Protein AF-A0AAV5DFS7-F1 (afdb_monomer_lite)

Secondary structure (DSSP, 8-state):
----------THHHHHHHHHHHHHHHHHHHHHHHHHHHHHTTS-S---------------------S--TT-SSSHHHH-TTTSSS-SS----------SGGGHHHHHHHHHHHHHHTTPPP-PPP-PPP-HHHHHHHHHHHHHHHHHHHHHHHHHHHHHHHHHHHHHHHHHHHHHHHHHHHHHHHHHHHHHHHHHHHHHHHHHHHHHHHHHHHHHHHHHHHHHHHHHHHHHHHHHHHHHHHHHHHHHHHHHHHTSS-SS-----------------HHHHHHHHHHTTHHHHHHHHGGG--HHHHHHHHHHHHHHHHHHHHHHHTTS--SS-HHHHTTHHHHHHHHTTTS-HHHHHHHHHHHHHHTT-GGGHHHHHHTTHHHHHHHHHHH-S-HHHHHHHHHHHHH-HHHHHHH-

Organism: NCBI:txid191504

Sequence (416 aa):
MGRRWHGAARSGGKQRRRGEARYGDGQICGCGGRISAAGGQSRKRGGDGRAHARGGRGGSGGEGSSRADLWQGYGSTRVVPVVAGPGTARTSLIVTIGPSSRHYSETSSTIMFGQRAMKVVNTIKLKEEVDFEILYKKMEREVDHLTSEMERQQKLRQSEKILWDKKLEESEMSFHDLKKTSNMQIENLEKEKCQLEFAVKKLVHDLEEEKDQKTLLSQQITYLEKLLNEKKQQQHLEKLSKTEILADTAKQHEKEMGELLRKLEEESLKHPENSDDEEKLHMMLKQDGGIKALLGMFRTGHSDVIAQIARGIANFAKCESRLISQGHRKGKSLLIEDGVLAWMVANSNRFTASTRRHIELAFCHLAQNEDNTCDIIASGGIKELLRISRESPRDDTRNLAKKALDSNPAFLREIQ

Foldseek 3Di:
DDDDDDDDDDPVVVVVVVVVVVLVVQVVVLLLVLLLVQLVPPDDDDDDDDDDDDDDDDDDDDDDDPDDVSQPPHDVSVVPVPESAQEQDDYDDDQDADPDPVCVVVRVVSVVSVVSNVSHHHHHDDDDDDPVVVVVVVVVVVVVVVVVVVVVVVVVVVVVVVVVVVVVVVVVVVVVVVVVVVVVVVVVVVVVVVVVVVVVVVVVVVVVVVVVVVVVVVVVVVVVVVVVVVVVVVVVVVVVVVVVVVVVVVVVVCVVVPPDDDDDDDDDDDDDDDDDDPVVVVVVCVVVCVLLVLVVVVVVVDQVSLLVSLQVLLVQLVVQLVCVVVVVDDAARVCVVSPVLLVLVVCLPPHDLNSNVSSLSSLLSNLQHQRCLVSCVVSVVLVVLVCQLPPNPDPVSNVSSVCSCVVHVSSVVVVD

InterPro domains:
  IPR001752 Kinesin motor domain [PS50067] (87-120)
  IPR011989 Armadillo-like helical [G3DSA:1.25.10.10] (199-407)
  IPR016024 Armadillo-type fold [SSF48371] (280-401)
  IPR027417 P-loop containing nucleoside triphosphate hydrolase [SSF52540] (87-157)
  IPR036961 Kinesin motor domain superfamily [G3DSA:3.40.850.10] (83-165)
  IPR045156 Vacuolar protein 8 [PTHR47249] (277-407)

Radius of gyration: 55.6 Å; chains: 1; bounding box: 147×71×154 Å

pLDDT: mean 74.51, std 22.65, range [24.06, 98.0]

Structure (mmCIF, N/CA/C/O backbone):
data_AF-A0AAV5DFS7-F1
#
_entry.id   AF-A0AAV5DFS7-F1
#
loop_
_atom_site.group_PDB
_atom_site.id
_atom_site.type_symbol
_atom_site.label_atom_id
_atom_site.label_alt_id
_atom_site.label_comp_id
_atom_site.label_asym_id
_atom_site.label_entity_id
_atom_site.label_seq_id
_atom_site.pdbx_PDB_ins_code
_atom_site.Cartn_x
_atom_site.Cartn_y
_atom_site.Cartn_z
_atom_site.occupancy
_atom_site.B_iso_or_equiv
_atom_site.auth_seq_id
_atom_site.auth_comp_id
_atom_site.auth_asym_id
_atom_site.auth_atom_id
_atom_site.pdbx_PDB_model_num
ATOM 1 N N . MET A 1 1 ? 85.075 -27.704 -18.651 1.00 37.84 1 MET A N 1
ATOM 2 C CA . MET A 1 1 ? 83.914 -26.928 -18.167 1.00 37.84 1 MET A CA 1
ATOM 3 C C . MET A 1 1 ? 82.669 -27.449 -18.855 1.00 37.84 1 MET A C 1
ATOM 5 O O . MET A 1 1 ? 82.468 -27.199 -20.034 1.00 37.84 1 MET A O 1
ATOM 9 N N . GLY A 1 2 ? 81.897 -28.266 -18.143 1.00 35.31 2 GLY A N 1
ATOM 10 C CA . GLY A 1 2 ? 80.621 -28.761 -18.638 1.00 35.31 2 GLY A CA 1
ATOM 11 C C . GLY A 1 2 ? 79.546 -27.682 -18.582 1.00 35.31 2 GLY A C 1
ATOM 12 O O . GLY A 1 2 ? 79.579 -26.817 -17.712 1.00 35.31 2 GLY A O 1
ATOM 13 N N . ARG A 1 3 ? 78.558 -27.784 -19.470 1.00 30.39 3 ARG A N 1
ATOM 14 C CA . ARG A 1 3 ? 77.187 -27.365 -19.175 1.00 30.39 3 ARG A CA 1
ATOM 15 C C . ARG A 1 3 ? 76.215 -28.197 -20.009 1.00 30.39 3 ARG A C 1
ATOM 17 O O . ARG A 1 3 ? 76.051 -28.024 -21.211 1.00 30.39 3 ARG A O 1
ATOM 24 N N . ARG A 1 4 ? 75.633 -29.159 -19.299 1.00 27.73 4 ARG A N 1
ATOM 25 C CA . ARG A 1 4 ? 74.526 -30.032 -19.670 1.00 27.73 4 ARG A CA 1
ATOM 26 C C . ARG A 1 4 ? 73.271 -29.151 -19.764 1.00 27.73 4 ARG A C 1
ATOM 28 O O . ARG A 1 4 ? 72.897 -28.543 -18.766 1.00 27.73 4 ARG A O 1
ATOM 35 N N . TRP A 1 5 ? 72.637 -29.061 -20.931 1.00 28.31 5 TRP A N 1
ATOM 36 C CA . TRP A 1 5 ? 71.315 -28.443 -21.063 1.00 28.31 5 TRP A CA 1
ATOM 37 C C . TRP A 1 5 ? 70.245 -29.515 -20.832 1.00 28.31 5 TRP A C 1
ATOM 39 O O . TRP A 1 5 ? 69.888 -30.260 -21.739 1.00 28.31 5 TRP A O 1
ATOM 49 N N . HIS A 1 6 ? 69.741 -29.602 -19.600 1.00 34.06 6 HIS A N 1
ATOM 50 C CA . HIS A 1 6 ? 68.402 -30.129 -19.342 1.00 34.06 6 HIS A CA 1
ATOM 51 C C . HIS A 1 6 ? 67.434 -28.943 -19.391 1.00 34.06 6 HIS A C 1
ATOM 53 O O . HIS A 1 6 ? 67.485 -28.067 -18.535 1.00 34.06 6 HIS A O 1
ATOM 59 N N . GLY A 1 7 ? 66.578 -28.905 -20.412 1.00 31.34 7 GLY A N 1
ATOM 60 C CA . GLY A 1 7 ? 65.535 -27.896 -20.573 1.00 31.34 7 GLY A CA 1
ATOM 61 C C . GLY A 1 7 ? 64.241 -28.555 -21.032 1.00 31.34 7 GLY A C 1
ATOM 62 O O . GLY A 1 7 ? 64.148 -29.046 -22.153 1.00 31.34 7 GLY A O 1
ATOM 63 N N . ALA A 1 8 ? 63.259 -28.592 -20.136 1.00 39.31 8 ALA A N 1
ATOM 64 C CA . ALA A 1 8 ? 61.911 -29.087 -20.367 1.00 39.31 8 ALA A CA 1
ATOM 65 C C . ALA A 1 8 ? 61.147 -28.230 -21.399 1.00 39.31 8 ALA A C 1
ATOM 67 O O . ALA A 1 8 ? 61.076 -27.012 -21.265 1.00 39.31 8 ALA A O 1
ATOM 68 N N . ALA A 1 9 ? 60.561 -28.873 -22.416 1.00 33.47 9 ALA A N 1
ATOM 69 C CA . ALA A 1 9 ? 59.611 -28.323 -23.401 1.00 33.47 9 ALA A CA 1
ATOM 70 C C . ALA A 1 9 ? 59.273 -29.462 -24.396 1.00 33.47 9 ALA A C 1
ATOM 72 O O . ALA A 1 9 ? 60.186 -30.085 -24.908 1.00 33.47 9 ALA A O 1
ATOM 73 N N . ARG A 1 10 ? 58.053 -29.852 -24.786 1.00 38.91 10 ARG A N 1
ATOM 74 C CA . ARG A 1 10 ? 56.714 -29.254 -24.761 1.00 38.91 10 ARG A CA 1
ATOM 75 C C . ARG A 1 10 ? 55.674 -30.382 -24.909 1.00 38.91 10 ARG A C 1
ATOM 77 O O . ARG A 1 10 ? 55.569 -30.993 -25.970 1.00 38.91 10 ARG A O 1
ATOM 84 N N . SER A 1 11 ? 54.806 -30.564 -23.918 1.00 41.31 11 SER A N 1
ATOM 85 C CA . SER A 1 11 ? 53.502 -31.236 -24.077 1.00 41.31 11 SER A CA 1
ATOM 86 C C . SER A 1 11 ? 52.523 -30.427 -24.957 1.00 41.31 11 SER A C 1
ATOM 88 O O . SER A 1 11 ? 51.546 -30.974 -25.465 1.00 41.31 11 SER A O 1
ATOM 90 N N . GLY A 1 12 ? 52.828 -29.154 -25.251 1.00 37.69 12 GLY A N 1
ATOM 91 C CA . GLY A 1 12 ? 52.037 -28.278 -26.129 1.00 37.69 12 GLY A CA 1
ATOM 92 C C . GLY A 1 12 ? 52.092 -28.598 -27.634 1.00 37.69 12 GLY A C 1
ATOM 93 O O . GLY A 1 12 ? 51.249 -28.115 -28.388 1.00 37.69 12 GLY A O 1
ATOM 94 N N . GLY A 1 13 ? 53.030 -29.437 -28.095 1.00 36.28 13 GLY A N 1
ATOM 95 C CA . GLY A 1 13 ? 53.116 -29.834 -29.511 1.00 36.28 13 GLY A CA 1
ATOM 96 C C . GLY A 1 13 ? 51.986 -30.775 -29.954 1.00 36.28 13 GLY A C 1
ATOM 97 O O . GLY A 1 13 ? 51.492 -30.666 -31.074 1.00 36.28 13 GLY A O 1
ATOM 98 N N . LYS A 1 14 ? 51.517 -31.662 -29.063 1.00 38.78 14 LYS A N 1
ATOM 99 C CA . LYS A 1 14 ? 50.404 -32.588 -29.352 1.00 38.78 14 LYS A CA 1
ATOM 100 C C . LYS A 1 14 ? 49.042 -31.886 -29.355 1.00 38.78 14 LYS A C 1
ATOM 102 O O . LYS A 1 14 ? 48.183 -32.255 -30.150 1.00 38.78 14 LYS A O 1
ATOM 107 N N . GLN A 1 15 ? 48.839 -30.875 -28.506 1.00 39.38 15 GLN A N 1
ATOM 108 C CA . GLN A 1 15 ? 47.587 -30.106 -28.444 1.00 39.38 15 GLN A CA 1
ATOM 109 C C . GLN A 1 15 ? 47.441 -29.122 -29.611 1.00 39.38 15 GLN A C 1
ATOM 111 O O . GLN A 1 15 ? 46.366 -29.079 -30.205 1.00 39.38 15 GLN A O 1
ATOM 116 N N . ARG A 1 16 ? 48.515 -28.420 -30.012 1.00 38.59 16 ARG A N 1
ATOM 117 C CA . ARG A 1 16 ? 48.507 -27.573 -31.222 1.00 38.59 16 ARG A CA 1
ATOM 118 C C . ARG A 1 16 ? 48.229 -28.380 -32.490 1.00 38.59 16 ARG A C 1
ATOM 120 O O . ARG A 1 16 ? 47.291 -28.050 -33.202 1.00 38.59 16 ARG A O 1
ATOM 127 N N . ARG A 1 17 ? 48.926 -29.507 -32.691 1.00 43.50 17 ARG A N 1
ATOM 128 C CA . ARG A 1 17 ? 48.686 -30.396 -33.844 1.00 43.50 17 ARG A CA 1
ATOM 129 C C . ARG A 1 17 ? 47.265 -30.969 -33.873 1.00 43.50 17 ARG A C 1
ATOM 131 O O . ARG A 1 17 ? 46.687 -31.105 -34.941 1.00 43.50 17 ARG A O 1
ATOM 138 N N . ARG A 1 18 ? 46.669 -31.274 -32.710 1.00 45.94 18 ARG A N 1
ATOM 139 C CA . ARG A 1 18 ? 45.262 -31.721 -32.614 1.00 45.94 18 ARG A CA 1
ATOM 140 C C . ARG A 1 18 ? 44.250 -30.602 -32.879 1.00 45.94 18 ARG A C 1
ATOM 142 O O . ARG A 1 18 ? 43.152 -30.904 -33.336 1.00 45.94 18 ARG A O 1
ATOM 149 N N . GLY A 1 19 ? 44.577 -29.352 -32.552 1.00 46.50 19 GLY A N 1
ATOM 150 C CA . GLY A 1 19 ? 43.754 -28.180 -32.863 1.00 46.50 19 GLY A CA 1
ATOM 151 C C . GLY A 1 19 ? 43.811 -27.814 -34.347 1.00 46.50 19 GLY A C 1
ATOM 152 O O . GLY A 1 19 ? 42.770 -27.598 -34.956 1.00 46.50 19 GLY A O 1
ATOM 153 N N . GLU A 1 20 ? 45.007 -27.840 -34.939 1.00 49.31 20 GLU A N 1
ATOM 154 C CA . GLU A 1 20 ? 45.236 -27.625 -36.375 1.00 49.31 20 GLU A CA 1
ATOM 155 C C . GLU A 1 20 ? 44.594 -28.725 -37.225 1.00 49.31 20 GLU A C 1
ATOM 157 O O . GLU A 1 20 ? 43.906 -28.408 -38.189 1.00 49.31 20 GLU A O 1
ATOM 162 N N . ALA A 1 21 ? 44.723 -29.998 -36.829 1.00 52.41 21 ALA A N 1
ATOM 163 C CA . ALA A 1 21 ? 44.054 -31.108 -37.510 1.00 52.41 21 ALA A CA 1
ATOM 164 C C . ALA A 1 21 ? 42.524 -30.968 -37.463 1.00 52.41 21 ALA A C 1
ATOM 166 O O . ALA A 1 21 ? 41.873 -31.048 -38.496 1.00 52.41 21 ALA A O 1
ATOM 167 N N . ARG A 1 22 ? 41.939 -30.642 -36.298 1.00 52.62 22 ARG A N 1
ATOM 168 C CA . ARG A 1 22 ? 40.487 -30.400 -36.192 1.00 52.62 22 ARG A CA 1
ATOM 169 C C . ARG A 1 22 ? 40.014 -29.205 -37.017 1.00 52.62 22 ARG A C 1
ATOM 171 O O . ARG A 1 22 ? 38.900 -29.230 -37.532 1.00 52.62 22 ARG A O 1
ATOM 178 N N . TYR A 1 23 ? 40.829 -28.156 -37.119 1.00 55.91 23 TYR A N 1
ATOM 179 C CA . TYR A 1 23 ? 40.506 -26.993 -37.940 1.00 55.91 23 TYR A CA 1
ATOM 180 C C . TYR A 1 23 ? 40.601 -27.322 -39.437 1.00 55.91 23 TYR A C 1
ATOM 182 O O . TYR A 1 23 ? 39.710 -26.944 -40.193 1.00 55.91 23 TYR A O 1
ATOM 190 N N . GLY A 1 24 ? 41.620 -28.085 -39.846 1.00 57.81 24 GLY A N 1
ATOM 191 C CA . GLY A 1 24 ? 41.788 -28.579 -41.215 1.00 57.81 24 GLY A CA 1
ATOM 192 C C . GLY A 1 24 ? 40.666 -29.526 -41.644 1.00 57.81 24 GLY A C 1
ATOM 193 O O . GLY A 1 24 ? 40.031 -29.299 -42.673 1.00 57.81 24 GLY A O 1
ATOM 194 N N . ASP A 1 25 ? 40.333 -30.514 -40.815 1.00 59.91 25 ASP A N 1
ATOM 195 C CA . ASP A 1 25 ? 39.241 -31.459 -41.081 1.00 59.91 25 ASP A CA 1
ATOM 196 C C . ASP A 1 25 ? 37.881 -30.743 -41.141 1.00 59.91 25 ASP A C 1
ATOM 198 O O . ASP A 1 25 ? 37.044 -31.042 -41.996 1.00 59.91 25 ASP A O 1
ATOM 202 N N . GLY A 1 26 ? 37.672 -29.738 -40.281 1.00 58.94 26 GLY A N 1
ATOM 203 C CA . GLY A 1 26 ? 36.480 -28.887 -40.297 1.00 58.94 26 GLY A CA 1
ATOM 204 C C . GLY A 1 26 ? 36.344 -28.061 -41.581 1.00 58.94 26 GLY A C 1
ATOM 205 O O . GLY A 1 26 ? 35.243 -27.942 -42.122 1.00 58.94 26 GLY A O 1
ATOM 206 N N . GLN A 1 27 ? 37.452 -27.540 -42.115 1.00 63.44 27 GLN A N 1
ATOM 207 C CA . GLN A 1 27 ? 37.468 -26.824 -43.394 1.00 63.44 27 GLN A CA 1
ATOM 208 C C . GLN A 1 27 ? 37.164 -27.754 -44.576 1.00 63.44 27 GLN A C 1
ATOM 210 O O . GLN A 1 27 ? 36.336 -27.415 -45.421 1.00 63.44 27 GLN A O 1
ATOM 215 N N . ILE A 1 28 ? 37.777 -28.941 -44.615 1.00 65.00 28 ILE A N 1
ATOM 216 C CA . ILE A 1 28 ? 37.577 -29.927 -45.689 1.00 65.00 28 ILE A CA 1
ATOM 217 C C . ILE A 1 28 ? 36.128 -30.437 -45.691 1.00 65.00 28 ILE A C 1
ATOM 219 O O . ILE A 1 28 ? 35.470 -30.453 -46.735 1.00 65.00 28 ILE A O 1
ATOM 223 N N . CYS A 1 29 ? 35.595 -30.774 -44.514 1.00 64.19 29 CYS A N 1
ATOM 224 C CA . CYS A 1 29 ? 34.204 -31.192 -44.351 1.00 64.19 29 CYS A CA 1
ATOM 225 C C . CYS A 1 29 ? 33.222 -30.073 -44.749 1.00 64.19 29 CYS A C 1
ATOM 227 O O . CYS A 1 29 ? 32.258 -30.315 -45.481 1.00 64.19 29 CYS A O 1
ATOM 229 N N . GLY A 1 30 ? 33.509 -28.825 -44.355 1.00 66.00 30 GLY A N 1
ATOM 230 C CA . GLY A 1 30 ? 32.726 -27.650 -44.741 1.00 66.00 30 GLY A CA 1
ATOM 231 C C . GLY A 1 30 ? 32.667 -27.432 -46.258 1.00 66.00 30 GLY A C 1
ATOM 232 O O . GLY A 1 30 ? 31.587 -27.195 -46.803 1.00 66.00 30 GLY A O 1
ATOM 233 N N . CYS A 1 31 ? 33.795 -27.575 -46.960 1.00 66.75 31 CYS A N 1
ATOM 234 C CA . CYS A 1 31 ? 33.849 -27.513 -48.425 1.00 66.75 31 CYS A CA 1
ATOM 235 C C . CYS A 1 31 ? 33.034 -28.644 -49.080 1.00 66.75 31 CYS A C 1
ATOM 237 O O . CYS A 1 31 ? 32.259 -28.392 -50.007 1.00 66.75 31 CYS A O 1
ATOM 239 N N . GLY A 1 32 ? 33.146 -29.870 -48.555 1.00 65.88 32 GLY A N 1
ATOM 240 C CA . GLY A 1 32 ? 32.335 -31.029 -48.949 1.00 65.88 32 GLY A CA 1
ATOM 241 C C . GLY A 1 32 ? 30.830 -30.779 -48.861 1.00 65.88 32 GLY A C 1
ATOM 242 O O . GLY A 1 32 ? 30.090 -31.085 -49.803 1.00 65.88 32 GLY A O 1
ATOM 243 N N . GLY A 1 33 ? 30.382 -30.179 -47.755 1.00 69.00 33 GLY A N 1
ATOM 244 C CA . GLY A 1 33 ? 28.982 -29.825 -47.526 1.00 69.00 33 GLY A CA 1
ATOM 245 C C . GLY A 1 33 ? 28.452 -28.787 -48.517 1.00 69.00 33 GLY A C 1
ATOM 246 O O . GLY A 1 33 ? 27.392 -28.993 -49.110 1.00 69.00 33 GLY A O 1
ATOM 247 N N . ARG A 1 34 ? 29.201 -27.703 -48.766 1.00 69.94 34 ARG A N 1
ATOM 248 C CA . ARG A 1 34 ? 28.758 -26.612 -49.658 1.00 69.94 34 ARG A CA 1
ATOM 249 C C . ARG A 1 34 ? 28.674 -27.029 -51.125 1.00 69.94 34 ARG A C 1
ATOM 251 O O . ARG A 1 34 ? 27.678 -26.731 -51.776 1.00 69.94 34 ARG A O 1
ATOM 258 N N . ILE A 1 35 ? 29.652 -27.789 -51.624 1.00 72.25 35 ILE A N 1
ATOM 259 C CA . ILE A 1 35 ? 29.623 -28.329 -52.995 1.00 72.25 35 ILE A CA 1
ATOM 260 C C . ILE A 1 35 ? 28.459 -29.305 -53.180 1.00 72.25 35 ILE A C 1
ATOM 262 O O . ILE A 1 35 ? 27.802 -29.309 -54.220 1.00 72.25 35 ILE A O 1
ATOM 266 N N . SER A 1 36 ? 28.157 -30.102 -52.156 1.00 70.75 36 SER A N 1
ATOM 267 C CA . SER A 1 36 ? 27.013 -31.015 -52.197 1.00 70.75 36 SER A CA 1
ATOM 268 C C . SER A 1 36 ? 25.679 -30.258 -52.187 1.00 70.75 36 SER A C 1
ATOM 270 O O . SER A 1 36 ? 24.775 -30.621 -52.937 1.00 70.75 36 SER A O 1
ATOM 272 N N . ALA A 1 37 ? 25.569 -29.173 -51.411 1.00 68.75 37 ALA A N 1
ATOM 273 C CA . ALA A 1 37 ? 24.393 -28.303 -51.397 1.00 68.75 37 ALA A CA 1
ATOM 274 C C . ALA A 1 37 ? 24.207 -27.542 -52.724 1.00 68.75 37 ALA A C 1
ATOM 276 O O . ALA A 1 37 ? 23.097 -27.485 -53.249 1.00 68.75 37 ALA A O 1
ATOM 277 N N . ALA A 1 38 ? 25.288 -27.007 -53.297 1.00 66.44 38 ALA A N 1
ATOM 278 C CA . ALA A 1 38 ? 25.257 -26.287 -54.567 1.00 66.44 38 ALA A CA 1
ATOM 279 C C . ALA A 1 38 ? 24.979 -27.223 -55.762 1.00 66.44 38 ALA A C 1
ATOM 281 O O . ALA A 1 38 ? 24.172 -26.892 -56.624 1.00 66.44 38 ALA A O 1
ATOM 282 N N . GLY A 1 39 ? 25.565 -28.426 -55.786 1.00 60.16 39 GLY A N 1
ATOM 283 C CA . GLY A 1 39 ? 25.321 -29.425 -56.835 1.00 60.16 39 GLY A CA 1
ATOM 284 C C . GLY A 1 39 ? 23.991 -30.188 -56.711 1.00 60.16 39 GLY A C 1
ATOM 285 O O . GLY A 1 39 ? 23.555 -30.828 -57.671 1.00 60.16 39 GLY A O 1
ATOM 286 N N . GLY A 1 40 ? 23.341 -30.142 -55.542 1.00 57.91 40 GLY A N 1
ATOM 287 C CA . GLY A 1 40 ? 22.047 -30.776 -55.257 1.00 57.91 40 GLY A CA 1
ATOM 288 C C . GLY A 1 40 ? 20.822 -29.980 -55.721 1.00 57.91 40 GLY A C 1
ATOM 289 O O . GLY A 1 40 ? 19.738 -30.548 -55.832 1.00 57.91 40 GLY A O 1
ATOM 290 N N . GLN A 1 41 ? 20.976 -28.701 -56.075 1.00 51.59 41 GLN A N 1
ATOM 291 C CA . GLN A 1 41 ? 19.866 -27.833 -56.502 1.00 51.59 41 GLN A CA 1
ATOM 292 C C . GLN A 1 41 ? 19.261 -28.188 -57.880 1.00 51.59 41 GLN A C 1
ATOM 294 O O . GLN A 1 41 ? 18.326 -27.529 -58.321 1.00 51.59 41 GLN A O 1
ATOM 299 N N . SER A 1 42 ? 19.728 -29.254 -58.545 1.00 43.00 42 SER A N 1
ATOM 300 C CA . SER A 1 42 ? 19.264 -29.664 -59.883 1.00 43.00 42 SER A CA 1
ATOM 301 C C . SER A 1 42 ? 18.347 -30.906 -59.931 1.00 43.00 42 SER A C 1
ATOM 303 O O . SER A 1 42 ? 18.059 -31.409 -61.016 1.00 43.00 42 SER A O 1
ATOM 305 N N . ARG A 1 43 ? 17.833 -31.429 -58.803 1.00 33.56 43 ARG A N 1
ATOM 306 C CA . ARG A 1 43 ? 16.824 -32.518 -58.821 1.00 33.56 43 ARG A CA 1
ATOM 307 C C . ARG A 1 43 ? 15.592 -32.223 -57.949 1.00 33.56 43 ARG A C 1
ATOM 309 O O . ARG A 1 43 ? 15.623 -32.393 -56.743 1.00 33.56 43 ARG A O 1
ATOM 316 N N . LYS A 1 44 ? 14.532 -31.804 -58.655 1.00 31.34 44 LYS A N 1
ATOM 317 C CA . LYS A 1 44 ? 13.074 -31.952 -58.448 1.00 31.34 44 LYS A CA 1
ATOM 318 C C . LYS A 1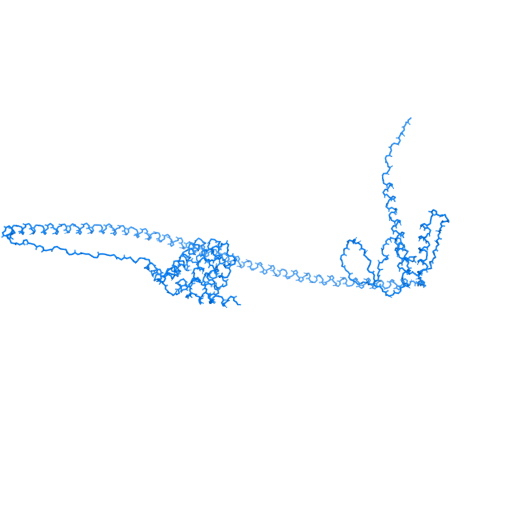 44 ? 12.480 -31.903 -57.026 1.00 31.34 44 LYS A C 1
ATOM 320 O O . LYS A 1 44 ? 12.707 -32.766 -56.190 1.00 31.34 44 LYS A O 1
ATOM 325 N N . ARG A 1 45 ? 11.531 -30.961 -56.887 1.00 37.88 45 ARG A N 1
ATOM 326 C CA . ARG A 1 45 ? 10.296 -31.0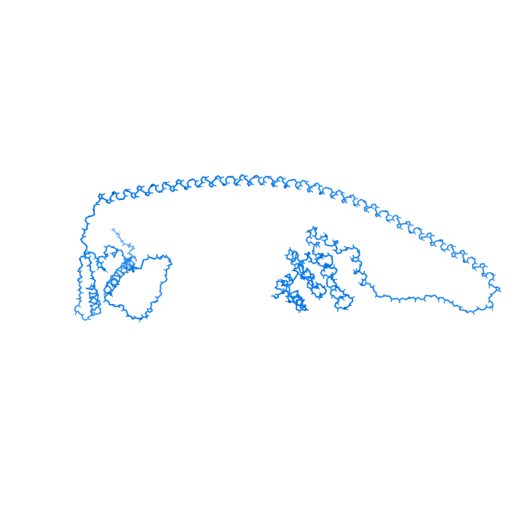79 -56.092 1.00 37.88 45 ARG A CA 1
ATOM 327 C C . ARG A 1 45 ? 9.706 -32.494 -56.208 1.00 37.88 45 ARG A C 1
ATOM 329 O O . ARG A 1 45 ? 9.508 -32.966 -57.326 1.00 37.88 45 ARG A O 1
ATOM 336 N N . GLY A 1 46 ? 9.350 -33.090 -55.073 1.00 26.98 46 GLY A N 1
ATOM 337 C CA . GLY A 1 46 ? 8.485 -34.269 -54.990 1.00 26.98 46 GLY A CA 1
ATOM 338 C C . GLY A 1 46 ? 9.112 -35.432 -54.226 1.00 26.98 46 GLY A C 1
ATOM 339 O O . GLY A 1 46 ? 10.061 -36.039 -54.710 1.00 26.98 46 GLY A O 1
ATOM 340 N N . GLY A 1 47 ? 8.533 -35.762 -53.070 1.00 28.39 47 GLY A N 1
ATOM 341 C CA . GLY A 1 47 ? 8.752 -37.039 -52.389 1.00 28.39 47 GLY A CA 1
ATOM 342 C C . GLY A 1 47 ? 9.117 -36.899 -50.917 1.00 28.39 47 GLY A C 1
ATOM 343 O O . GLY A 1 47 ? 10.265 -36.625 -50.584 1.00 28.39 47 GLY A O 1
ATOM 344 N N . ASP A 1 48 ? 8.118 -37.112 -50.065 1.00 31.22 48 ASP A N 1
ATOM 345 C CA . ASP A 1 48 ? 8.218 -37.284 -48.618 1.00 31.22 48 ASP A CA 1
ATOM 346 C C . ASP A 1 48 ? 9.228 -38.377 -48.232 1.00 31.22 48 ASP A C 1
ATOM 348 O O . ASP A 1 48 ? 9.252 -39.460 -48.817 1.00 31.22 48 ASP A O 1
ATOM 352 N N . GLY A 1 49 ? 10.034 -38.109 -47.206 1.00 27.69 49 GLY A N 1
ATOM 353 C CA . GLY A 1 49 ? 11.011 -39.062 -46.687 1.00 27.69 49 GLY A CA 1
ATOM 354 C C . GLY A 1 49 ? 11.718 -38.530 -45.447 1.00 27.69 49 GLY A C 1
ATOM 355 O O . GLY A 1 49 ? 12.791 -37.938 -45.536 1.00 27.69 49 GLY A O 1
ATOM 356 N N . ARG A 1 50 ? 11.102 -38.733 -44.276 1.00 27.75 50 ARG A N 1
ATOM 357 C CA . ARG A 1 50 ? 11.694 -38.447 -42.959 1.00 27.75 50 ARG A CA 1
ATOM 358 C C . ARG A 1 50 ? 13.006 -39.215 -42.784 1.00 27.75 50 ARG A C 1
ATOM 360 O O . ARG A 1 50 ? 12.994 -40.438 -42.694 1.00 27.75 50 ARG A O 1
ATOM 367 N N . ALA A 1 51 ? 14.110 -38.493 -42.612 1.00 30.53 51 ALA A N 1
ATOM 368 C CA . ALA A 1 51 ? 15.338 -39.026 -42.034 1.00 30.53 51 ALA A CA 1
ATOM 369 C C . ALA A 1 51 ? 15.630 -38.299 -40.713 1.00 30.53 51 ALA A C 1
ATOM 371 O O . ALA A 1 51 ? 15.805 -37.082 -40.670 1.00 30.53 51 ALA A O 1
ATOM 372 N N . HIS A 1 52 ? 15.638 -39.067 -39.625 1.00 25.53 52 HIS A N 1
ATOM 373 C CA . HIS A 1 52 ? 15.962 -38.625 -38.274 1.00 25.53 52 HIS A CA 1
ATOM 374 C C . HIS A 1 52 ? 17.417 -38.136 -38.177 1.00 25.53 52 HIS A C 1
ATOM 376 O O . HIS A 1 52 ? 18.345 -38.920 -38.360 1.00 25.53 52 HIS A O 1
ATOM 382 N N . ALA A 1 53 ? 17.616 -36.876 -37.785 1.00 30.30 53 ALA A N 1
ATOM 383 C CA . ALA A 1 53 ? 18.893 -36.370 -37.286 1.00 30.30 53 ALA A CA 1
ATOM 384 C C . ALA A 1 53 ? 18.776 -36.103 -35.777 1.00 30.30 53 ALA A C 1
ATOM 386 O O . ALA A 1 53 ? 17.936 -35.326 -35.322 1.00 30.30 53 ALA A O 1
ATOM 387 N N . ARG A 1 54 ? 19.600 -36.797 -34.985 1.00 27.44 54 ARG A N 1
ATOM 388 C CA . ARG A 1 54 ? 19.696 -36.633 -33.530 1.00 27.44 54 ARG A CA 1
ATOM 389 C C . ARG A 1 54 ? 20.438 -35.337 -33.175 1.00 27.44 54 ARG A C 1
ATOM 391 O O . ARG A 1 54 ? 21.609 -35.199 -33.492 1.00 27.44 54 ARG A O 1
ATOM 398 N N . GLY A 1 55 ? 19.733 -34.457 -32.463 1.00 24.06 55 GLY A N 1
ATOM 399 C CA . GLY A 1 55 ? 20.155 -33.716 -31.264 1.00 24.06 55 GLY A CA 1
ATOM 400 C C . GLY A 1 55 ? 21.497 -32.970 -31.228 1.00 24.06 55 GLY A C 1
ATOM 401 O O . GLY A 1 55 ? 22.544 -33.572 -31.021 1.00 24.06 55 GLY A O 1
ATOM 402 N N . GLY A 1 56 ? 21.411 -31.637 -31.186 1.00 25.81 56 GLY A N 1
ATOM 403 C CA . GLY A 1 56 ? 22.410 -30.738 -30.600 1.00 25.81 56 GLY A CA 1
ATOM 404 C C . GLY A 1 56 ? 21.770 -29.382 -30.283 1.00 25.81 56 GLY A C 1
ATOM 405 O O . GLY A 1 56 ? 21.350 -28.680 -31.193 1.00 25.81 56 GLY A O 1
ATOM 406 N N . ARG A 1 57 ? 21.616 -29.063 -28.992 1.00 28.00 57 ARG A N 1
ATOM 407 C CA . ARG A 1 57 ? 20.919 -27.882 -28.443 1.00 28.00 57 ARG A CA 1
ATOM 408 C C . ARG A 1 57 ? 21.602 -26.554 -28.803 1.00 28.00 57 ARG A C 1
ATOM 410 O O . ARG A 1 57 ? 22.824 -26.477 -28.737 1.00 28.00 57 ARG A O 1
ATOM 417 N N . GLY A 1 58 ? 20.803 -25.495 -28.969 1.00 27.50 58 GLY A N 1
ATOM 418 C CA . GLY A 1 58 ? 21.242 -24.118 -28.717 1.00 27.50 58 GLY A CA 1
ATOM 419 C C . GLY A 1 58 ? 20.394 -23.026 -29.377 1.00 27.50 58 GLY A C 1
ATOM 420 O O . GLY A 1 58 ? 20.474 -22.857 -30.583 1.00 27.50 58 GLY A O 1
ATOM 421 N N . GLY A 1 59 ? 19.680 -22.246 -28.556 1.00 28.20 59 GLY A N 1
ATOM 422 C CA . GLY A 1 59 ? 19.527 -20.794 -28.747 1.00 28.20 59 GLY A CA 1
ATOM 423 C C . GLY A 1 59 ? 18.404 -20.292 -29.658 1.00 28.20 59 GLY A C 1
ATOM 424 O O . GLY A 1 59 ? 18.461 -20.404 -30.872 1.00 28.20 59 GLY A O 1
ATOM 425 N N . SER A 1 60 ? 17.416 -19.671 -29.027 1.00 28.70 60 SER A N 1
ATOM 426 C CA . SER A 1 60 ? 16.225 -19.001 -29.548 1.00 28.70 60 SER A CA 1
ATOM 427 C C . SER A 1 60 ? 16.467 -17.659 -30.260 1.00 28.70 60 SER A C 1
ATOM 429 O O . SER A 1 60 ? 17.248 -16.851 -29.768 1.00 28.70 60 SER A O 1
ATOM 431 N N . GLY A 1 61 ? 15.631 -17.373 -31.269 1.00 25.52 61 GLY A N 1
ATOM 432 C CA . GLY A 1 61 ? 15.000 -16.057 -31.467 1.00 25.52 61 GLY A CA 1
ATOM 433 C C . GLY A 1 61 ? 15.633 -15.115 -32.497 1.00 25.52 61 GLY A C 1
ATOM 434 O O . GLY A 1 61 ? 16.664 -14.512 -32.230 1.00 25.52 61 GLY A O 1
ATOM 435 N N . GLY A 1 62 ? 14.955 -14.928 -33.635 1.00 26.14 62 GLY A N 1
ATOM 436 C CA . GLY A 1 62 ? 15.257 -13.889 -34.626 1.00 26.14 62 GLY A CA 1
ATOM 437 C C . GLY A 1 62 ? 14.767 -14.270 -36.021 1.00 26.14 62 GLY A C 1
ATOM 438 O O . GLY A 1 62 ? 15.492 -14.895 -36.787 1.00 26.14 62 GLY A O 1
ATOM 439 N N . GLU A 1 63 ? 13.509 -13.953 -36.318 1.00 27.98 63 GLU A N 1
ATOM 440 C CA . GLU A 1 63 ? 12.821 -14.243 -37.578 1.00 27.98 63 GLU A CA 1
ATOM 441 C C . GLU A 1 63 ? 13.409 -13.469 -38.771 1.00 27.98 63 GLU A C 1
ATOM 443 O O . GLU A 1 63 ? 13.793 -12.309 -38.648 1.00 27.98 63 GLU A O 1
ATOM 448 N N . GLY A 1 64 ? 13.383 -14.096 -39.955 1.00 27.41 64 GLY A N 1
ATOM 449 C CA . GLY A 1 64 ? 13.286 -13.361 -41.220 1.00 27.41 64 GLY A CA 1
ATOM 450 C C . GLY A 1 64 ? 14.520 -13.304 -42.125 1.00 27.41 64 GLY A C 1
ATOM 451 O O . GLY A 1 64 ? 14.924 -12.219 -42.518 1.00 27.41 64 GLY A O 1
ATOM 452 N N . SER A 1 65 ? 15.066 -14.443 -42.566 1.00 27.81 65 SER A N 1
ATOM 453 C CA . SER A 1 65 ? 15.628 -14.537 -43.929 1.00 27.81 65 SER A CA 1
ATOM 454 C C . SER A 1 65 ? 15.740 -15.995 -44.376 1.00 27.81 65 SER A C 1
ATOM 456 O O . SER A 1 65 ? 16.674 -16.726 -44.048 1.00 27.81 65 SER A O 1
ATOM 458 N N . SER A 1 66 ? 14.736 -16.457 -45.117 1.00 31.86 66 SER A N 1
ATOM 459 C CA . SER A 1 66 ? 14.680 -17.800 -45.694 1.00 31.86 66 SER A CA 1
ATOM 460 C C . SER A 1 66 ? 15.667 -17.939 -46.859 1.00 31.86 66 SER A C 1
ATOM 462 O O . SER A 1 66 ? 15.274 -17.922 -48.024 1.00 31.86 66 SER A O 1
ATOM 464 N N . ARG A 1 67 ? 16.965 -18.082 -46.566 1.00 33.25 67 ARG A N 1
ATOM 465 C CA . ARG A 1 67 ? 17.971 -18.492 -47.561 1.00 33.25 67 ARG A CA 1
ATOM 466 C C . ARG A 1 67 ? 19.214 -19.104 -46.907 1.00 33.25 67 ARG A C 1
ATOM 468 O O . ARG A 1 67 ? 20.288 -18.537 -46.970 1.00 33.25 67 ARG A O 1
ATOM 475 N N . ALA A 1 68 ? 19.049 -20.283 -46.302 1.00 36.00 68 ALA A N 1
ATOM 476 C CA . ALA A 1 68 ? 20.113 -21.253 -46.001 1.00 36.00 68 ALA A CA 1
ATOM 477 C C . ALA A 1 68 ? 21.529 -20.656 -45.801 1.00 36.00 68 ALA A C 1
ATOM 479 O O . ALA A 1 68 ? 22.396 -20.781 -46.671 1.00 36.00 68 ALA A O 1
ATOM 480 N N . ASP A 1 69 ? 21.776 -20.053 -44.636 1.00 38.97 69 ASP A N 1
ATOM 481 C CA . ASP A 1 69 ? 23.090 -19.555 -44.208 1.00 38.97 69 ASP A CA 1
ATOM 482 C C . ASP A 1 69 ? 24.061 -20.703 -43.844 1.00 38.97 69 ASP A C 1
ATOM 484 O O . ASP A 1 69 ? 24.649 -20.764 -42.769 1.00 38.97 69 ASP A O 1
ATOM 488 N N . LEU A 1 70 ? 24.297 -21.621 -44.786 1.00 46.38 70 LEU A N 1
ATOM 489 C CA . LEU A 1 70 ? 25.397 -22.601 -44.749 1.00 46.38 70 LEU A CA 1
ATOM 490 C C . LEU A 1 70 ? 26.773 -21.956 -45.041 1.00 46.38 70 LEU A C 1
ATOM 492 O O . LEU A 1 70 ? 27.800 -22.637 -45.076 1.00 46.38 70 LEU A O 1
ATOM 496 N N . TRP A 1 71 ? 26.811 -20.636 -45.248 1.00 48.66 71 TRP A N 1
ATOM 497 C CA . TRP A 1 71 ? 27.972 -19.898 -45.754 1.00 48.66 71 TRP A CA 1
ATOM 498 C C . TRP A 1 71 ? 28.875 -19.298 -44.665 1.00 48.66 71 TRP A C 1
ATOM 500 O O . TRP A 1 71 ? 30.016 -18.941 -44.960 1.00 48.66 71 TRP A O 1
ATOM 510 N N . GLN A 1 72 ? 28.432 -19.236 -43.402 1.00 50.31 72 GLN A N 1
ATOM 511 C CA . GLN A 1 72 ? 29.137 -18.489 -42.346 1.00 50.31 72 GLN A CA 1
ATOM 512 C C . GLN A 1 72 ? 30.136 -19.295 -41.489 1.00 50.31 72 GLN A C 1
ATOM 514 O O . GLN A 1 72 ? 30.803 -18.711 -40.635 1.00 50.31 72 GLN A O 1
ATOM 519 N N . GLY A 1 73 ? 30.301 -20.604 -41.717 1.00 46.28 73 GLY A N 1
ATOM 520 C CA . GLY A 1 73 ? 31.244 -21.440 -40.958 1.00 46.28 73 GLY A CA 1
ATOM 521 C C . GLY A 1 73 ? 32.663 -21.468 -41.549 1.00 46.28 73 GLY A C 1
ATOM 522 O O . GLY A 1 73 ? 32.840 -21.905 -42.687 1.00 46.28 73 GLY A O 1
ATOM 523 N N . TYR A 1 74 ? 33.659 -21.085 -40.742 1.00 52.47 74 TYR A N 1
ATOM 524 C CA . TYR A 1 74 ? 35.122 -21.147 -40.959 1.00 52.47 74 TYR A CA 1
ATOM 525 C C . TYR A 1 74 ? 35.761 -19.981 -41.752 1.00 52.47 74 TYR A C 1
ATOM 527 O O . TYR A 1 74 ? 35.256 -19.523 -42.773 1.00 52.47 74 TYR A O 1
ATOM 535 N N . GLY A 1 75 ? 36.892 -19.466 -41.241 1.00 45.66 75 GLY A N 1
ATOM 536 C CA . GLY A 1 75 ? 37.487 -18.184 -41.656 1.00 45.66 75 GLY A CA 1
ATOM 537 C C . GLY A 1 75 ? 38.036 -18.142 -43.087 1.00 45.66 75 GLY A C 1
ATOM 538 O O . GLY A 1 75 ? 37.922 -17.115 -43.748 1.00 45.66 75 GLY A O 1
ATOM 539 N N . SER A 1 76 ? 38.552 -19.257 -43.615 1.00 47.75 76 SER A N 1
ATOM 540 C CA . SER A 1 76 ? 39.019 -19.321 -45.012 1.00 47.75 76 SER A CA 1
ATOM 541 C C . SER A 1 76 ? 37.846 -19.300 -46.009 1.00 47.75 76 SER A C 1
ATOM 543 O O . SER A 1 76 ? 37.915 -18.687 -47.072 1.00 47.75 76 SER A O 1
ATOM 545 N N . THR A 1 77 ? 36.697 -19.846 -45.613 1.00 48.66 77 THR A N 1
ATOM 546 C CA . THR A 1 77 ? 35.469 -19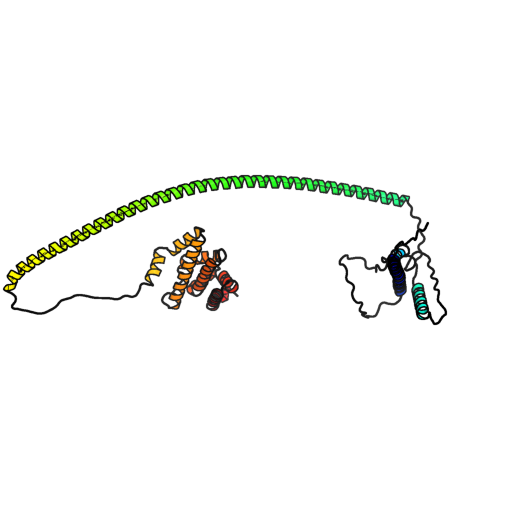.892 -46.412 1.00 48.66 77 THR A CA 1
ATOM 547 C C . THR A 1 77 ? 34.683 -18.574 -46.453 1.00 48.66 77 THR A C 1
ATOM 549 O O . THR A 1 77 ? 33.735 -18.474 -47.232 1.00 48.66 77 THR A O 1
ATOM 552 N N . ARG A 1 78 ? 35.059 -17.565 -45.647 1.00 48.84 78 ARG A N 1
ATOM 553 C CA . ARG A 1 78 ? 34.561 -16.175 -45.757 1.00 48.84 78 ARG A CA 1
ATOM 554 C C . ARG A 1 78 ? 35.349 -15.340 -46.769 1.00 48.84 78 ARG A C 1
ATOM 556 O O . ARG A 1 78 ? 34.773 -14.444 -47.370 1.00 48.84 78 ARG A O 1
ATOM 563 N N . VAL A 1 79 ? 36.637 -15.640 -46.961 1.00 44.59 79 VAL A N 1
ATOM 564 C CA . VAL A 1 79 ? 37.508 -14.963 -47.944 1.00 44.59 79 VAL A CA 1
ATOM 565 C C . VAL A 1 79 ? 37.393 -15.619 -49.322 1.00 44.59 79 VAL A C 1
ATOM 567 O O . VAL A 1 79 ? 37.519 -14.953 -50.344 1.00 44.59 79 VAL A O 1
ATOM 570 N N . VAL A 1 80 ? 37.061 -16.913 -49.356 1.00 47.06 80 VAL A N 1
ATOM 571 C CA . VAL A 1 80 ? 36.827 -17.682 -50.584 1.00 47.06 80 VAL A CA 1
ATOM 572 C C . VAL A 1 80 ? 35.364 -18.164 -50.672 1.00 47.06 80 VAL A C 1
ATOM 574 O O . VAL A 1 80 ? 35.113 -19.361 -50.819 1.00 47.06 80 VAL A O 1
ATOM 577 N N . PRO A 1 81 ? 34.348 -17.276 -50.622 1.00 48.09 81 PRO A N 1
ATOM 578 C CA . PRO A 1 81 ? 32.970 -17.671 -50.940 1.00 48.09 81 PRO A CA 1
ATOM 579 C C . PRO A 1 81 ? 32.838 -18.104 -52.416 1.00 48.09 81 PRO A C 1
ATOM 581 O O . PRO A 1 81 ? 31.857 -18.720 -52.811 1.00 48.09 81 PRO A O 1
ATOM 584 N N . VAL A 1 82 ? 33.869 -17.814 -53.212 1.00 47.84 82 VAL A N 1
ATOM 585 C CA . VAL A 1 82 ? 33.971 -17.977 -54.660 1.00 47.84 82 VAL A CA 1
ATOM 586 C C . VAL A 1 82 ? 34.157 -19.427 -55.128 1.00 47.84 82 VAL A C 1
ATOM 588 O O . VAL A 1 82 ? 33.773 -19.746 -56.247 1.00 47.84 82 VAL A O 1
ATOM 591 N N . VAL A 1 83 ? 34.768 -20.304 -54.323 1.00 51.06 83 VAL A N 1
ATOM 592 C CA . VAL A 1 83 ? 35.231 -21.619 -54.826 1.00 51.06 83 VAL A CA 1
ATOM 593 C C . VAL A 1 83 ? 34.288 -22.766 -54.465 1.00 51.06 83 VAL A C 1
ATOM 595 O O . VAL A 1 83 ? 34.262 -23.778 -55.156 1.00 51.06 83 VAL A O 1
ATOM 598 N N . ALA A 1 84 ? 33.473 -22.614 -53.421 1.00 52.59 84 ALA A N 1
ATOM 599 C CA . ALA A 1 84 ? 32.593 -23.680 -52.943 1.00 52.59 84 ALA A CA 1
ATOM 600 C C . ALA A 1 84 ? 31.097 -23.333 -53.059 1.00 52.59 84 ALA A C 1
ATOM 602 O O . ALA A 1 84 ? 30.291 -23.930 -52.351 1.00 52.59 84 ALA A O 1
ATOM 603 N N . GLY A 1 85 ? 30.727 -22.373 -53.918 1.00 58.31 85 GLY A N 1
ATOM 604 C CA . GLY A 1 85 ? 29.357 -21.901 -54.140 1.00 58.31 85 GLY A CA 1
ATOM 605 C C . GLY A 1 85 ? 29.167 -21.110 -55.423 1.00 58.31 85 GLY A C 1
ATOM 606 O O . GLY A 1 85 ? 30.174 -20.800 -56.050 1.00 58.31 85 GLY A O 1
ATOM 607 N N . PRO A 1 86 ? 27.916 -20.750 -55.788 1.00 58.59 86 PRO A N 1
ATOM 608 C CA . PRO A 1 86 ? 27.639 -19.849 -56.904 1.00 58.59 86 PRO A CA 1
ATOM 609 C C . PRO A 1 86 ? 28.349 -18.511 -56.669 1.00 58.59 86 PRO A C 1
ATOM 611 O O . PRO A 1 86 ? 27.883 -17.656 -55.917 1.00 58.59 86 PRO A O 1
ATOM 614 N N . GLY A 1 87 ? 29.528 -18.372 -57.264 1.00 66.56 87 GLY A N 1
ATOM 615 C CA . GLY A 1 87 ? 30.411 -17.224 -57.109 1.00 66.56 87 GLY A CA 1
ATOM 616 C C . GLY A 1 87 ? 30.496 -16.394 -58.383 1.00 66.56 87 GLY A C 1
ATOM 617 O O . GLY A 1 87 ? 30.009 -16.791 -59.443 1.00 66.56 87 GLY A O 1
ATOM 618 N N . THR A 1 88 ? 31.151 -15.237 -58.279 1.00 67.12 88 THR A N 1
ATOM 619 C CA . THR A 1 88 ? 31.373 -14.323 -59.409 1.00 67.12 88 THR A CA 1
ATOM 620 C C . THR A 1 88 ? 32.694 -14.537 -60.145 1.00 67.12 88 THR A C 1
ATOM 622 O O . THR A 1 88 ? 32.924 -13.881 -61.158 1.00 67.12 88 THR A O 1
ATOM 625 N N . ALA A 1 89 ? 33.557 -15.455 -59.689 1.00 69.00 89 ALA A N 1
ATOM 626 C CA . ALA A 1 89 ? 34.841 -15.725 -60.339 1.00 69.00 89 ALA A CA 1
ATOM 627 C C . ALA A 1 89 ? 34.840 -17.016 -61.165 1.00 69.00 89 ALA A C 1
ATOM 629 O O . ALA A 1 89 ? 34.023 -17.920 -60.970 1.00 69.00 89 ALA A O 1
ATOM 630 N N . ARG A 1 90 ? 35.808 -17.111 -62.079 1.00 75.69 90 ARG A N 1
ATOM 631 C CA . ARG A 1 90 ? 36.083 -18.330 -62.847 1.00 75.69 90 ARG A CA 1
ATOM 632 C C . ARG A 1 90 ? 36.781 -19.336 -61.932 1.00 75.69 90 ARG A C 1
ATOM 634 O O . ARG A 1 90 ? 37.827 -19.023 -61.368 1.00 75.69 90 ARG A O 1
ATOM 641 N N . THR A 1 91 ? 36.214 -20.531 -61.796 1.00 78.88 91 THR A N 1
ATOM 642 C CA . THR A 1 91 ? 36.719 -21.572 -60.888 1.00 78.88 91 THR A CA 1
ATOM 643 C C . THR A 1 91 ? 37.057 -22.833 -61.676 1.00 78.88 91 THR A C 1
ATOM 645 O O . THR A 1 91 ? 36.274 -23.264 -62.518 1.00 78.88 91 THR A O 1
ATOM 648 N N . SER A 1 92 ? 38.221 -23.420 -61.395 1.00 80.31 92 SER A N 1
ATOM 649 C CA . SER A 1 92 ? 38.656 -24.722 -61.911 1.00 80.31 92 SER A CA 1
ATOM 650 C C . SER A 1 92 ? 39.012 -25.627 -60.734 1.00 80.31 92 SER A C 1
ATOM 652 O O . SER A 1 92 ? 39.574 -25.153 -59.745 1.00 80.31 92 SER A O 1
ATOM 654 N N . LEU A 1 93 ? 38.670 -26.913 -60.826 1.00 83.69 93 LEU A N 1
ATOM 655 C CA . LEU A 1 93 ? 38.975 -27.922 -59.813 1.00 83.69 93 LEU A CA 1
ATOM 656 C C . LEU A 1 93 ? 39.856 -29.009 -60.430 1.00 83.69 93 LEU A C 1
ATOM 658 O O . LEU A 1 93 ? 39.461 -29.643 -61.406 1.00 83.69 93 LEU A O 1
ATOM 662 N N . ILE A 1 94 ? 41.018 -29.257 -59.825 1.00 87.12 94 ILE A N 1
ATOM 663 C CA . ILE A 1 94 ? 41.898 -30.371 -60.189 1.00 87.12 94 ILE A CA 1
ATOM 664 C C . ILE A 1 94 ? 41.710 -31.479 -59.156 1.00 87.12 94 ILE A C 1
ATOM 666 O O . ILE A 1 94 ? 41.906 -31.260 -57.962 1.00 87.12 94 ILE A O 1
ATOM 670 N N . VAL A 1 95 ? 41.327 -32.666 -59.625 1.00 85.00 95 VAL A N 1
ATOM 671 C CA . VAL A 1 95 ? 41.131 -33.857 -58.792 1.00 85.00 95 VAL A CA 1
ATOM 672 C C . VAL A 1 95 ? 42.268 -34.838 -59.050 1.00 85.00 95 VAL A C 1
ATOM 674 O O . VAL A 1 95 ? 42.390 -35.368 -60.152 1.00 85.00 95 VAL A O 1
ATOM 677 N N . THR A 1 96 ? 43.098 -35.084 -58.038 1.00 88.81 96 THR A N 1
ATOM 678 C CA . THR A 1 96 ? 44.194 -36.058 -58.093 1.00 88.81 96 THR A CA 1
ATOM 679 C C . THR A 1 96 ? 43.791 -37.347 -57.377 1.00 88.81 96 THR A C 1
ATOM 681 O O . THR A 1 96 ? 43.185 -37.311 -56.308 1.00 88.81 96 THR A O 1
ATOM 684 N N . ILE A 1 97 ? 44.102 -38.500 -57.975 1.00 90.62 97 ILE A N 1
ATOM 685 C CA . ILE A 1 97 ? 43.755 -39.825 -57.440 1.00 90.62 97 ILE A CA 1
ATOM 686 C C . ILE A 1 97 ? 44.955 -40.771 -57.496 1.00 90.62 97 ILE A C 1
ATOM 688 O O . ILE A 1 97 ? 45.818 -40.639 -58.363 1.00 90.62 97 ILE A O 1
ATOM 692 N N . GLY A 1 98 ? 45.009 -41.732 -56.571 1.00 89.31 98 GLY A N 1
ATOM 693 C CA . GLY A 1 98 ? 46.046 -42.764 -56.547 1.00 89.31 98 GLY A CA 1
ATOM 694 C C . GLY A 1 98 ? 45.581 -44.035 -57.272 1.00 89.31 98 GLY A C 1
ATOM 695 O O . GLY A 1 98 ? 44.506 -44.532 -56.947 1.00 89.31 98 GLY A O 1
ATOM 696 N N . PRO A 1 99 ? 46.368 -44.624 -58.192 1.00 87.06 99 PRO A N 1
ATOM 697 C CA . PRO A 1 99 ? 45.931 -45.778 -58.990 1.00 87.06 99 PRO A CA 1
ATOM 698 C C . PRO A 1 99 ? 45.943 -47.119 -58.228 1.00 87.06 99 PRO A C 1
ATOM 700 O O . PRO A 1 99 ? 45.529 -48.142 -58.765 1.00 87.06 99 PRO A O 1
ATOM 703 N N . SER A 1 100 ? 46.441 -47.148 -56.987 1.00 91.00 100 SER A N 1
ATOM 704 C CA . SER A 1 100 ? 46.553 -48.370 -56.182 1.00 91.00 100 SER A CA 1
ATOM 705 C C . SER A 1 100 ? 45.211 -48.793 -55.585 1.00 91.00 100 SER A C 1
ATOM 707 O O . SER A 1 100 ? 44.477 -47.968 -55.037 1.00 91.00 100 SER A O 1
ATOM 709 N N . SER A 1 101 ? 44.948 -50.103 -55.560 1.00 83.69 101 SER A N 1
ATOM 710 C CA . SER A 1 101 ? 43.772 -50.688 -54.897 1.00 83.69 101 SER A CA 1
ATOM 711 C C . SER A 1 101 ? 43.696 -50.352 -53.403 1.00 83.69 101 SER A C 1
ATOM 713 O O . SER A 1 101 ? 42.607 -50.282 -52.837 1.00 83.69 101 SER A O 1
ATOM 715 N N . ARG A 1 102 ? 44.836 -50.049 -52.766 1.00 88.12 102 ARG A N 1
ATOM 716 C CA . ARG A 1 102 ? 44.901 -49.601 -51.364 1.00 88.12 102 ARG A CA 1
ATOM 717 C C . ARG A 1 102 ? 44.221 -48.250 -51.127 1.00 88.12 102 ARG A C 1
ATOM 719 O O . ARG A 1 102 ? 43.878 -47.945 -49.992 1.00 88.12 102 ARG A O 1
ATOM 726 N N . HIS A 1 103 ? 44.035 -47.441 -52.170 1.00 86.25 103 HIS A N 1
ATOM 727 C CA . HIS A 1 103 ? 43.427 -46.110 -52.090 1.00 86.25 103 HIS A CA 1
ATOM 728 C C . HIS A 1 103 ? 42.002 -46.082 -52.641 1.00 86.25 103 HIS A C 1
ATOM 730 O O . HIS A 1 103 ? 41.485 -45.004 -52.927 1.00 86.25 103 HIS A O 1
ATOM 736 N N . TYR A 1 104 ? 41.364 -47.244 -52.801 1.00 88.88 104 TYR A N 1
ATOM 737 C CA . TYR A 1 104 ? 40.045 -47.352 -53.420 1.00 88.88 104 TYR A CA 1
ATOM 738 C C . TYR A 1 104 ? 38.987 -46.462 -52.741 1.00 88.88 104 TYR A C 1
ATOM 740 O O . TYR A 1 104 ? 38.285 -45.719 -53.425 1.00 88.88 104 TYR A O 1
ATOM 748 N N . SER A 1 105 ? 38.909 -46.470 -51.404 1.00 87.81 105 SER A N 1
ATOM 749 C CA . SER A 1 105 ? 37.929 -45.674 -50.643 1.00 87.81 105 SER A CA 1
ATOM 750 C C . SER A 1 105 ? 38.115 -44.163 -50.822 1.00 87.81 105 SER A C 1
ATOM 752 O O . SER A 1 105 ? 37.142 -43.442 -51.056 1.00 87.81 105 SER A O 1
ATOM 754 N N . GLU A 1 106 ? 39.359 -43.688 -50.758 1.00 87.50 106 GLU A N 1
ATOM 755 C CA . GLU A 1 106 ? 39.707 -42.271 -50.927 1.00 87.50 106 GLU A CA 1
ATOM 756 C C . GLU A 1 106 ? 39.519 -41.820 -52.376 1.00 87.50 106 GLU A C 1
ATOM 758 O O . GLU A 1 106 ? 38.913 -40.785 -52.647 1.00 87.50 106 GLU A O 1
ATOM 763 N N . THR A 1 107 ? 39.965 -42.640 -53.327 1.00 88.88 107 THR A N 1
ATOM 764 C CA . THR A 1 107 ? 39.822 -42.387 -54.766 1.00 88.88 107 THR A CA 1
ATOM 765 C C . THR A 1 107 ? 38.353 -42.279 -55.160 1.00 88.88 107 THR A C 1
ATOM 767 O O . THR A 1 107 ? 37.954 -41.298 -55.787 1.00 88.88 107 THR A O 1
ATOM 770 N N . SER A 1 108 ? 37.523 -43.226 -54.715 1.00 88.50 108 SER A N 1
ATOM 771 C CA . SER A 1 108 ? 36.074 -43.183 -54.925 1.00 88.50 108 SER A CA 1
ATOM 772 C C . SER A 1 108 ? 35.456 -41.920 -54.315 1.00 88.50 108 SER A C 1
ATOM 774 O O . SER A 1 108 ? 34.701 -41.213 -54.981 1.00 88.50 108 SER A O 1
ATOM 776 N N . SER A 1 109 ? 35.803 -41.580 -53.070 1.00 86.12 109 SER A N 1
ATOM 777 C CA . SER A 1 109 ? 35.261 -40.396 -52.384 1.00 86.12 109 SER A CA 1
ATOM 778 C C . SER A 1 109 ? 35.652 -39.082 -53.076 1.00 86.12 109 SER A C 1
ATOM 780 O O . SER A 1 109 ? 34.821 -38.177 -53.201 1.00 86.12 109 SER A O 1
ATOM 782 N N . THR A 1 110 ? 36.881 -39.000 -53.592 1.00 85.94 110 THR A N 1
ATOM 783 C CA . THR A 1 110 ? 37.431 -37.813 -54.263 1.00 85.94 110 THR A CA 1
ATOM 784 C C . THR A 1 110 ? 36.808 -37.612 -55.649 1.00 85.94 110 THR A C 1
ATOM 786 O O . THR A 1 110 ? 36.424 -36.496 -56.002 1.00 85.94 110 THR A O 1
ATOM 789 N N . ILE A 1 111 ? 36.597 -38.692 -56.411 1.00 86.75 111 ILE A N 1
ATOM 790 C CA . ILE A 1 111 ? 35.876 -38.646 -57.695 1.00 86.75 111 ILE A CA 1
ATOM 791 C C . ILE A 1 111 ? 34.427 -38.202 -57.478 1.00 86.75 111 ILE A C 1
ATOM 793 O O . ILE A 1 111 ? 33.940 -37.306 -58.168 1.00 86.75 111 ILE A O 1
ATOM 797 N N . MET A 1 112 ? 33.745 -38.774 -56.481 1.00 85.00 112 MET A N 1
ATOM 798 C CA . MET A 1 112 ? 32.364 -38.407 -56.155 1.00 85.00 112 MET A CA 1
ATOM 799 C C . MET A 1 112 ? 32.248 -36.939 -55.729 1.00 85.00 112 MET A C 1
ATOM 801 O O . MET A 1 112 ? 31.248 -36.284 -56.027 1.00 85.00 112 MET A O 1
ATOM 805 N N . PHE A 1 113 ? 33.261 -36.399 -55.048 1.00 83.75 113 PHE A N 1
ATOM 806 C CA . PHE A 1 113 ? 33.347 -34.972 -54.747 1.00 83.75 113 PHE A CA 1
ATOM 807 C C . PHE A 1 113 ? 33.521 -34.128 -56.020 1.00 83.75 113 PHE A C 1
ATOM 809 O O . PHE A 1 113 ? 32.751 -33.188 -56.226 1.00 83.75 113 PHE A O 1
ATOM 816 N N . GLY A 1 114 ? 34.447 -34.503 -56.910 1.00 85.00 114 GLY A N 1
ATOM 817 C CA . GLY A 1 114 ? 34.652 -33.833 -58.199 1.00 85.00 114 GLY A CA 1
ATOM 818 C C . GLY A 1 114 ? 33.383 -33.784 -59.056 1.00 85.00 114 GLY A C 1
ATOM 819 O O . GLY A 1 114 ? 33.002 -32.725 -59.548 1.00 85.00 114 GLY A O 1
ATOM 820 N N . GLN A 1 115 ? 32.650 -34.897 -59.141 1.00 84.50 115 GLN A N 1
ATOM 821 C CA . GLN A 1 115 ? 31.376 -34.971 -59.865 1.00 84.50 115 GLN A CA 1
ATOM 822 C C . GLN A 1 115 ? 30.296 -34.039 -59.297 1.00 84.50 115 GLN A C 1
ATOM 824 O O . GLN A 1 115 ? 29.465 -33.524 -60.047 1.00 84.50 115 GLN A O 1
ATOM 829 N N . ARG A 1 116 ? 30.270 -33.819 -57.974 1.00 82.81 116 ARG A N 1
ATOM 830 C CA . ARG A 1 116 ? 29.354 -32.845 -57.357 1.00 82.81 116 ARG A CA 1
ATOM 831 C C . ARG A 1 116 ? 29.794 -31.411 -57.643 1.00 82.81 116 ARG A C 1
ATOM 833 O O . ARG A 1 116 ? 28.938 -30.576 -57.918 1.00 82.81 116 ARG A O 1
ATOM 840 N N . ALA A 1 117 ? 31.099 -31.146 -57.645 1.00 82.12 117 ALA A N 1
ATOM 841 C CA . ALA A 1 117 ? 31.656 -29.828 -57.946 1.00 82.12 117 ALA A CA 1
ATOM 842 C C . ALA A 1 117 ? 31.369 -29.374 -59.385 1.00 82.12 117 ALA A C 1
ATOM 844 O O . ALA A 1 117 ? 31.060 -28.207 -59.597 1.00 82.12 117 ALA A O 1
ATOM 845 N N . MET A 1 118 ? 31.357 -30.294 -60.356 1.00 81.19 118 MET A N 1
ATOM 846 C CA . MET A 1 118 ? 31.001 -29.989 -61.753 1.00 81.19 118 MET A CA 1
ATOM 847 C C . MET A 1 118 ? 29.578 -29.436 -61.934 1.00 81.19 118 MET A C 1
ATOM 849 O O . MET A 1 118 ? 29.281 -28.840 -62.964 1.00 81.19 118 MET A O 1
ATOM 853 N N . LYS A 1 119 ? 28.684 -29.643 -60.960 1.00 82.44 119 LYS A N 1
ATOM 854 C CA . LYS A 1 119 ? 27.298 -29.151 -61.011 1.00 82.44 119 LYS A CA 1
ATOM 855 C C . LYS A 1 119 ? 27.149 -27.719 -60.501 1.00 82.44 119 LYS A C 1
ATOM 857 O O . LYS A 1 119 ? 26.060 -27.159 -60.589 1.00 82.44 119 LYS A O 1
ATOM 862 N N . VAL A 1 120 ? 28.204 -27.145 -59.928 1.00 80.00 120 VAL A N 1
ATOM 863 C CA . VAL A 1 120 ? 28.185 -25.773 -59.423 1.00 80.00 120 VAL A CA 1
ATOM 864 C C . VAL A 1 120 ? 28.331 -24.815 -60.602 1.00 80.00 120 VAL A C 1
ATOM 866 O O . VAL A 1 120 ? 29.307 -24.876 -61.343 1.00 80.00 120 VAL A O 1
ATOM 869 N N . VAL A 1 121 ? 27.353 -23.925 -60.771 1.00 78.56 121 VAL A N 1
ATOM 870 C CA . VAL A 1 121 ? 27.351 -22.906 -61.827 1.00 78.56 121 VAL A CA 1
ATOM 871 C C . VAL A 1 121 ? 27.723 -21.556 -61.221 1.00 78.56 121 VAL A C 1
ATOM 873 O O . VAL A 1 121 ? 27.022 -21.054 -60.341 1.00 78.56 121 VAL A O 1
ATOM 876 N N . ASN A 1 122 ? 28.807 -20.954 -61.714 1.00 76.56 122 ASN A N 1
ATOM 877 C CA . ASN A 1 122 ? 29.220 -19.605 -61.328 1.00 76.56 122 ASN A CA 1
ATOM 878 C C . ASN A 1 122 ? 28.646 -18.565 -62.292 1.00 76.56 122 ASN A C 1
ATOM 880 O O . ASN A 1 122 ? 28.658 -18.750 -63.507 1.00 76.56 122 ASN A O 1
ATOM 884 N N . THR A 1 123 ? 28.166 -17.451 -61.740 1.00 74.94 123 THR A N 1
ATOM 885 C CA . THR A 1 123 ? 27.663 -16.316 -62.522 1.00 74.94 123 THR A CA 1
ATOM 886 C C . THR A 1 123 ? 28.731 -15.241 -62.541 1.00 74.94 123 THR A C 1
ATOM 888 O O . THR A 1 123 ? 28.866 -14.484 -61.582 1.00 74.94 123 THR A O 1
ATOM 891 N N . ILE A 1 124 ? 29.506 -15.178 -63.621 1.00 71.25 124 ILE A N 1
ATOM 892 C CA . ILE A 1 124 ? 30.579 -14.193 -63.754 1.00 71.25 124 ILE A CA 1
ATOM 893 C C . ILE A 1 124 ? 29.947 -12.805 -63.846 1.00 71.25 124 ILE A C 1
ATOM 895 O O . ILE A 1 124 ? 29.191 -12.522 -64.773 1.00 71.25 124 ILE A O 1
ATOM 899 N N . LYS A 1 125 ? 30.261 -11.942 -62.882 1.00 70.56 125 LYS A N 1
ATOM 900 C CA . LYS A 1 125 ? 29.935 -10.518 -62.953 1.00 70.56 125 LYS A CA 1
ATOM 901 C C . LYS A 1 125 ? 31.211 -9.767 -63.300 1.00 70.56 125 LYS A C 1
ATOM 903 O O . LYS A 1 125 ? 32.242 -10.001 -62.668 1.00 70.56 125 LYS A O 1
ATOM 908 N N . LEU A 1 126 ? 31.146 -8.903 -64.311 1.00 67.31 126 LEU A N 1
ATOM 909 C CA . LEU A 1 126 ? 32.236 -7.977 -64.599 1.00 67.31 126 LEU A CA 1
ATOM 910 C C . LEU A 1 126 ? 32.436 -7.080 -63.378 1.00 67.31 126 LEU A C 1
ATOM 912 O O . LEU A 1 126 ? 31.471 -6.659 -62.740 1.00 67.31 126 LEU A O 1
ATOM 916 N N . LYS A 1 127 ? 33.698 -6.868 -63.009 1.00 65.31 127 LYS A N 1
ATOM 917 C CA . LYS A 1 127 ? 34.054 -6.052 -61.855 1.00 65.31 127 LYS A CA 1
ATOM 918 C C . LYS A 1 127 ? 33.768 -4.597 -62.219 1.00 65.31 127 LYS A C 1
ATOM 920 O O . LYS A 1 127 ? 34.522 -4.011 -62.985 1.00 65.31 127 LYS A O 1
ATOM 925 N N . GLU A 1 128 ? 32.664 -4.061 -61.714 1.00 68.25 128 GLU A N 1
ATOM 926 C CA . GLU A 1 128 ? 32.372 -2.631 -61.794 1.00 68.25 128 GLU A CA 1
ATOM 927 C C . GLU A 1 128 ? 33.444 -1.876 -60.998 1.00 68.25 128 GLU A C 1
ATOM 929 O O . GLU A 1 128 ? 33.752 -2.230 -59.853 1.00 68.25 128 GLU A O 1
ATOM 934 N N . GLU A 1 129 ? 34.061 -0.877 -61.625 1.00 70.88 129 GLU A N 1
ATOM 935 C CA . GLU A 1 129 ? 34.932 0.056 -60.922 1.00 70.88 129 GLU A CA 1
ATOM 936 C C . GLU A 1 129 ? 34.050 0.922 -60.026 1.00 70.88 129 GLU A C 1
ATOM 938 O O . GLU A 1 129 ? 33.129 1.596 -60.484 1.00 70.88 129 GLU A O 1
ATOM 943 N N . VAL A 1 130 ? 34.282 0.839 -58.719 1.00 72.38 130 VAL A N 1
ATOM 944 C CA . VAL A 1 130 ? 33.563 1.665 -57.755 1.00 72.38 130 VAL A CA 1
ATOM 945 C C . VAL A 1 130 ? 34.123 3.076 -57.859 1.00 72.38 130 VAL A C 1
ATOM 947 O O . VAL A 1 130 ? 35.302 3.287 -57.578 1.00 72.38 130 VAL A O 1
ATOM 950 N N . ASP A 1 131 ? 33.279 4.035 -58.236 1.00 83.88 131 ASP A N 1
ATOM 951 C CA . ASP A 1 131 ? 33.626 5.451 -58.171 1.00 83.88 131 ASP A CA 1
ATOM 952 C C . ASP A 1 131 ? 33.703 5.883 -56.700 1.00 83.88 131 ASP A C 1
ATOM 954 O O . ASP A 1 131 ? 32.691 6.031 -56.000 1.00 83.88 131 ASP A O 1
ATOM 958 N N . PHE A 1 132 ? 34.934 6.037 -56.218 1.00 86.19 132 PHE A N 1
ATOM 959 C CA . PHE A 1 132 ? 35.204 6.411 -54.839 1.00 86.19 132 PHE A CA 1
ATOM 960 C C . PHE A 1 132 ? 34.643 7.793 -54.504 1.00 86.19 132 PHE A C 1
ATOM 962 O O . PHE A 1 132 ? 34.157 7.974 -53.393 1.00 86.19 132 PHE A O 1
ATOM 969 N N . GLU A 1 133 ? 34.619 8.733 -55.449 1.00 89.50 133 GLU A N 1
ATOM 970 C CA . GLU A 1 133 ? 34.121 10.094 -55.223 1.00 89.50 133 GLU A CA 1
ATOM 971 C C . GLU A 1 133 ? 32.622 10.084 -54.884 1.00 89.50 133 GLU A C 1
ATOM 973 O O . GLU A 1 133 ? 32.172 10.712 -53.921 1.00 89.50 133 GLU A O 1
ATOM 978 N N . ILE A 1 134 ? 31.835 9.302 -55.632 1.00 89.31 134 ILE A N 1
ATOM 979 C CA . ILE A 1 134 ? 30.399 9.125 -55.368 1.00 89.31 134 ILE A CA 1
ATOM 980 C C . ILE A 1 134 ? 30.180 8.404 -54.033 1.00 89.31 134 ILE A C 1
ATOM 982 O O . ILE A 1 134 ? 29.270 8.758 -53.274 1.00 89.31 134 ILE A O 1
ATOM 986 N N . LEU A 1 135 ? 31.010 7.402 -53.724 1.00 91.50 135 LEU A N 1
ATOM 987 C CA . LEU A 1 135 ? 30.929 6.665 -52.465 1.00 91.50 135 LEU A CA 1
ATOM 988 C C . LEU A 1 135 ? 31.233 7.561 -51.255 1.00 91.50 135 LEU A C 1
ATOM 990 O O . LEU A 1 135 ? 30.489 7.507 -50.274 1.00 91.50 135 LEU A O 1
ATOM 994 N N . TYR A 1 136 ? 32.261 8.411 -51.332 1.00 91.31 136 TYR A N 1
ATOM 995 C CA . TYR A 1 136 ? 32.601 9.370 -50.278 1.00 91.31 136 TYR A CA 1
ATOM 996 C C . TYR A 1 136 ? 31.463 10.361 -50.044 1.00 91.31 136 TYR A C 1
ATOM 998 O O . TYR A 1 136 ? 31.002 10.475 -48.914 1.00 91.31 136 TYR A O 1
ATOM 1006 N N . LYS A 1 137 ? 30.906 10.969 -51.101 1.00 94.62 137 LYS A N 1
ATOM 1007 C CA . LYS A 1 137 ? 29.751 11.885 -50.985 1.00 94.62 137 LYS A CA 1
ATOM 1008 C C . LYS A 1 137 ? 28.497 11.221 -50.427 1.00 94.62 137 LYS A C 1
ATOM 1010 O O . LYS A 1 137 ? 27.639 11.873 -49.832 1.00 94.62 137 LYS A O 1
ATOM 1015 N N . LYS A 1 138 ? 28.315 9.920 -50.664 1.00 95.06 138 LYS A N 1
ATOM 1016 C CA . LYS A 1 138 ? 27.223 9.163 -50.042 1.00 95.06 138 LYS A CA 1
ATOM 1017 C C . LYS A 1 138 ? 27.488 8.945 -48.553 1.00 95.06 138 LYS A C 1
ATOM 1019 O O . LYS A 1 138 ? 26.570 9.125 -47.763 1.00 95.06 138 LYS A O 1
ATOM 1024 N N . MET A 1 139 ? 28.713 8.573 -48.189 1.00 95.25 139 MET A N 1
ATOM 1025 C CA . MET A 1 139 ? 29.088 8.340 -46.796 1.00 95.25 139 MET A CA 1
ATOM 1026 C C . MET A 1 139 ? 29.064 9.631 -45.974 1.00 95.25 139 MET A C 1
ATOM 1028 O O . MET A 1 139 ? 28.560 9.624 -44.862 1.00 95.25 139 MET A O 1
ATOM 1032 N N . GLU A 1 140 ? 29.547 10.739 -46.530 1.00 96.50 140 GLU A N 1
ATOM 1033 C CA . GLU A 1 140 ? 29.525 12.059 -45.894 1.00 96.50 140 GLU A CA 1
ATOM 1034 C C . GLU A 1 140 ? 28.092 12.490 -45.559 1.00 96.50 140 GLU A C 1
ATOM 1036 O O . GLU A 1 140 ? 27.794 12.778 -44.405 1.00 96.50 140 GLU A O 1
ATOM 1041 N N . ARG A 1 141 ? 27.164 12.385 -46.522 1.00 96.19 141 ARG A N 1
ATOM 1042 C CA . ARG A 1 141 ? 25.735 12.643 -46.271 1.00 96.19 141 ARG A CA 1
ATOM 1043 C C . ARG A 1 141 ? 25.151 11.751 -45.179 1.00 96.19 141 ARG A C 1
ATOM 1045 O O . ARG A 1 141 ? 24.319 12.215 -44.405 1.00 96.19 141 ARG A O 1
ATOM 1052 N N . GLU A 1 142 ? 25.556 10.484 -45.131 1.00 97.25 142 GLU A N 1
ATOM 1053 C CA . GLU A 1 142 ? 25.099 9.557 -44.094 1.00 97.25 142 GLU A CA 1
ATOM 1054 C C . GLU A 1 142 ? 25.637 9.962 -42.716 1.00 97.25 142 GLU A C 1
ATOM 1056 O O . GLU A 1 142 ? 24.893 9.966 -41.739 1.00 97.25 142 GLU A O 1
ATOM 1061 N N . VAL A 1 143 ? 26.908 10.365 -42.634 1.00 97.69 143 VAL A N 1
ATOM 1062 C CA . VAL A 1 143 ? 27.528 10.862 -41.399 1.00 97.69 143 VAL A CA 1
ATOM 1063 C C . VAL A 1 143 ? 26.839 12.138 -40.922 1.00 97.69 143 VAL A C 1
ATOM 1065 O O . VAL A 1 143 ? 26.476 12.219 -39.748 1.00 97.69 143 VAL A O 1
ATOM 1068 N N . ASP A 1 144 ? 26.592 13.100 -41.810 1.00 97.06 144 ASP A N 1
ATOM 1069 C CA . ASP A 1 144 ? 25.911 14.354 -41.471 1.00 97.06 144 ASP A CA 1
ATOM 1070 C C . ASP A 1 144 ? 24.473 14.112 -41.005 1.00 97.06 144 ASP A C 1
ATOM 1072 O O . ASP A 1 144 ? 24.020 14.688 -40.008 1.00 97.06 144 ASP A O 1
ATOM 1076 N N . HIS A 1 145 ? 23.756 13.219 -41.693 1.00 97.06 145 HIS A N 1
ATOM 1077 C CA . HIS A 1 145 ? 22.400 12.837 -41.324 1.00 97.06 145 HIS A CA 1
ATOM 1078 C C . HIS A 1 145 ? 22.358 12.181 -39.940 1.00 97.06 145 HIS A C 1
ATOM 1080 O O . HIS A 1 145 ? 21.583 12.607 -39.081 1.00 97.06 145 HIS A O 1
ATOM 1086 N N . LEU A 1 146 ? 23.219 11.187 -39.698 1.00 97.75 146 LEU A N 1
ATOM 1087 C CA . LEU A 1 146 ? 23.294 10.486 -38.415 1.00 97.75 146 LEU A CA 1
ATOM 1088 C C . LEU A 1 146 ? 23.731 11.414 -37.279 1.00 97.75 146 LEU A C 1
ATOM 1090 O O . LEU A 1 146 ? 23.200 11.316 -36.174 1.00 97.75 146 LEU A O 1
ATOM 1094 N N . THR A 1 147 ? 24.654 12.339 -37.546 1.00 96.62 147 THR A N 1
ATOM 1095 C CA . THR A 1 147 ? 25.100 13.332 -36.559 1.00 96.62 147 THR A CA 1
ATOM 1096 C C . THR A 1 147 ? 23.954 14.271 -36.183 1.00 96.62 147 THR A C 1
ATOM 1098 O O . THR A 1 147 ? 23.664 14.450 -35.000 1.00 96.62 147 THR A O 1
ATOM 1101 N N . SER A 1 148 ? 23.227 14.786 -37.179 1.00 97.31 148 SER A N 1
ATOM 1102 C CA . SER A 1 148 ? 22.068 15.664 -36.966 1.00 97.31 148 SER A CA 1
ATOM 1103 C C . SER A 1 148 ? 20.949 14.966 -36.187 1.00 97.31 148 SER A C 1
ATOM 1105 O O . SER A 1 148 ? 20.352 15.537 -35.271 1.00 97.31 148 SER A O 1
ATOM 1107 N N . GLU A 1 149 ? 20.673 13.706 -36.521 1.00 96.94 149 GLU A N 1
ATOM 1108 C CA . GLU A 1 149 ? 19.662 12.898 -35.843 1.00 96.94 149 GLU A CA 1
ATOM 1109 C C . GLU A 1 149 ? 20.065 12.579 -34.394 1.00 96.94 149 GLU A C 1
ATOM 1111 O O . GLU A 1 149 ? 19.243 12.680 -33.479 1.00 96.94 149 GLU A O 1
ATOM 1116 N N . MET A 1 150 ? 21.344 12.277 -34.152 1.00 96.69 150 MET A N 1
ATOM 1117 C CA . MET A 1 150 ? 21.883 12.065 -32.809 1.00 96.69 150 MET A CA 1
ATOM 1118 C C . MET A 1 150 ? 21.735 13.316 -31.933 1.00 96.69 150 MET A C 1
ATOM 1120 O O . MET A 1 150 ? 21.259 13.216 -30.798 1.00 96.69 150 MET A O 1
ATOM 1124 N N . GLU A 1 151 ? 22.091 14.495 -32.448 1.00 97.44 151 GLU A N 1
ATOM 1125 C CA . GLU A 1 151 ? 21.944 15.761 -31.722 1.00 97.44 151 GLU A CA 1
ATOM 1126 C C . GLU A 1 151 ? 20.480 16.079 -31.406 1.00 97.44 151 GLU A C 1
ATOM 1128 O O . GLU A 1 151 ? 20.150 16.494 -30.289 1.00 97.44 151 GLU A O 1
ATOM 1133 N N . ARG A 1 152 ? 19.578 15.848 -32.368 1.00 97.06 152 ARG A N 1
ATOM 1134 C CA . ARG A 1 152 ? 18.133 16.024 -32.183 1.00 97.06 152 ARG A CA 1
ATOM 1135 C C . ARG A 1 152 ? 17.611 15.138 -31.052 1.00 97.06 152 ARG A C 1
ATOM 1137 O O . ARG A 1 152 ? 16.909 15.623 -30.164 1.00 97.06 152 ARG A O 1
ATOM 1144 N N . GLN A 1 153 ? 17.984 13.858 -31.048 1.00 95.56 153 GLN A N 1
ATOM 1145 C CA . GLN A 1 153 ? 17.601 12.929 -29.984 1.00 95.56 153 GLN A CA 1
ATOM 1146 C C . GLN A 1 153 ? 18.203 13.315 -28.632 1.00 95.56 153 GLN A C 1
ATOM 1148 O O . GLN A 1 153 ? 17.535 13.202 -27.605 1.00 95.56 153 GLN A O 1
ATOM 1153 N N . GLN A 1 154 ? 19.447 13.793 -28.606 1.00 96.31 154 GLN A N 1
ATOM 1154 C CA . GLN A 1 154 ? 20.086 14.242 -27.374 1.00 96.31 154 GLN A CA 1
ATOM 1155 C C . GLN A 1 154 ? 19.365 15.451 -26.767 1.00 96.31 154 GLN A C 1
ATOM 1157 O O . GLN A 1 154 ? 19.126 15.458 -25.559 1.00 96.31 154 GLN A O 1
ATOM 1162 N N . LYS A 1 155 ? 18.954 16.425 -27.588 1.00 96.94 155 LYS A N 1
ATOM 1163 C CA . LYS A 1 155 ? 18.157 17.578 -27.137 1.00 96.94 155 LYS A CA 1
ATOM 1164 C C . LYS A 1 155 ? 16.799 17.152 -26.583 1.00 96.94 155 LYS A C 1
ATOM 1166 O O . LYS A 1 155 ? 16.416 17.622 -25.515 1.00 96.94 155 LYS A O 1
ATOM 1171 N N . LEU A 1 156 ? 16.105 16.227 -27.253 1.00 96.19 156 LEU A N 1
ATOM 1172 C CA . LEU A 1 156 ? 14.839 15.683 -26.750 1.00 96.19 156 LEU A CA 1
ATOM 1173 C C . LEU A 1 156 ? 15.022 15.010 -25.388 1.00 96.19 156 LEU A C 1
ATOM 1175 O O . LEU A 1 156 ? 14.344 15.393 -24.437 1.00 96.19 156 LEU A O 1
ATOM 1179 N N . ARG A 1 157 ? 16.011 14.119 -25.249 1.00 94.94 157 ARG A N 1
ATOM 1180 C CA . ARG A 1 157 ? 16.314 13.474 -23.960 1.00 94.94 157 ARG A CA 1
ATOM 1181 C C . ARG A 1 157 ? 16.638 14.482 -22.860 1.00 94.94 157 ARG A C 1
ATOM 1183 O O . ARG A 1 157 ? 16.220 14.299 -21.723 1.00 94.94 157 ARG A O 1
ATOM 1190 N N . GLN A 1 158 ? 17.382 15.543 -23.173 1.00 96.00 158 GLN A N 1
ATOM 1191 C CA . GLN A 1 158 ? 17.678 16.604 -22.207 1.00 96.00 158 GLN A CA 1
ATOM 1192 C C . GLN A 1 158 ? 16.415 17.372 -21.800 1.00 96.00 158 GLN A C 1
ATOM 1194 O O . GLN A 1 158 ? 16.229 17.635 -20.615 1.00 96.00 158 GLN A O 1
ATOM 1199 N N . SER A 1 159 ? 15.534 17.693 -22.751 1.00 96.12 159 SER A N 1
ATOM 1200 C CA . SER A 1 159 ? 14.267 18.372 -22.458 1.00 96.12 159 SER A CA 1
ATOM 1201 C C . SER A 1 159 ? 13.329 17.517 -21.602 1.00 96.12 159 SER A C 1
ATOM 1203 O O . SER A 1 159 ? 12.762 18.017 -20.633 1.00 96.12 159 SER A O 1
ATOM 1205 N N . GLU A 1 160 ? 13.237 16.216 -21.894 1.00 96.88 160 GLU A N 1
ATOM 1206 C CA . GLU A 1 160 ? 12.481 15.255 -21.092 1.00 96.88 160 GLU A CA 1
ATOM 1207 C C . GLU A 1 160 ? 13.075 15.135 -19.693 1.00 96.88 160 GLU A C 1
ATOM 1209 O O . GLU A 1 160 ? 12.336 15.180 -18.716 1.00 96.88 160 GLU A O 1
ATOM 1214 N N . LYS 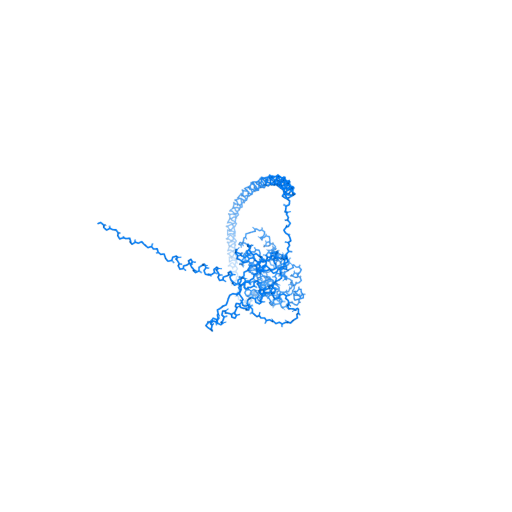A 1 161 ? 14.405 15.048 -19.577 1.00 97.62 161 LYS A N 1
ATOM 1215 C CA . LYS A 1 161 ? 15.083 15.003 -18.280 1.00 97.62 161 LYS A CA 1
ATOM 1216 C C . LYS A 1 161 ? 14.737 16.227 -17.428 1.00 97.62 161 LYS A C 1
ATOM 1218 O O . LYS A 1 161 ? 14.307 16.058 -16.299 1.00 97.62 161 LYS A O 1
ATOM 1223 N N . ILE A 1 162 ? 14.848 17.436 -17.983 1.00 97.44 162 ILE A N 1
ATOM 1224 C CA . ILE A 1 162 ? 14.510 18.680 -17.268 1.00 97.44 162 ILE A CA 1
ATOM 1225 C C . ILE A 1 162 ? 13.041 18.686 -16.828 1.00 97.44 162 ILE A C 1
ATOM 1227 O O . ILE A 1 162 ? 12.728 19.128 -15.726 1.00 97.44 162 ILE A O 1
ATOM 1231 N N . LEU A 1 163 ? 12.129 18.212 -17.681 1.00 97.69 163 LEU A N 1
ATOM 1232 C CA . LEU A 1 163 ? 10.711 18.109 -17.340 1.00 97.69 163 LEU A CA 1
ATOM 1233 C C . LEU A 1 163 ? 10.480 17.139 -16.173 1.00 97.69 163 LEU A C 1
ATOM 1235 O O . LEU A 1 163 ? 9.737 17.460 -15.246 1.00 97.69 163 LEU A O 1
ATOM 1239 N N . TRP A 1 164 ? 11.111 15.966 -16.217 1.00 95.38 164 TRP A N 1
ATOM 1240 C CA . TRP A 1 164 ? 10.999 14.968 -15.157 1.00 95.38 164 TRP A CA 1
ATOM 1241 C C . TRP A 1 164 ? 11.637 15.436 -13.852 1.00 95.38 164 TRP A C 1
ATOM 1243 O O . TRP A 1 164 ? 11.033 15.229 -12.805 1.00 95.38 164 TRP A O 1
ATOM 1253 N N . ASP A 1 165 ? 12.779 16.121 -13.915 1.00 97.31 165 ASP A N 1
ATOM 1254 C CA . ASP A 1 165 ? 13.442 16.705 -12.747 1.00 97.31 165 ASP A CA 1
ATOM 1255 C C . ASP A 1 165 ? 12.528 17.747 -12.071 1.00 97.31 165 ASP A C 1
ATOM 1257 O O . ASP A 1 165 ? 12.326 17.692 -10.861 1.00 97.31 165 ASP A O 1
ATOM 1261 N N . LYS A 1 166 ? 11.867 18.624 -12.844 1.00 97.69 166 LYS A N 1
ATOM 1262 C CA . LYS A 1 166 ? 10.876 19.579 -12.304 1.00 97.69 166 LYS A CA 1
ATOM 1263 C C . LYS A 1 166 ? 9.684 18.886 -11.651 1.00 97.69 166 LYS A C 1
ATOM 1265 O O . LYS A 1 166 ? 9.264 19.262 -10.563 1.00 97.69 166 LYS A O 1
ATOM 1270 N N . LYS A 1 167 ? 9.131 17.863 -12.307 1.00 97.81 167 LYS A N 1
ATOM 1271 C CA . LYS A 1 167 ? 7.984 17.115 -11.775 1.00 97.81 167 LYS A CA 1
ATOM 1272 C C . LYS A 1 167 ? 8.345 16.347 -10.503 1.00 97.81 167 LYS A C 1
ATOM 1274 O O . LYS A 1 167 ? 7.504 16.191 -9.619 1.00 97.81 167 LYS A O 1
ATOM 1279 N N . LEU A 1 168 ? 9.580 15.855 -10.421 1.00 97.69 168 LEU A N 1
ATOM 1280 C CA . LEU A 1 168 ? 10.110 15.229 -9.219 1.00 97.69 168 LEU A CA 1
ATOM 1281 C C . LEU A 1 168 ? 10.194 16.252 -8.083 1.00 97.69 168 LEU A C 1
ATOM 1283 O O . LEU A 1 168 ? 9.653 15.989 -7.016 1.00 97.69 168 LEU A O 1
ATOM 1287 N N . GLU A 1 169 ? 10.767 17.427 -8.339 1.00 97.69 169 GLU A N 1
ATOM 1288 C CA . GLU A 1 169 ? 10.884 18.508 -7.353 1.00 97.69 169 GLU A CA 1
ATOM 1289 C C . GLU A 1 169 ? 9.508 18.981 -6.846 1.00 97.69 169 GLU A C 1
ATOM 1291 O O . GLU A 1 169 ? 9.286 19.084 -5.641 1.00 97.69 169 GLU A O 1
ATOM 1296 N N . GLU A 1 170 ? 8.530 19.174 -7.738 1.00 97.25 170 GLU A N 1
ATOM 1297 C CA . GLU A 1 170 ? 7.139 19.486 -7.366 1.00 97.25 170 GLU A CA 1
ATOM 1298 C C . GLU A 1 170 ? 6.513 18.391 -6.488 1.00 97.25 170 GLU A C 1
ATOM 1300 O O . GLU A 1 170 ? 5.862 18.679 -5.478 1.00 97.25 170 GLU A O 1
ATOM 1305 N N . SER A 1 171 ? 6.728 17.122 -6.846 1.00 95.38 171 SER A N 1
ATOM 1306 C CA . SER A 1 171 ? 6.238 15.988 -6.064 1.00 95.38 171 SER A CA 1
ATOM 1307 C C . SER A 1 171 ? 6.899 15.929 -4.685 1.00 95.38 171 SER A C 1
ATOM 1309 O O . SER A 1 171 ? 6.208 15.687 -3.696 1.00 95.38 171 SER A O 1
ATOM 1311 N N . GLU A 1 172 ? 8.208 16.157 -4.595 1.00 97.69 172 GLU A N 1
ATOM 1312 C CA . GLU A 1 172 ? 8.960 16.167 -3.339 1.00 97.69 172 GLU A CA 1
ATOM 1313 C C . GLU A 1 172 ? 8.512 17.304 -2.419 1.00 97.69 172 GLU A C 1
ATOM 1315 O O . GLU A 1 172 ? 8.269 17.066 -1.233 1.00 97.69 172 GLU A O 1
ATOM 1320 N N . MET A 1 173 ? 8.311 18.510 -2.961 1.00 97.00 173 MET A N 1
ATOM 1321 C CA . MET A 1 173 ? 7.766 19.642 -2.207 1.00 97.00 173 MET A CA 1
ATOM 1322 C C . MET A 1 173 ? 6.358 19.342 -1.686 1.00 97.00 173 MET A C 1
ATOM 1324 O O . MET A 1 173 ? 6.096 19.508 -0.495 1.00 97.00 173 MET A O 1
ATOM 1328 N N . SER A 1 174 ? 5.470 18.818 -2.538 1.00 97.12 174 SER A N 1
ATOM 1329 C CA . SER A 1 174 ? 4.107 18.466 -2.118 1.00 97.12 174 SER A CA 1
ATOM 1330 C C . SER A 1 174 ? 4.097 17.400 -1.016 1.00 97.12 174 SER A C 1
ATOM 1332 O O . SER A 1 174 ? 3.327 17.489 -0.059 1.00 97.12 174 SER A O 1
ATOM 1334 N N . PHE A 1 175 ? 4.995 16.414 -1.101 1.00 96.81 175 PHE A N 1
ATOM 1335 C CA . PHE A 1 175 ? 5.141 15.384 -0.083 1.00 96.81 175 PHE A CA 1
ATOM 1336 C C . PHE A 1 175 ? 5.686 15.958 1.225 1.00 96.81 175 PHE A C 1
ATOM 1338 O O . PHE A 1 175 ? 5.213 15.595 2.301 1.00 96.81 175 PHE A O 1
ATOM 1345 N N . HIS A 1 176 ? 6.659 16.867 1.150 1.00 97.31 176 HIS A N 1
ATOM 1346 C CA . HIS A 1 176 ? 7.192 17.555 2.319 1.00 97.31 176 HIS A CA 1
ATOM 1347 C C . HIS A 1 176 ? 6.108 18.378 3.034 1.00 97.31 176 HIS A C 1
ATOM 1349 O O . HIS A 1 176 ? 5.985 18.295 4.259 1.00 97.31 176 HIS A O 1
ATOM 1355 N N . ASP A 1 177 ? 5.276 19.103 2.286 1.00 96.94 177 ASP A N 1
ATOM 1356 C CA . ASP A 1 177 ? 4.164 19.875 2.842 1.00 96.94 177 ASP A CA 1
ATOM 1357 C C . ASP A 1 177 ? 3.108 18.974 3.489 1.00 96.94 177 ASP A C 1
ATOM 1359 O O . ASP A 1 177 ? 2.716 19.211 4.634 1.00 96.94 177 ASP A O 1
ATOM 1363 N N . LEU A 1 178 ? 2.709 17.887 2.817 1.00 96.81 178 LEU A N 1
ATOM 1364 C CA . LEU A 1 178 ? 1.799 16.882 3.382 1.00 96.81 178 LEU A CA 1
ATOM 1365 C C . LEU A 1 178 ? 2.374 16.219 4.638 1.00 96.81 178 LEU A C 1
ATOM 1367 O O . LEU A 1 178 ? 1.662 15.977 5.613 1.00 96.81 178 LEU A O 1
ATOM 1371 N N . LYS A 1 179 ? 3.678 15.942 4.653 1.00 98.00 179 LYS A N 1
ATOM 1372 C CA . LYS A 1 179 ? 4.358 15.393 5.827 1.00 98.00 179 LYS A CA 1
ATOM 1373 C C . LYS A 1 179 ? 4.328 16.384 6.987 1.00 98.00 179 LYS A C 1
ATOM 1375 O O . LYS A 1 179 ? 4.081 15.989 8.124 1.00 98.00 179 LYS A O 1
ATOM 1380 N N . LYS A 1 180 ? 4.543 17.672 6.715 1.00 97.38 180 LYS A N 1
ATOM 1381 C CA . LYS A 1 180 ? 4.488 18.729 7.729 1.00 97.38 180 LYS A CA 1
ATOM 1382 C C . LYS A 1 180 ? 3.078 18.891 8.301 1.00 97.38 180 LYS A C 1
ATOM 1384 O O . LYS A 1 180 ? 2.937 18.975 9.520 1.00 97.38 180 LYS A O 1
ATOM 1389 N N . THR A 1 181 ? 2.043 18.891 7.459 1.00 96.38 181 THR A N 1
ATOM 1390 C CA . THR A 1 181 ? 0.647 18.977 7.922 1.00 96.38 181 THR A CA 1
ATOM 1391 C C . THR A 1 181 ? 0.243 17.743 8.723 1.00 96.38 181 THR A C 1
ATOM 1393 O O . THR A 1 181 ? -0.331 17.890 9.800 1.00 96.38 181 THR A O 1
ATOM 1396 N N . SER A 1 182 ? 0.618 16.543 8.272 1.00 95.50 182 SER A N 1
ATOM 1397 C CA . SER A 1 182 ? 0.375 15.300 9.011 1.00 95.50 182 SER A CA 1
ATOM 1398 C C . SER A 1 182 ? 1.086 15.289 10.365 1.00 95.50 182 SER A C 1
ATOM 1400 O O . SER A 1 182 ? 0.482 14.897 11.357 1.00 95.50 182 SER A O 1
ATOM 1402 N N . ASN A 1 183 ? 2.343 15.732 10.437 1.00 97.38 183 ASN A N 1
ATOM 1403 C CA . ASN A 1 183 ? 3.072 15.810 11.705 1.00 97.38 183 ASN A CA 1
ATOM 1404 C C . ASN A 1 183 ? 2.406 16.788 12.680 1.00 97.38 183 ASN A C 1
ATOM 1406 O O . ASN A 1 183 ? 2.272 16.478 13.858 1.00 97.38 183 ASN A O 1
ATOM 1410 N N . MET A 1 184 ? 1.937 17.937 12.188 1.00 96.69 184 MET A N 1
ATOM 1411 C CA . MET A 1 184 ? 1.204 18.902 13.009 1.00 96.69 184 MET A CA 1
ATOM 1412 C C . MET A 1 184 ? -0.126 18.324 13.522 1.00 96.69 184 MET A C 1
ATOM 1414 O O . MET A 1 184 ? -0.496 18.550 14.670 1.00 96.69 184 MET A O 1
ATOM 1418 N N . GLN A 1 185 ? -0.835 17.540 12.700 1.00 97.38 185 GLN A N 1
ATOM 1419 C CA . GLN A 1 185 ? -2.039 16.822 13.133 1.00 97.38 185 GLN A CA 1
ATOM 1420 C C . GLN A 1 185 ? -1.729 15.773 14.205 1.00 97.38 185 GLN A C 1
ATOM 1422 O O . GLN A 1 185 ? -2.466 15.680 15.183 1.00 97.38 185 GLN A O 1
ATOM 1427 N N . ILE A 1 186 ? -0.640 15.017 14.047 1.00 96.50 186 ILE A N 1
ATOM 1428 C CA . ILE A 1 186 ? -0.188 14.040 15.046 1.00 96.50 186 ILE A CA 1
ATOM 1429 C C . ILE A 1 186 ? 0.119 14.743 16.370 1.00 96.50 186 ILE A C 1
ATOM 1431 O O . ILE A 1 186 ? -0.408 14.333 17.398 1.00 96.50 186 ILE A O 1
ATOM 1435 N N . GLU A 1 187 ? 0.882 15.837 16.348 1.00 97.38 187 GLU A N 1
ATOM 1436 C CA . GLU A 1 187 ? 1.222 16.593 17.559 1.00 97.38 187 GLU A CA 1
ATOM 1437 C C . GLU A 1 187 ? -0.033 17.140 18.268 1.00 97.38 187 GLU A C 1
ATOM 1439 O O . GLU A 1 187 ? -0.126 17.122 19.497 1.00 97.38 187 GLU A O 1
ATOM 1444 N N . ASN A 1 188 ? -1.033 17.596 17.508 1.00 97.31 188 ASN A N 1
ATOM 1445 C CA . ASN A 1 188 ? -2.309 18.041 18.071 1.00 97.31 188 ASN A CA 1
ATOM 1446 C C . ASN A 1 188 ? -3.081 16.886 18.726 1.00 97.31 188 ASN A C 1
ATOM 1448 O O . ASN A 1 188 ? -3.549 17.032 19.855 1.00 97.31 188 ASN A O 1
ATOM 1452 N N . LEU A 1 189 ? -3.166 15.730 18.062 1.00 96.69 189 LEU A N 1
ATOM 1453 C CA . LEU A 1 189 ? -3.815 14.539 18.618 1.00 96.69 189 LEU A CA 1
ATOM 1454 C C . LEU A 1 189 ? -3.085 14.013 19.861 1.00 96.69 189 LEU A C 1
ATOM 1456 O O . LEU A 1 189 ? -3.725 13.564 20.809 1.00 96.69 189 LEU A O 1
ATOM 1460 N N . GLU A 1 190 ? -1.754 14.092 19.897 1.00 96.94 190 GLU A N 1
ATOM 1461 C CA . GLU A 1 190 ? -0.959 13.737 21.076 1.00 96.94 190 GLU A CA 1
ATOM 1462 C C . GLU A 1 190 ? -1.252 14.669 22.259 1.00 96.94 190 GLU A C 1
ATOM 1464 O O . GLU A 1 190 ? -1.399 14.200 23.390 1.00 96.94 190 GLU A O 1
ATOM 1469 N N . LYS A 1 191 ? -1.414 15.975 22.010 1.00 97.25 191 LYS A N 1
ATOM 1470 C CA . LYS A 1 191 ? -1.821 16.941 23.043 1.00 97.25 191 LYS A CA 1
ATOM 1471 C C . LYS A 1 191 ? -3.221 16.643 23.578 1.00 97.25 191 LYS A C 1
ATOM 1473 O O . LYS A 1 191 ? -3.399 16.612 24.795 1.00 97.25 191 LYS A O 1
ATOM 1478 N N . GLU A 1 192 ? -4.192 16.389 22.702 1.00 96.81 192 GLU A N 1
ATOM 1479 C CA . GLU A 1 192 ? -5.557 16.014 23.104 1.00 96.81 192 GLU A CA 1
ATOM 1480 C C . GLU A 1 192 ? -5.571 14.707 23.902 1.00 96.81 192 GLU A C 1
ATOM 1482 O O . GLU A 1 192 ? -6.207 14.624 24.954 1.00 96.81 192 GLU A O 1
ATOM 1487 N N . LYS A 1 193 ? -4.805 13.704 23.460 1.00 96.81 193 LYS A N 1
ATOM 1488 C CA . LYS A 1 193 ? -4.644 12.439 24.179 1.00 96.81 193 LYS A CA 1
ATOM 1489 C C . LYS A 1 193 ? -4.103 12.666 25.592 1.00 96.81 193 LYS A C 1
ATOM 1491 O O . LYS A 1 193 ? -4.688 12.149 26.538 1.00 96.81 193 LYS A O 1
ATOM 1496 N N . CYS A 1 194 ? -3.045 13.461 25.757 1.00 96.62 194 CYS A N 1
ATOM 1497 C CA . CYS A 1 194 ? -2.493 13.784 27.077 1.00 96.62 194 CYS A CA 1
ATOM 1498 C C . CYS A 1 194 ? -3.518 14.484 27.988 1.00 96.62 194 CYS A C 1
ATOM 1500 O O . CYS A 1 194 ? -3.593 14.183 29.181 1.00 96.62 194 CYS A O 1
ATOM 1502 N N . GLN A 1 195 ? -4.331 15.394 27.442 1.00 97.44 195 GLN A N 1
ATOM 1503 C CA . GLN A 1 195 ? -5.390 16.073 28.200 1.00 97.44 195 GLN A CA 1
ATOM 1504 C C . GLN A 1 195 ? -6.490 15.102 28.641 1.00 97.44 195 GLN A C 1
ATOM 1506 O O . GLN A 1 195 ? -6.903 15.123 29.802 1.00 97.44 195 GLN A O 1
ATOM 1511 N N . LEU A 1 196 ? -6.934 14.222 27.739 1.00 96.19 196 LEU A N 1
ATOM 1512 C CA . LEU A 1 196 ? -7.928 13.197 28.047 1.00 96.19 196 LEU A CA 1
ATOM 1513 C C . LEU A 1 196 ? -7.404 12.191 29.074 1.00 96.19 196 LEU A C 1
ATOM 1515 O O . LEU A 1 196 ? -8.123 11.850 30.008 1.00 96.19 196 LEU A O 1
ATOM 1519 N N . GLU A 1 197 ? -6.148 11.761 28.960 1.00 97.31 197 GLU A N 1
ATOM 1520 C CA . GLU A 1 197 ? -5.516 10.882 29.947 1.00 97.31 197 GLU A CA 1
ATOM 1521 C C . GLU A 1 197 ? -5.472 11.524 31.338 1.00 97.31 197 GLU A C 1
ATOM 1523 O O . GLU A 1 197 ? -5.746 10.853 32.334 1.00 97.31 197 GLU A O 1
ATOM 1528 N N . PHE A 1 198 ? -5.166 12.822 31.424 1.00 97.44 198 PHE A N 1
ATOM 1529 C CA . PHE A 1 198 ? -5.207 13.550 32.691 1.00 97.44 198 PHE A CA 1
ATOM 1530 C C . PHE A 1 198 ? -6.631 13.624 33.262 1.00 97.44 198 PHE A C 1
ATOM 1532 O O . PHE A 1 198 ? -6.834 13.345 34.444 1.00 97.44 198 PHE A O 1
ATOM 1539 N N . ALA A 1 199 ? -7.625 13.938 32.427 1.00 97.50 199 ALA A N 1
ATOM 1540 C CA . ALA A 1 199 ? -9.024 13.999 32.846 1.00 97.50 199 ALA A CA 1
ATOM 1541 C C . ALA A 1 199 ? -9.542 12.638 33.340 1.00 97.50 199 ALA A C 1
ATOM 1543 O O . ALA A 1 199 ? -10.192 12.570 34.381 1.00 97.50 199 ALA A O 1
ATOM 1544 N N . VAL A 1 200 ? -9.206 11.549 32.641 1.00 97.12 200 VAL A N 1
ATOM 1545 C CA . VAL A 1 200 ? -9.565 10.185 33.054 1.00 97.12 200 VAL A CA 1
ATOM 1546 C C . VAL A 1 200 ? -8.919 9.836 34.391 1.00 97.12 200 VAL A C 1
ATOM 1548 O O . VAL A 1 200 ? -9.612 9.344 35.275 1.00 97.12 200 VAL A O 1
ATOM 1551 N N . LYS A 1 201 ? -7.625 10.129 34.583 1.00 97.56 201 LYS A N 1
ATOM 1552 C CA . LYS A 1 201 ? -6.949 9.889 35.870 1.00 97.56 201 LYS A CA 1
ATOM 1553 C C . LYS A 1 201 ? -7.627 10.628 37.020 1.00 97.56 201 LYS A C 1
ATOM 1555 O O . LYS A 1 201 ? -7.790 10.049 38.088 1.00 97.56 201 LYS A O 1
ATOM 1560 N N . LYS A 1 202 ? -8.042 11.877 36.792 1.00 97.50 202 LYS A N 1
ATOM 1561 C CA . LYS A 1 202 ? -8.776 12.659 37.789 1.00 97.50 202 LYS A CA 1
ATOM 1562 C C . LYS A 1 202 ? -10.120 12.011 38.138 1.00 97.50 202 LYS A C 1
ATOM 1564 O O . LYS A 1 202 ? -10.378 11.769 39.305 1.00 97.50 202 LYS A O 1
ATOM 1569 N N . LEU A 1 203 ? -10.930 11.662 37.138 1.00 96.81 203 LEU A N 1
ATOM 1570 C CA . LEU A 1 203 ? -12.235 11.030 37.367 1.00 96.81 203 LEU A CA 1
ATOM 1571 C C . LEU A 1 203 ? -12.127 9.673 38.069 1.00 96.81 203 LEU A C 1
ATOM 1573 O O . LEU A 1 203 ? -12.988 9.333 38.872 1.00 96.81 203 LEU A O 1
ATOM 1577 N N . VAL A 1 204 ? -11.086 8.893 37.765 1.00 97.44 204 VAL A N 1
ATOM 1578 C CA . VAL A 1 204 ? -10.818 7.633 38.469 1.00 97.44 204 VAL A CA 1
ATOM 1579 C C . VAL A 1 204 ? -10.530 7.901 39.942 1.00 97.44 204 VAL A C 1
ATOM 1581 O O . VAL A 1 204 ? -11.120 7.237 40.785 1.00 97.44 204 VAL A O 1
ATOM 1584 N N . HIS A 1 205 ? -9.688 8.893 40.245 1.00 97.19 205 HIS A N 1
ATOM 1585 C CA . HIS A 1 205 ? -9.387 9.269 41.622 1.00 97.19 205 HIS A CA 1
ATOM 1586 C C . HIS A 1 205 ? -10.645 9.710 42.384 1.00 97.19 205 HIS A C 1
ATOM 1588 O O . HIS A 1 205 ? -10.914 9.161 43.449 1.00 97.19 205 HIS A O 1
ATOM 1594 N N . ASP A 1 206 ? -11.449 10.601 41.795 1.00 96.38 206 ASP A N 1
ATOM 1595 C CA . ASP A 1 206 ? -12.711 11.070 42.383 1.00 96.38 206 ASP A CA 1
ATOM 1596 C C . ASP A 1 206 ? -13.672 9.886 42.655 1.00 96.38 206 ASP A C 1
ATOM 1598 O O . ASP A 1 206 ? -14.322 9.808 43.695 1.00 96.38 206 ASP A O 1
ATOM 1602 N N . LEU A 1 207 ? -13.745 8.913 41.738 1.00 95.75 207 LEU A N 1
ATOM 1603 C CA . LEU A 1 207 ? -14.604 7.733 41.885 1.00 95.75 207 LEU A CA 1
ATOM 1604 C C . LEU A 1 207 ? -14.106 6.772 42.975 1.00 95.75 207 LEU A C 1
ATOM 1606 O O . LEU A 1 207 ? -14.918 6.120 43.636 1.00 95.75 207 LEU A O 1
ATOM 1610 N N . GLU A 1 208 ? -12.791 6.677 43.164 1.00 96.19 208 GLU A N 1
ATOM 1611 C CA . GLU A 1 208 ? -12.172 5.920 44.254 1.00 96.19 208 GLU A CA 1
ATOM 1612 C C . GLU A 1 208 ? -12.531 6.538 45.616 1.00 96.19 208 GLU A C 1
ATOM 1614 O O . GLU A 1 208 ? -12.967 5.820 46.515 1.00 96.19 208 GLU A O 1
ATOM 1619 N N . GLU A 1 209 ? -12.461 7.869 45.737 1.00 95.75 209 GLU A N 1
ATOM 1620 C CA . GLU A 1 209 ? -12.849 8.590 46.957 1.00 95.75 209 GLU A CA 1
ATOM 1621 C C . GLU A 1 209 ? -14.333 8.390 47.295 1.00 95.75 209 GLU A C 1
ATOM 1623 O O . GLU A 1 209 ? -14.681 8.055 48.430 1.00 95.75 209 GLU A O 1
ATOM 1628 N N . GLU A 1 210 ? -15.223 8.524 46.310 1.00 94.75 210 GLU A N 1
ATOM 1629 C CA . GLU A 1 210 ? -16.662 8.291 46.492 1.00 94.75 210 GLU A CA 1
ATOM 1630 C C . GLU A 1 210 ? -16.971 6.834 46.867 1.00 94.75 210 GLU A C 1
ATOM 1632 O O . GLU A 1 210 ? -17.860 6.548 47.678 1.00 94.75 210 GLU A O 1
ATOM 1637 N N . LYS A 1 211 ? -16.224 5.878 46.303 1.00 95.62 211 LYS A N 1
ATOM 1638 C CA . LYS A 1 211 ? -16.341 4.464 46.668 1.00 95.62 211 LYS A CA 1
ATOM 1639 C C . LYS A 1 211 ? -15.943 4.250 48.126 1.00 95.62 211 LYS A C 1
ATOM 1641 O O . LYS A 1 211 ? -16.687 3.579 48.844 1.00 95.62 211 LYS A O 1
ATOM 1646 N N . ASP A 1 212 ? -14.836 4.832 48.573 1.00 94.31 212 ASP A N 1
ATOM 1647 C CA . ASP A 1 212 ? -14.385 4.731 49.960 1.00 94.31 212 ASP A CA 1
ATOM 1648 C C . ASP A 1 212 ? -15.415 5.348 50.918 1.00 94.31 212 ASP A C 1
ATOM 1650 O O . ASP A 1 212 ? -15.828 4.697 51.885 1.00 94.31 212 ASP A O 1
ATOM 1654 N N . GLN A 1 213 ? -15.957 6.526 50.592 1.00 94.38 213 GLN A N 1
ATOM 1655 C CA . GLN A 1 213 ? -17.058 7.136 51.348 1.00 94.38 213 GLN A CA 1
ATOM 1656 C C . GLN A 1 213 ? -18.287 6.218 51.423 1.00 94.38 213 GLN A C 1
ATOM 1658 O O . GLN A 1 213 ? -18.842 5.994 52.504 1.00 94.38 213 GLN A O 1
ATOM 1663 N N . LYS A 1 214 ? -18.699 5.624 50.297 1.00 93.62 214 LYS A N 1
ATOM 1664 C CA . LYS A 1 214 ? -19.835 4.695 50.248 1.00 93.62 214 LYS A CA 1
ATOM 1665 C C . LYS A 1 214 ? -19.594 3.442 51.091 1.00 93.62 214 LYS A C 1
ATOM 1667 O O . LYS A 1 214 ? -20.534 2.953 51.720 1.00 93.62 214 LYS A O 1
ATOM 1672 N N . THR A 1 215 ? -18.367 2.916 51.133 1.00 95.44 215 THR A N 1
ATOM 1673 C CA . THR A 1 215 ? -18.046 1.769 52.002 1.00 95.44 215 THR A CA 1
ATOM 1674 C C . THR A 1 215 ? -18.181 2.125 53.479 1.00 95.44 215 THR A C 1
ATOM 1676 O O . THR A 1 215 ? -18.783 1.353 54.226 1.00 95.44 215 THR A O 1
ATOM 1679 N N . LEU A 1 216 ? -17.720 3.313 53.885 1.00 96.00 216 LEU A N 1
ATOM 1680 C CA . LEU A 1 216 ? -17.858 3.806 55.255 1.00 96.00 216 LEU A CA 1
ATOM 1681 C C . LEU A 1 216 ? -19.332 3.984 55.649 1.00 96.00 216 LEU A C 1
ATOM 1683 O O . LEU A 1 216 ? -19.759 3.500 56.697 1.00 96.00 216 LEU A O 1
ATOM 1687 N N . LEU A 1 217 ? -20.130 4.621 54.789 1.00 94.25 217 LEU A N 1
ATOM 1688 C CA . LEU A 1 217 ? -21.578 4.769 54.984 1.00 94.25 217 LEU A CA 1
ATOM 1689 C C . LEU A 1 217 ? -22.279 3.408 55.095 1.00 94.25 217 LEU A C 1
ATOM 1691 O O . LEU A 1 217 ? -23.104 3.206 55.983 1.00 94.25 217 LEU A O 1
ATOM 1695 N N . SER A 1 218 ? -21.919 2.445 54.244 1.00 93.38 218 SER A N 1
ATOM 1696 C CA . SER A 1 218 ? -22.472 1.085 54.291 1.00 93.38 218 SER A CA 1
ATOM 1697 C C . SER A 1 218 ? -22.143 0.368 55.610 1.00 93.38 218 SER A C 1
ATOM 1699 O O . SER A 1 218 ? -23.007 -0.278 56.208 1.00 93.38 218 SER A O 1
ATOM 1701 N N . GLN A 1 219 ? -20.917 0.533 56.124 1.00 95.12 219 GLN A N 1
ATOM 1702 C CA . GLN A 1 219 ? -20.526 0.012 57.439 1.00 95.12 219 GLN A CA 1
ATOM 1703 C C . GLN A 1 219 ? -21.350 0.645 58.571 1.00 95.12 219 GLN A C 1
ATOM 1705 O O . GLN A 1 219 ? -21.809 -0.068 59.464 1.00 95.12 219 GLN A O 1
ATOM 1710 N N . GLN A 1 220 ? -21.589 1.961 58.519 1.00 96.31 220 GLN A N 1
ATOM 1711 C CA . GLN A 1 220 ? -22.433 2.658 59.497 1.00 96.31 220 GLN A CA 1
ATOM 1712 C C . GLN A 1 220 ? -23.887 2.172 59.456 1.00 96.31 220 GLN A C 1
ATOM 1714 O O . GLN A 1 220 ? -24.469 1.922 60.512 1.00 96.31 220 GLN A O 1
ATOM 1719 N N . ILE A 1 221 ? -24.460 1.985 58.262 1.00 93.62 221 ILE A N 1
ATOM 1720 C CA . ILE A 1 221 ? -25.811 1.427 58.090 1.00 93.62 221 ILE A CA 1
ATOM 1721 C C . ILE A 1 221 ? -25.882 0.027 58.707 1.00 93.62 221 ILE A C 1
ATOM 1723 O O . ILE A 1 221 ? -26.748 -0.222 59.539 1.00 93.62 221 ILE A O 1
ATOM 1727 N N . THR A 1 222 ? -24.921 -0.844 58.390 1.00 94.69 222 THR A N 1
ATOM 1728 C CA . THR A 1 222 ? -24.862 -2.216 58.927 1.00 94.69 222 THR A CA 1
ATOM 1729 C C . THR A 1 222 ? -24.795 -2.223 60.460 1.00 94.69 222 THR A C 1
ATOM 1731 O O . THR A 1 222 ? -25.454 -3.023 61.127 1.00 94.69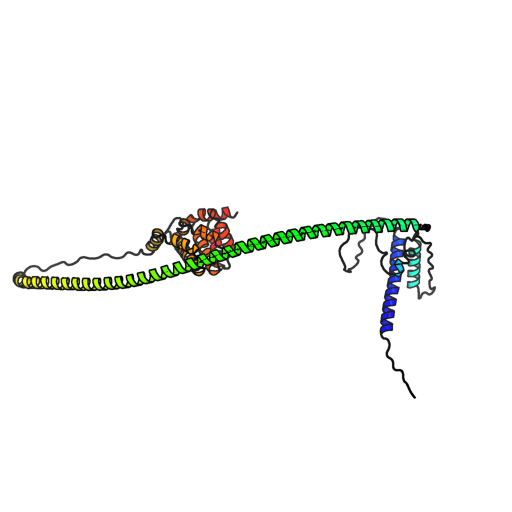 222 THR A O 1
ATOM 1734 N N . TYR A 1 223 ? -24.016 -1.310 61.049 1.00 95.38 223 TYR A N 1
ATOM 1735 C CA . TYR A 1 223 ? -23.927 -1.161 62.502 1.00 95.38 223 TYR A CA 1
ATOM 1736 C C . TYR A 1 223 ? -25.259 -0.716 63.124 1.00 95.38 223 TYR A C 1
ATOM 1738 O O . TYR A 1 223 ? -25.713 -1.304 64.108 1.00 95.38 223 TYR A O 1
ATOM 1746 N N . LEU A 1 224 ? -25.916 0.288 62.535 1.00 93.69 224 LEU A N 1
ATOM 1747 C CA . LEU A 1 224 ? -27.219 0.770 62.997 1.00 93.69 224 LEU A CA 1
ATOM 1748 C C . LEU A 1 224 ? -28.315 -0.295 62.854 1.00 93.69 224 LEU A C 1
ATOM 1750 O O . LEU A 1 224 ? -29.143 -0.437 63.753 1.00 93.69 224 LEU A O 1
ATOM 1754 N N . GLU A 1 225 ? -28.308 -1.071 61.770 1.00 93.50 225 GLU A N 1
ATOM 1755 C CA . GLU A 1 225 ? -29.221 -2.201 61.567 1.00 93.50 225 GLU A CA 1
ATOM 1756 C C . GLU A 1 225 ? -29.052 -3.268 62.650 1.00 93.50 225 GLU A C 1
ATOM 1758 O O . GLU A 1 225 ? -30.045 -3.759 63.194 1.00 93.50 225 GLU A O 1
ATOM 1763 N N . LYS A 1 226 ? -27.804 -3.586 63.020 1.00 94.94 226 LYS A N 1
ATOM 1764 C CA . LYS A 1 226 ? -27.512 -4.522 64.110 1.00 94.94 226 LYS A CA 1
ATOM 1765 C C . LYS A 1 226 ? -28.077 -4.023 65.442 1.00 94.94 226 LYS A C 1
ATOM 1767 O O . LYS A 1 226 ? -28.816 -4.762 66.090 1.00 94.94 226 LYS A O 1
ATOM 1772 N N . LEU A 1 227 ? -27.809 -2.766 65.806 1.00 95.06 227 LEU A N 1
ATOM 1773 C CA . LEU A 1 227 ? -28.353 -2.154 67.027 1.00 95.06 227 LEU A CA 1
ATOM 1774 C C . LEU A 1 227 ? -29.887 -2.135 67.034 1.00 95.06 227 LEU A C 1
ATOM 1776 O O . LEU A 1 227 ? -30.522 -2.377 68.062 1.00 95.06 227 LEU A O 1
ATOM 1780 N N . LEU A 1 228 ? -30.504 -1.848 65.886 1.00 93.75 228 LEU A N 1
ATOM 1781 C CA . LEU A 1 228 ? -31.955 -1.851 65.755 1.00 93.75 228 LEU A CA 1
ATOM 1782 C C . LEU A 1 228 ? -32.535 -3.258 65.945 1.00 93.75 228 LEU A C 1
ATOM 1784 O O . LEU A 1 228 ? -33.561 -3.401 66.612 1.00 93.75 228 LEU A O 1
ATOM 1788 N N . ASN A 1 229 ? -31.895 -4.287 65.385 1.00 90.75 229 ASN A N 1
ATOM 1789 C CA . ASN A 1 229 ? -32.308 -5.678 65.565 1.00 90.75 229 ASN A CA 1
ATOM 1790 C C . ASN A 1 229 ? -32.148 -6.140 67.014 1.00 90.75 229 ASN A C 1
ATOM 1792 O O . ASN A 1 229 ? -33.081 -6.736 67.550 1.00 90.75 229 ASN A O 1
ATOM 1796 N N . GLU A 1 230 ? -31.039 -5.800 67.673 1.00 92.44 230 GLU A N 1
ATOM 1797 C CA . GLU A 1 230 ? -30.838 -6.064 69.104 1.00 92.44 230 GLU A CA 1
ATOM 1798 C C . GLU A 1 230 ? -31.951 -5.416 69.937 1.00 92.44 230 GLU A C 1
ATOM 1800 O O . GLU A 1 230 ? -32.595 -6.084 70.747 1.00 92.44 230 GLU A O 1
ATOM 1805 N N . LYS A 1 231 ? -32.278 -4.145 69.667 1.00 91.44 231 LYS A N 1
ATOM 1806 C CA . LYS A 1 231 ? -33.363 -3.433 70.354 1.00 91.44 231 LYS A CA 1
ATOM 1807 C C . LYS A 1 231 ? -34.739 -4.052 70.087 1.00 91.44 231 LYS A C 1
ATOM 1809 O O . LYS A 1 231 ? -35.546 -4.167 71.008 1.00 91.44 231 LYS A O 1
ATOM 1814 N N . LYS A 1 232 ? -35.027 -4.464 68.847 1.00 88.38 232 LYS A N 1
ATOM 1815 C CA . LYS A 1 232 ? -36.271 -5.179 68.502 1.00 88.38 232 LYS A CA 1
ATOM 1816 C C . LYS A 1 232 ? -36.366 -6.518 69.231 1.00 88.38 232 LYS A C 1
ATOM 1818 O O . LYS A 1 232 ? -37.436 -6.852 69.734 1.00 88.38 232 LYS A O 1
ATOM 1823 N N . GLN A 1 233 ? -35.268 -7.265 69.313 1.00 86.81 233 GLN A N 1
ATOM 1824 C CA . GLN A 1 233 ? -35.214 -8.550 70.008 1.00 86.81 233 GLN A CA 1
ATOM 1825 C C . GLN A 1 233 ? -35.382 -8.375 71.520 1.00 86.81 233 GLN A C 1
ATOM 1827 O O . GLN A 1 233 ? -36.129 -9.127 72.138 1.00 86.81 233 GLN A O 1
ATOM 1832 N N . GLN A 1 234 ? -34.789 -7.328 72.097 1.00 85.94 234 GLN A N 1
ATOM 1833 C CA . GLN A 1 234 ? -34.967 -6.961 73.500 1.00 85.94 234 GLN A CA 1
ATOM 1834 C C . GLN A 1 234 ? -36.421 -6.575 73.802 1.00 85.94 234 GLN A C 1
ATOM 1836 O O . GLN A 1 234 ? -37.003 -7.091 74.748 1.00 85.94 234 GLN A O 1
ATOM 1841 N N . GLN A 1 235 ? -37.058 -5.772 72.942 1.00 83.44 235 GLN A N 1
ATOM 1842 C CA . GLN A 1 235 ? -38.492 -5.482 73.049 1.00 83.44 235 GLN A CA 1
ATOM 1843 C C . GLN A 1 235 ? -39.358 -6.736 72.903 1.00 83.44 235 GLN A C 1
ATOM 1845 O O . GLN A 1 235 ? -40.397 -6.834 73.550 1.00 83.44 235 GLN A O 1
ATOM 1850 N N . HIS A 1 236 ? -38.972 -7.689 72.051 1.00 79.81 236 HIS A N 1
ATOM 1851 C CA . HIS A 1 236 ? -39.678 -8.962 71.933 1.00 79.81 236 HIS A CA 1
ATOM 1852 C C . HIS A 1 236 ? -39.526 -9.801 73.208 1.00 79.81 236 HIS A C 1
ATOM 1854 O O . HIS A 1 236 ? -40.509 -10.378 73.660 1.00 79.81 236 HIS A O 1
ATOM 1860 N N . LEU A 1 237 ? -38.339 -9.826 73.824 1.00 80.19 237 LEU A N 1
ATOM 1861 C CA . LEU A 1 237 ? -38.096 -10.487 75.110 1.00 80.19 237 LEU A CA 1
ATOM 1862 C C . LEU A 1 237 ? -38.881 -9.828 76.251 1.00 80.19 237 LEU A C 1
ATOM 1864 O O . LEU A 1 237 ? -39.489 -10.520 77.055 1.00 80.19 237 LEU A O 1
ATOM 1868 N N . GLU A 1 238 ? -38.917 -8.496 76.301 1.00 80.06 238 GLU A N 1
ATOM 1869 C CA . GLU A 1 238 ? -39.704 -7.743 77.284 1.00 80.06 238 GLU A CA 1
ATOM 1870 C C . GLU A 1 238 ? -41.208 -7.948 77.090 1.00 80.06 238 GLU A C 1
ATOM 1872 O O . GLU A 1 238 ? -41.946 -8.069 78.066 1.00 80.06 238 GLU A O 1
ATOM 1877 N N . LYS A 1 239 ? -41.679 -8.004 75.836 1.00 81.38 239 LYS A N 1
ATOM 1878 C CA . LYS A 1 239 ? -43.070 -8.353 75.520 1.00 81.38 239 LYS A CA 1
ATOM 1879 C C . LYS A 1 239 ? -43.383 -9.779 75.955 1.00 81.38 239 LYS A C 1
ATOM 1881 O O . LYS A 1 239 ? -44.400 -9.957 76.611 1.00 81.38 239 LYS A O 1
ATOM 1886 N N . LEU A 1 240 ? -42.509 -10.743 75.652 1.00 80.31 240 LEU A N 1
ATOM 1887 C CA . LEU A 1 240 ? -42.645 -12.138 76.077 1.00 80.31 240 LEU A CA 1
ATOM 1888 C C . LEU A 1 240 ? -42.670 -12.261 77.604 1.00 80.31 240 LEU A C 1
ATOM 1890 O O . LEU A 1 240 ? -43.575 -12.886 78.137 1.00 80.31 240 LEU A O 1
ATOM 1894 N N . SER A 1 241 ? -41.763 -11.586 78.308 1.00 77.00 241 SER A N 1
ATOM 1895 C CA . SER A 1 241 ? -41.728 -11.539 79.773 1.00 77.00 241 SER A CA 1
ATOM 1896 C C . SER A 1 241 ? -42.986 -10.892 80.361 1.00 77.00 241 SER A C 1
ATOM 1898 O O . SER A 1 241 ? -43.558 -11.410 81.314 1.00 77.00 241 SER A O 1
ATOM 1900 N N . LYS A 1 242 ? -43.489 -9.796 79.775 1.00 75.62 242 LYS A N 1
ATOM 1901 C CA . LYS A 1 242 ? -44.768 -9.200 80.197 1.00 75.62 242 LYS A CA 1
ATOM 1902 C C . LYS A 1 242 ? -45.949 -10.131 79.944 1.00 75.62 242 LYS A C 1
ATOM 1904 O O . LYS A 1 242 ? -46.823 -10.219 80.799 1.00 75.62 242 LYS A O 1
ATOM 1909 N N . THR A 1 243 ? -45.990 -10.823 78.805 1.00 67.88 243 THR A N 1
ATOM 1910 C CA . THR A 1 243 ? -47.024 -11.831 78.534 1.00 67.88 243 THR A CA 1
ATOM 1911 C C . THR A 1 243 ? -46.889 -13.053 79.436 1.00 67.88 243 THR A C 1
ATOM 1913 O O . THR A 1 243 ? -47.905 -13.611 79.813 1.00 67.88 243 THR A O 1
ATOM 1916 N N . GLU A 1 244 ? -45.677 -13.436 79.833 1.00 70.88 244 GLU A N 1
ATOM 1917 C CA . GLU A 1 244 ? -45.402 -14.533 80.765 1.00 70.88 244 GLU A CA 1
ATOM 1918 C C . GLU A 1 244 ? -45.833 -14.171 82.192 1.00 70.88 244 GLU A C 1
ATOM 1920 O O . GLU A 1 244 ? -46.493 -14.967 82.842 1.00 70.88 244 GLU A O 1
ATOM 1925 N N . ILE A 1 245 ? -45.611 -12.929 82.640 1.00 68.38 245 ILE A N 1
ATOM 1926 C CA . ILE A 1 245 ? -46.144 -12.413 83.914 1.00 68.38 245 ILE A CA 1
ATOM 1927 C C . ILE A 1 245 ? -47.681 -12.333 83.878 1.00 68.38 245 ILE A C 1
ATOM 1929 O O . ILE A 1 245 ? -48.338 -12.654 84.871 1.00 68.38 245 ILE A O 1
ATOM 1933 N N . LEU A 1 246 ? -48.272 -11.937 82.742 1.00 61.22 246 LEU A N 1
ATOM 1934 C CA . LEU A 1 246 ? -49.727 -11.980 82.526 1.00 61.22 246 LEU A CA 1
ATOM 1935 C C . LEU A 1 246 ? -50.260 -13.422 82.492 1.00 61.22 246 LEU A C 1
ATOM 1937 O O . LEU A 1 246 ? -51.345 -13.681 83.001 1.00 61.22 246 LEU A O 1
ATOM 1941 N N . ALA A 1 247 ? -49.495 -14.369 81.947 1.00 59.28 247 ALA A N 1
ATOM 1942 C CA . ALA A 1 247 ? -49.829 -15.787 81.935 1.00 59.28 247 ALA A CA 1
ATOM 1943 C C . ALA A 1 247 ? -49.668 -16.431 83.320 1.00 59.28 247 ALA A C 1
ATOM 1945 O O . ALA A 1 247 ? -50.472 -17.274 83.681 1.00 59.28 247 ALA A O 1
ATOM 1946 N N . ASP A 1 248 ? -48.699 -16.018 84.137 1.00 60.31 248 ASP A N 1
ATOM 1947 C CA . ASP A 1 248 ? -48.527 -16.503 85.512 1.00 60.31 248 ASP A CA 1
ATOM 1948 C C . ASP A 1 248 ? -49.564 -15.895 86.474 1.00 60.31 248 ASP A C 1
ATOM 1950 O O . ASP A 1 248 ? -50.039 -16.571 87.388 1.00 60.31 248 ASP A O 1
ATOM 1954 N N . THR A 1 249 ? -50.012 -14.659 86.224 1.00 57.12 249 THR A N 1
ATOM 1955 C CA . THR A 1 249 ? -51.205 -14.097 86.889 1.00 57.12 249 THR A CA 1
ATOM 1956 C C . THR A 1 249 ? -52.508 -14.720 86.376 1.00 57.12 249 THR A C 1
ATOM 1958 O O . THR A 1 249 ? -53.446 -14.869 87.157 1.00 57.12 249 THR A O 1
ATOM 1961 N N . ALA A 1 250 ? -52.557 -15.191 85.125 1.00 49.00 250 ALA A N 1
ATOM 1962 C CA . ALA A 1 250 ? -53.646 -16.031 84.624 1.00 49.00 250 ALA A CA 1
ATOM 1963 C C . ALA A 1 250 ? -53.603 -17.460 85.204 1.00 49.00 250 ALA A C 1
ATOM 1965 O O . ALA A 1 250 ? -54.655 -17.959 85.580 1.00 49.00 250 ALA A O 1
ATOM 1966 N N . LYS A 1 251 ? -52.430 -18.079 85.424 1.00 51.66 251 LYS A N 1
ATOM 1967 C CA . LYS A 1 251 ? -52.265 -19.382 86.114 1.00 51.66 251 LYS A CA 1
ATOM 1968 C C . LYS A 1 251 ? -52.725 -19.356 87.573 1.00 51.66 251 LYS A C 1
ATOM 1970 O O . LYS A 1 251 ? -53.159 -20.383 88.091 1.00 51.66 251 LYS A O 1
ATOM 1975 N N . GLN A 1 252 ? -52.685 -18.197 88.234 1.00 47.75 252 GLN A N 1
ATOM 1976 C CA . GLN A 1 252 ? -53.301 -18.011 89.553 1.00 47.75 252 GLN A CA 1
ATOM 1977 C C . GLN A 1 252 ? -54.844 -18.063 89.486 1.00 47.75 252 GLN A C 1
ATOM 1979 O O . GLN A 1 252 ? -55.476 -18.460 90.461 1.00 47.75 252 GLN A O 1
ATOM 1984 N N . HIS A 1 253 ? -55.444 -17.741 88.335 1.00 42.00 253 HIS A N 1
ATOM 1985 C CA . HIS A 1 253 ? -56.879 -17.893 88.055 1.00 42.00 253 HIS A CA 1
ATOM 1986 C C . HIS A 1 253 ? -57.235 -19.200 87.312 1.00 42.00 253 HIS A C 1
ATOM 1988 O O . HIS A 1 253 ? -58.391 -19.612 87.304 1.00 42.00 253 HIS A O 1
ATOM 1994 N N . GLU A 1 254 ? -56.253 -19.911 86.760 1.00 41.16 254 GLU A N 1
ATOM 1995 C CA . GLU A 1 254 ? -56.416 -21.194 86.058 1.00 41.16 254 GLU A CA 1
ATOM 1996 C C . GLU A 1 254 ? -56.243 -22.421 86.971 1.00 41.16 254 GLU A C 1
ATOM 1998 O O . GLU A 1 254 ? -56.445 -23.553 86.539 1.00 41.16 254 GLU A O 1
ATOM 2003 N N . LYS A 1 255 ? -55.941 -22.222 88.262 1.00 45.56 255 LYS A N 1
ATOM 2004 C CA . LYS A 1 255 ? -56.010 -23.289 89.277 1.00 45.56 255 LYS A CA 1
ATOM 2005 C C . LYS A 1 255 ? -57.447 -23.600 89.727 1.00 45.56 255 LYS A C 1
ATOM 2007 O O . LYS A 1 255 ? -57.669 -24.620 90.371 1.00 45.56 255 LYS A O 1
ATOM 2012 N N . GLU A 1 256 ? -58.418 -22.764 89.354 1.00 47.78 256 GLU A N 1
ATOM 2013 C CA . GLU A 1 256 ? -59.852 -22.981 89.608 1.00 47.78 256 GLU A CA 1
ATOM 2014 C C . GLU A 1 256 ? -60.645 -23.378 88.349 1.00 47.78 256 GLU A C 1
ATOM 2016 O O . GLU A 1 256 ? -61.839 -23.645 88.440 1.00 47.78 256 GLU A O 1
ATOM 2021 N N . MET A 1 257 ? -60.009 -23.490 87.175 1.00 40.72 257 MET A N 1
ATOM 2022 C CA . MET A 1 257 ? -60.726 -23.766 85.920 1.00 40.72 257 MET A CA 1
ATOM 2023 C C . MET A 1 257 ? -59.982 -24.752 85.008 1.00 40.72 257 MET A C 1
ATOM 2025 O O . MET A 1 257 ? -59.865 -24.557 83.805 1.00 40.72 257 MET A O 1
ATOM 2029 N N . GLY A 1 258 ? -59.483 -25.835 85.609 1.00 40.22 258 GLY A N 1
ATOM 2030 C CA . GLY A 1 258 ? -58.701 -26.887 84.951 1.00 40.22 258 GLY A CA 1
ATOM 2031 C C . GLY A 1 258 ? -59.236 -28.302 85.180 1.00 40.22 258 GLY A C 1
ATOM 2032 O O . GLY A 1 258 ? -58.453 -29.246 85.179 1.00 40.22 258 GLY A O 1
ATOM 2033 N N . GLU A 1 259 ? -60.547 -28.467 85.394 1.00 41.03 259 GLU A N 1
ATOM 2034 C CA . GLU A 1 259 ? -61.191 -29.792 85.447 1.00 41.03 259 GLU A CA 1
ATOM 2035 C C . GLU A 1 259 ? -62.031 -30.128 84.203 1.00 41.03 259 GLU A C 1
ATOM 2037 O O . GLU A 1 259 ? -62.573 -31.224 84.108 1.00 41.03 259 GLU A O 1
ATOM 2042 N N . LEU A 1 260 ? -62.101 -29.257 83.190 1.00 33.34 260 LEU A N 1
ATOM 2043 C CA . LEU A 1 260 ? -62.869 -29.553 81.980 1.00 33.34 260 LEU A CA 1
ATOM 2044 C C . LEU A 1 260 ? -62.136 -29.153 80.695 1.00 33.34 260 LEU A C 1
ATOM 2046 O O . LEU A 1 260 ? -61.995 -27.984 80.364 1.00 33.34 260 LEU A O 1
ATOM 2050 N N . LEU A 1 261 ? -61.804 -30.206 79.940 1.00 30.36 261 LEU A N 1
ATOM 2051 C CA . LEU A 1 261 ? -61.636 -30.257 78.482 1.00 30.36 261 LEU A CA 1
ATOM 2052 C C . LEU A 1 261 ? -60.254 -29.954 77.887 1.00 30.36 261 LEU A C 1
ATOM 2054 O O . LEU A 1 261 ? -60.041 -29.067 77.071 1.00 30.36 261 LEU A O 1
ATOM 2058 N N . ARG A 1 262 ? -59.376 -30.930 78.132 1.00 36.94 262 ARG A N 1
ATOM 2059 C CA . ARG A 1 262 ? -58.653 -31.698 77.101 1.00 36.94 262 ARG A CA 1
ATOM 2060 C C . ARG A 1 262 ? -59.352 -31.684 75.721 1.00 36.94 262 ARG A C 1
ATOM 2062 O O . ARG A 1 262 ? -60.420 -32.289 75.608 1.00 36.94 262 ARG A O 1
ATOM 2069 N N . LYS A 1 263 ? -58.669 -31.165 74.690 1.00 30.25 263 LYS A N 1
ATOM 2070 C CA . LYS A 1 263 ? -58.382 -31.787 73.367 1.00 30.25 263 LYS A CA 1
ATOM 2071 C C . LYS A 1 263 ? -58.353 -30.755 72.222 1.00 30.25 263 LYS A C 1
ATOM 2073 O O . LYS A 1 263 ? -59.412 -30.247 71.889 1.00 30.25 263 LYS A O 1
ATOM 2078 N N . LEU A 1 264 ? -57.185 -30.680 71.560 1.00 30.72 264 LEU A N 1
ATOM 2079 C CA . LEU A 1 264 ? -56.956 -30.433 70.116 1.00 30.72 264 LEU A CA 1
ATOM 2080 C C . LEU A 1 264 ? -57.377 -29.036 69.590 1.00 30.72 264 LEU A C 1
ATOM 2082 O O . LEU A 1 264 ? -58.435 -28.535 69.924 1.00 30.72 264 LEU A O 1
ATOM 2086 N N . GLU A 1 265 ? -56.620 -28.326 68.755 1.00 29.38 265 GLU A N 1
ATOM 2087 C CA . GLU A 1 265 ? -55.603 -28.755 67.796 1.00 29.38 265 GLU A CA 1
ATOM 2088 C C . GLU A 1 265 ? -54.718 -27.557 67.410 1.00 29.38 265 GLU A C 1
ATOM 2090 O O . GLU A 1 265 ? -55.191 -26.428 67.261 1.00 29.38 265 GLU A O 1
ATOM 2095 N N . GLU A 1 266 ? -53.428 -27.839 67.287 1.00 30.36 266 GLU A N 1
ATOM 2096 C CA . GLU A 1 266 ? -52.362 -26.987 66.770 1.00 30.36 266 GLU A CA 1
ATOM 2097 C C . GLU A 1 266 ? -52.325 -26.994 65.230 1.00 30.36 266 GLU A C 1
ATOM 2099 O O . GLU A 1 266 ? -52.736 -27.963 64.603 1.00 30.36 266 GLU A O 1
ATOM 2104 N N . GLU A 1 267 ? -51.724 -25.925 64.686 1.00 34.06 267 GLU A N 1
ATOM 2105 C CA . GLU A 1 267 ? -50.927 -25.866 63.442 1.00 34.06 267 GLU A CA 1
ATOM 2106 C C . GLU A 1 267 ? -51.644 -26.116 62.092 1.00 34.06 267 GLU A C 1
ATOM 2108 O O . GLU A 1 267 ? -52.269 -27.133 61.846 1.00 34.06 267 GLU A O 1
ATOM 2113 N N . SER A 1 268 ? -51.701 -25.187 61.128 1.00 29.19 268 SER A N 1
ATOM 2114 C CA . SER A 1 268 ? -50.676 -24.340 60.487 1.00 29.19 268 SER A CA 1
ATOM 2115 C C . SER A 1 268 ? -49.591 -25.111 59.720 1.00 29.19 268 SER A C 1
ATOM 2117 O O . SER A 1 268 ? -48.868 -25.903 60.308 1.00 29.19 268 SER A O 1
ATOM 2119 N N . LEU A 1 269 ? -49.406 -24.713 58.444 1.00 29.48 269 LEU A N 1
ATOM 2120 C CA . LEU A 1 269 ? -48.253 -24.956 57.544 1.00 29.48 269 LEU A CA 1
ATOM 2121 C C . LEU A 1 269 ? -48.277 -26.318 56.800 1.00 29.48 269 LEU A C 1
ATOM 2123 O O . LEU A 1 269 ? -48.704 -27.315 57.348 1.00 29.48 269 LEU A O 1
ATOM 2127 N N . LYS A 1 270 ? -47.845 -26.483 55.539 1.00 32.56 270 LYS A N 1
ATOM 2128 C CA . LYS A 1 270 ? -46.869 -25.760 54.702 1.00 32.56 270 LYS A CA 1
ATOM 2129 C C . LYS A 1 270 ? -46.962 -26.264 53.240 1.00 32.56 270 LYS A C 1
ATOM 2131 O O . LYS A 1 270 ? -47.208 -27.442 53.010 1.00 32.56 270 LYS A O 1
ATOM 2136 N N . HIS A 1 271 ? -46.670 -25.383 52.280 1.00 32.78 271 HIS A N 1
ATOM 2137 C CA . HIS A 1 271 ? -46.061 -25.714 50.972 1.00 32.78 271 HIS A CA 1
ATOM 2138 C C . HIS A 1 271 ? -44.642 -26.303 51.176 1.00 32.78 271 HIS A C 1
ATOM 2140 O O . HIS A 1 271 ? -44.059 -26.005 52.226 1.00 32.78 271 HIS A O 1
ATOM 2146 N N . PRO A 1 272 ? -44.040 -27.068 50.228 1.00 42.53 272 PRO A N 1
ATOM 2147 C CA . PRO A 1 272 ? -43.190 -26.436 49.192 1.00 42.53 272 PRO A CA 1
ATOM 2148 C C . PRO A 1 272 ? -42.994 -27.200 47.852 1.00 42.53 272 PRO A C 1
ATOM 2150 O O . PRO A 1 272 ? -43.412 -28.340 47.691 1.00 42.53 272 PRO A O 1
ATOM 2153 N N . GLU A 1 273 ? -42.280 -26.510 46.945 1.00 29.34 273 GLU A N 1
ATOM 2154 C CA . GLU A 1 273 ? -41.286 -26.990 45.952 1.00 29.34 273 GLU A CA 1
ATOM 2155 C C . GLU A 1 273 ? -41.579 -26.687 44.468 1.00 29.34 273 GLU A C 1
ATOM 2157 O O . GLU A 1 273 ? -42.312 -27.389 43.781 1.00 29.34 273 GLU A O 1
ATOM 2162 N N . ASN A 1 274 ? -40.926 -25.615 43.991 1.00 32.94 274 ASN A N 1
ATOM 2163 C CA . ASN A 1 274 ? -40.745 -25.230 42.591 1.00 32.94 274 ASN A CA 1
ATOM 2164 C C . ASN A 1 274 ? -39.315 -25.575 42.148 1.00 32.94 274 ASN A C 1
ATOM 2166 O O . ASN A 1 274 ? -38.363 -25.324 42.888 1.00 32.94 274 ASN A O 1
ATOM 2170 N N . SER A 1 275 ? -39.174 -26.023 40.902 1.00 37.00 275 SER A N 1
ATOM 2171 C CA . SER A 1 275 ? -37.923 -26.076 40.143 1.00 37.00 275 SER A CA 1
ATOM 2172 C C . SER A 1 275 ? -38.118 -25.283 38.851 1.00 37.00 275 SER A C 1
ATOM 2174 O O . SER A 1 275 ? -38.695 -25.820 37.918 1.00 37.00 275 SER A O 1
ATOM 2176 N N . ASP A 1 276 ? -37.688 -24.020 38.809 1.00 44.28 276 ASP A N 1
ATOM 2177 C CA . ASP A 1 276 ? -37.683 -23.193 37.588 1.00 44.28 276 ASP A CA 1
ATOM 2178 C C . ASP A 1 276 ? -36.719 -22.001 37.757 1.00 44.28 276 ASP A C 1
ATOM 2180 O O . ASP A 1 276 ? -37.137 -20.857 37.940 1.00 44.28 276 ASP A O 1
ATOM 2184 N N . ASP A 1 277 ? -35.405 -22.257 37.725 1.00 47.28 277 ASP A N 1
ATOM 2185 C CA . ASP A 1 277 ? -34.386 -21.191 37.824 1.00 47.28 277 ASP A CA 1
ATOM 2186 C C . ASP A 1 277 ? -33.523 -21.010 36.558 1.00 47.28 277 ASP A C 1
ATOM 2188 O O . ASP A 1 277 ? -32.758 -20.049 36.470 1.00 47.28 277 ASP A O 1
ATOM 2192 N N . GLU A 1 278 ? -33.675 -21.833 35.513 1.00 51.03 278 GLU A N 1
ATOM 2193 C CA . GLU A 1 278 ? -32.882 -21.671 34.276 1.00 51.03 278 GLU A CA 1
ATOM 2194 C C . GLU A 1 278 ? -33.563 -20.777 33.218 1.00 51.03 278 GLU A C 1
ATOM 2196 O O . GLU A 1 278 ? -32.884 -20.052 32.484 1.00 51.03 278 GLU A O 1
ATOM 2201 N N . GLU A 1 279 ? -34.898 -20.715 33.187 1.00 54.75 279 GLU A N 1
ATOM 2202 C CA . GLU A 1 279 ? -35.647 -19.820 32.285 1.00 54.75 279 GLU A CA 1
ATOM 2203 C C . GLU A 1 279 ? -35.590 -18.346 32.721 1.00 54.75 279 GLU A C 1
ATOM 2205 O O . GLU A 1 279 ? -35.582 -17.424 31.896 1.00 54.75 279 GLU A O 1
ATOM 2210 N N . LYS A 1 280 ? -35.476 -18.108 34.032 1.00 55.34 280 LYS A N 1
ATOM 2211 C CA . LYS A 1 280 ? -35.505 -16.769 34.635 1.00 5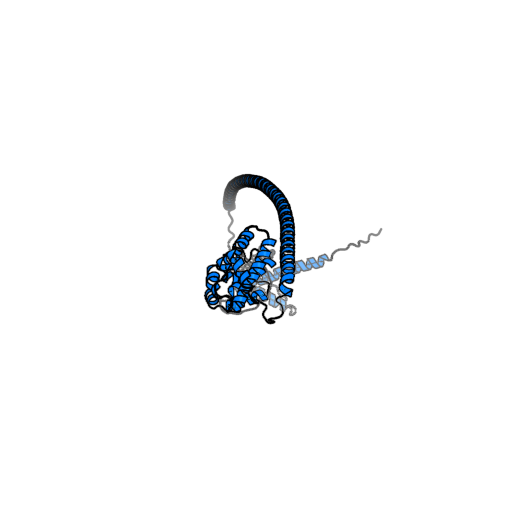5.34 280 LYS A CA 1
ATOM 2212 C C . LYS A 1 280 ? -34.249 -15.956 34.311 1.00 55.34 280 LYS A C 1
ATOM 2214 O O . LYS A 1 280 ? -34.340 -14.757 34.044 1.00 55.34 280 LYS A O 1
ATOM 2219 N N . LEU A 1 281 ? -33.091 -16.619 34.223 1.00 56.81 281 LEU A N 1
ATOM 2220 C CA . LEU A 1 281 ? -31.814 -15.982 33.881 1.00 56.81 281 LEU A CA 1
ATOM 2221 C C . LEU A 1 281 ? -31.776 -15.495 32.416 1.00 56.81 281 LEU A C 1
ATOM 2223 O O . LEU A 1 281 ? -31.184 -14.457 32.114 1.00 56.81 281 LEU A O 1
ATOM 2227 N N . HIS A 1 282 ? -32.447 -16.213 31.506 1.00 56.66 282 HIS A N 1
ATOM 2228 C CA . HIS A 1 282 ? -32.541 -15.859 30.084 1.00 56.66 282 HIS A CA 1
ATOM 2229 C C . HIS A 1 282 ? -33.438 -14.636 29.830 1.00 56.66 282 HIS A C 1
ATOM 2231 O O . HIS A 1 282 ? -33.147 -13.844 28.930 1.00 56.66 282 HIS A O 1
ATOM 2237 N N . MET A 1 283 ? -34.496 -14.447 30.627 1.00 58.91 283 MET A N 1
ATOM 2238 C CA . MET A 1 283 ? -35.358 -13.263 30.533 1.00 58.91 283 MET A CA 1
ATOM 2239 C C . MET A 1 283 ? -34.718 -12.011 31.152 1.00 58.91 283 MET A C 1
ATOM 2241 O O . MET A 1 283 ? -34.854 -10.927 30.582 1.00 58.91 283 MET A O 1
ATOM 2245 N N . MET A 1 284 ? -33.962 -12.151 32.249 1.00 60.19 284 MET A N 1
ATOM 2246 C CA . MET A 1 284 ? -33.284 -11.019 32.903 1.00 60.19 284 MET A CA 1
ATOM 2247 C C . MET A 1 284 ? -32.209 -10.372 32.011 1.00 60.19 284 MET A C 1
ATOM 2249 O O . MET A 1 284 ? -32.185 -9.153 31.862 1.00 60.19 284 MET A O 1
ATOM 2253 N N . LEU A 1 285 ? -31.389 -11.167 31.308 1.00 62.94 285 LEU A N 1
ATOM 2254 C CA . LEU A 1 285 ? -30.367 -10.647 30.380 1.00 62.94 285 LEU A CA 1
ATOM 2255 C C . LEU A 1 285 ? -30.946 -9.817 29.216 1.00 62.94 285 LEU A C 1
ATOM 2257 O O . LEU A 1 285 ? -30.264 -8.921 28.708 1.00 62.94 285 LEU A O 1
ATOM 2261 N N . LYS A 1 286 ? -32.190 -10.104 28.799 1.00 63.81 286 LYS A N 1
ATOM 2262 C CA . LYS A 1 286 ? -32.916 -9.336 27.772 1.00 63.81 286 LYS A CA 1
ATOM 2263 C C . LYS A 1 286 ? -33.484 -8.036 28.344 1.00 63.81 286 LYS A C 1
ATOM 2265 O O . LYS A 1 286 ? -33.325 -6.987 27.724 1.00 63.81 286 LYS A O 1
ATOM 2270 N N . GLN A 1 287 ? -34.141 -8.106 29.504 1.00 62.97 287 GLN A N 1
ATOM 2271 C CA . GLN A 1 287 ? -34.790 -6.950 30.135 1.00 62.97 287 GLN A CA 1
ATOM 2272 C C . GLN A 1 287 ? -33.781 -5.871 30.556 1.00 62.97 287 GLN A C 1
ATOM 2274 O O . GLN A 1 287 ? -34.069 -4.688 30.392 1.00 62.97 287 GLN A O 1
ATOM 2279 N N . ASP A 1 288 ? -32.571 -6.269 30.954 1.00 68.00 288 ASP A N 1
ATOM 2280 C CA . ASP A 1 288 ? -31.511 -5.344 31.377 1.00 68.00 288 ASP A CA 1
ATOM 2281 C C . ASP A 1 288 ? -30.638 -4.826 30.212 1.00 68.00 288 ASP A C 1
ATOM 2283 O O . ASP A 1 288 ? -29.670 -4.094 30.421 1.00 68.00 288 ASP A O 1
ATOM 2287 N N . GLY A 1 289 ? -30.938 -5.207 28.961 1.00 72.56 289 GLY A N 1
ATOM 2288 C CA . GLY A 1 289 ? -30.173 -4.775 27.784 1.00 72.56 289 GLY A CA 1
ATOM 2289 C C . GLY A 1 289 ? -28.726 -5.290 27.748 1.00 72.56 289 GLY A C 1
ATOM 2290 O O . GLY A 1 289 ? -27.875 -4.708 27.067 1.00 72.56 289 GLY A O 1
ATOM 2291 N N . GLY A 1 290 ? -28.431 -6.388 28.452 1.00 77.94 290 GLY A N 1
ATOM 2292 C CA . GLY A 1 290 ? -27.072 -6.904 28.631 1.00 77.94 290 GLY A CA 1
ATOM 2293 C C . GLY A 1 290 ? -26.374 -7.268 27.317 1.00 77.94 290 GLY A C 1
ATOM 2294 O O . GLY A 1 290 ? -25.185 -7.001 27.151 1.00 77.94 290 GLY A O 1
ATOM 2295 N N . ILE A 1 291 ? -27.113 -7.796 26.335 1.00 79.12 291 ILE A N 1
ATOM 2296 C CA . ILE A 1 291 ? -26.568 -8.146 25.011 1.00 79.12 291 ILE A CA 1
ATOM 2297 C C . ILE A 1 291 ? -26.168 -6.886 24.222 1.00 79.12 291 ILE A C 1
ATOM 2299 O O . ILE A 1 291 ? -25.100 -6.853 23.607 1.00 79.12 291 ILE A O 1
ATOM 2303 N N . LYS A 1 292 ? -26.953 -5.803 24.301 1.00 76.44 292 LYS A N 1
ATOM 2304 C CA . LYS A 1 292 ? -26.598 -4.508 23.690 1.00 76.44 292 LYS A CA 1
ATOM 2305 C C . LYS A 1 292 ? -25.395 -3.859 24.376 1.00 76.44 292 LYS A C 1
ATOM 2307 O O . LYS A 1 292 ? -24.542 -3.293 23.691 1.00 76.44 292 LYS A O 1
ATOM 2312 N N . ALA A 1 293 ? -25.281 -3.984 25.699 1.00 80.12 293 ALA A N 1
ATOM 2313 C CA . ALA A 1 293 ? -24.104 -3.529 26.440 1.00 80.12 293 ALA A CA 1
ATOM 2314 C C . ALA A 1 293 ? -22.837 -4.303 26.023 1.00 80.12 293 ALA A C 1
ATOM 2316 O O . ALA A 1 293 ? -21.801 -3.690 25.758 1.00 80.12 293 ALA A O 1
ATOM 2317 N N . LEU A 1 294 ? -22.937 -5.630 25.856 1.00 81.06 294 LEU A N 1
ATOM 2318 C CA . LEU A 1 294 ? -21.861 -6.470 25.308 1.00 81.06 294 LEU A CA 1
ATOM 2319 C C . LEU A 1 294 ? -21.448 -6.018 23.899 1.00 81.06 294 LEU A C 1
ATOM 2321 O O . LEU A 1 294 ? -20.253 -5.936 23.609 1.00 81.06 294 LEU A O 1
ATOM 2325 N N . LEU A 1 295 ? -22.410 -5.646 23.046 1.00 76.44 295 LEU A N 1
ATOM 2326 C CA . LEU A 1 295 ? -22.125 -5.116 21.711 1.00 76.44 295 LEU A CA 1
ATOM 2327 C C . LEU A 1 295 ? -21.386 -3.765 21.762 1.00 76.44 295 LEU A C 1
ATOM 2329 O O . LEU A 1 295 ? -20.467 -3.524 20.976 1.00 76.44 295 LEU A O 1
ATOM 2333 N N . GLY A 1 296 ? -21.744 -2.898 22.714 1.00 77.31 296 GLY A N 1
ATOM 2334 C CA . GLY A 1 296 ? -21.038 -1.643 22.982 1.00 77.31 296 GLY A CA 1
ATOM 2335 C C . GLY A 1 296 ? -19.586 -1.865 23.410 1.00 77.31 296 GLY A C 1
ATOM 2336 O O . GLY A 1 296 ? -18.691 -1.154 22.949 1.00 77.31 296 GLY A O 1
ATOM 2337 N N . MET A 1 297 ? -19.325 -2.911 24.200 1.00 78.88 297 MET A N 1
ATOM 2338 C CA . MET A 1 297 ? -17.975 -3.255 24.652 1.00 78.88 297 MET A CA 1
ATOM 2339 C C . MET A 1 297 ? -17.054 -3.747 23.528 1.00 78.88 297 MET A C 1
ATOM 2341 O O . MET A 1 297 ? -15.840 -3.583 23.641 1.00 78.88 297 MET A O 1
ATOM 2345 N N . PHE A 1 298 ? -17.577 -4.240 22.397 1.00 74.50 298 PHE A N 1
ATOM 2346 C CA . PHE A 1 298 ? -16.735 -4.526 21.226 1.00 74.50 298 PHE A CA 1
ATOM 2347 C C . PHE A 1 298 ? -16.051 -3.282 20.647 1.00 74.50 298 PHE A C 1
ATOM 2349 O O . PHE A 1 298 ? -15.008 -3.405 20.005 1.00 74.50 298 PHE A O 1
ATOM 2356 N N . ARG A 1 299 ? -16.593 -2.081 20.892 1.00 72.75 299 ARG A N 1
ATOM 2357 C CA . ARG A 1 299 ? -15.994 -0.815 20.436 1.00 72.75 299 ARG A CA 1
ATOM 2358 C C . ARG A 1 299 ? -14.765 -0.402 21.247 1.00 72.75 299 ARG A C 1
ATOM 2360 O O . ARG A 1 299 ? -14.043 0.486 20.814 1.00 72.75 299 ARG A O 1
ATOM 2367 N N . THR A 1 300 ? -14.504 -1.049 22.386 1.00 72.62 300 THR A N 1
ATOM 2368 C CA . THR A 1 300 ? -13.349 -0.738 23.248 1.00 72.62 300 THR A CA 1
ATOM 2369 C C . THR A 1 300 ? -12.014 -1.215 22.665 1.00 72.62 300 THR A C 1
ATOM 2371 O O . THR A 1 300 ? -10.964 -0.788 23.126 1.00 72.62 300 THR A O 1
ATOM 2374 N N . GLY A 1 301 ? -12.025 -2.090 21.649 1.00 70.25 301 GLY A N 1
ATOM 2375 C CA . GLY A 1 301 ? -10.824 -2.500 20.906 1.00 70.25 301 GLY A CA 1
ATOM 2376 C C . GLY A 1 301 ? -9.849 -3.423 21.653 1.00 70.25 301 GLY A C 1
ATOM 2377 O O . GLY A 1 301 ? -8.878 -3.884 21.054 1.00 70.25 301 GLY A O 1
ATOM 2378 N N . HIS A 1 302 ? -10.094 -3.747 22.926 1.00 81.75 302 HIS A N 1
ATOM 2379 C CA . HIS A 1 302 ? -9.220 -4.623 23.709 1.00 81.75 302 HIS A CA 1
ATOM 2380 C C . HIS A 1 302 ? -9.403 -6.101 23.335 1.00 81.75 302 HIS A C 1
ATOM 2382 O O . HIS A 1 302 ? -10.470 -6.680 23.539 1.00 81.75 302 HIS A O 1
ATOM 2388 N N . SER A 1 303 ? -8.337 -6.740 22.842 1.00 82.75 303 SER A N 1
ATOM 2389 C CA . SER A 1 303 ? -8.367 -8.127 22.346 1.00 82.75 303 SER A CA 1
ATOM 2390 C C . SER A 1 303 ? -8.903 -9.142 23.370 1.00 82.75 303 SER A C 1
ATOM 2392 O O . SER A 1 303 ? -9.668 -10.033 22.997 1.00 82.75 303 SER A O 1
ATOM 2394 N N . ASP A 1 304 ? -8.555 -9.003 24.652 1.00 83.81 304 ASP A N 1
ATOM 2395 C CA . ASP A 1 304 ? -8.975 -9.943 25.705 1.00 83.81 304 ASP A CA 1
ATOM 2396 C C . ASP A 1 304 ? -10.459 -9.803 26.059 1.00 83.81 304 ASP A C 1
ATOM 2398 O O . ASP A 1 304 ? -11.161 -10.800 26.246 1.00 83.81 304 ASP A O 1
ATOM 2402 N N . VAL A 1 305 ? -10.960 -8.566 26.074 1.00 85.56 305 VAL A N 1
ATOM 2403 C CA . VAL A 1 305 ? -12.383 -8.264 26.276 1.00 85.56 305 VAL A CA 1
ATOM 2404 C C . VAL A 1 305 ? -13.193 -8.823 25.107 1.00 85.56 305 VAL A C 1
ATOM 2406 O O . VAL A 1 305 ? -14.175 -9.531 25.312 1.00 85.56 305 VAL A O 1
ATOM 2409 N N . ILE A 1 306 ? -12.735 -8.609 23.871 1.00 85.50 306 ILE A N 1
ATOM 2410 C CA . ILE A 1 306 ? -13.376 -9.159 22.669 1.00 85.50 306 ILE A CA 1
ATOM 2411 C C . ILE A 1 306 ? -13.395 -10.697 22.714 1.00 85.50 306 ILE A C 1
ATOM 2413 O O . ILE A 1 306 ? -14.407 -11.308 22.367 1.00 85.50 306 ILE A O 1
ATOM 2417 N N . ALA A 1 307 ? -12.316 -11.340 23.174 1.00 85.50 307 ALA A N 1
ATOM 2418 C CA . ALA A 1 307 ? -12.251 -12.794 23.323 1.00 85.50 307 ALA A CA 1
ATOM 2419 C C . ALA A 1 307 ? -13.254 -13.330 24.363 1.00 85.50 307 ALA A C 1
ATOM 2421 O O . ALA A 1 307 ? -13.938 -14.325 24.104 1.00 85.50 307 ALA A O 1
ATOM 2422 N N . GLN A 1 308 ? -13.373 -12.660 25.515 1.00 89.12 308 GLN A N 1
ATOM 2423 C CA . GLN A 1 308 ? -14.344 -12.984 26.568 1.00 89.12 308 GLN A CA 1
ATOM 2424 C C . GLN A 1 308 ? -15.784 -12.857 26.061 1.00 89.12 308 GLN A C 1
ATOM 2426 O O . GLN A 1 308 ? -16.583 -13.781 26.224 1.00 89.12 308 GLN A O 1
ATOM 2431 N N . ILE A 1 309 ? -16.101 -11.755 25.379 1.00 88.12 309 ILE A N 1
ATOM 2432 C CA . ILE A 1 309 ? -17.443 -11.517 24.841 1.00 88.12 309 ILE A CA 1
ATOM 2433 C C . ILE A 1 309 ? -17.772 -12.544 23.751 1.00 88.12 309 ILE A C 1
ATOM 2435 O O . ILE A 1 309 ? -18.842 -13.148 23.788 1.00 88.12 309 ILE A O 1
ATOM 2439 N N . ALA A 1 310 ? -16.846 -12.819 22.825 1.00 88.31 310 ALA A N 1
ATOM 2440 C CA . ALA A 1 310 ? -17.035 -13.844 21.796 1.00 88.31 310 ALA A CA 1
ATOM 2441 C C . ALA A 1 310 ? -17.319 -15.225 22.411 1.00 88.31 310 ALA A C 1
ATOM 2443 O O . ALA A 1 310 ? -18.194 -15.952 21.939 1.00 88.31 310 ALA A O 1
ATOM 2444 N N . ARG A 1 311 ? -16.623 -15.577 23.500 1.00 89.25 311 ARG A N 1
ATOM 2445 C CA . ARG A 1 311 ? -16.877 -16.810 24.255 1.00 89.25 311 ARG A CA 1
ATOM 2446 C C . ARG A 1 311 ? -18.259 -16.809 24.915 1.00 89.25 311 ARG A C 1
ATOM 2448 O O . ARG A 1 311 ? -18.946 -17.827 24.852 1.00 89.25 311 ARG A O 1
ATOM 2455 N N . GLY A 1 312 ? -18.672 -15.687 25.506 1.00 88.00 312 GLY A N 1
ATOM 2456 C CA . GLY A 1 312 ? -20.008 -15.504 26.080 1.00 88.00 312 GLY A CA 1
ATOM 2457 C C . GLY A 1 312 ? -21.120 -15.688 25.045 1.00 88.00 312 GLY A C 1
ATOM 2458 O O . GLY A 1 312 ? -22.040 -16.470 25.269 1.00 88.00 312 GLY A O 1
ATOM 2459 N N . ILE A 1 313 ? -20.985 -15.063 23.872 1.00 89.19 313 ILE A N 1
ATOM 2460 C CA . ILE A 1 313 ? -21.938 -15.185 22.755 1.00 89.19 313 ILE A CA 1
ATOM 2461 C C . ILE A 1 313 ? -22.015 -16.627 22.243 1.00 89.19 313 ILE A C 1
ATOM 2463 O O . ILE A 1 313 ? -23.108 -17.143 22.022 1.00 89.19 313 ILE A O 1
ATOM 2467 N N . ALA A 1 314 ? -20.878 -17.311 22.093 1.00 89.44 314 ALA A N 1
ATOM 2468 C CA . ALA A 1 314 ? -20.855 -18.709 21.664 1.00 89.44 314 ALA A CA 1
ATOM 2469 C C . ALA A 1 314 ? -21.575 -19.635 22.650 1.00 89.44 314 ALA A C 1
ATOM 2471 O O . ALA A 1 314 ? -22.326 -20.520 22.239 1.00 89.44 314 ALA A O 1
ATOM 2472 N N . ASN A 1 315 ? -21.371 -19.414 23.951 1.00 89.12 315 ASN A N 1
ATOM 2473 C CA . ASN A 1 315 ? -22.081 -20.150 24.991 1.00 89.12 315 ASN A CA 1
ATOM 2474 C C . ASN A 1 315 ? -23.580 -19.847 24.959 1.00 89.12 315 ASN A C 1
ATOM 2476 O O . ASN A 1 315 ? -24.377 -20.776 25.035 1.00 89.12 315 ASN A O 1
ATOM 2480 N N . PHE A 1 316 ? -23.961 -18.582 24.775 1.00 86.38 316 PHE A N 1
ATOM 2481 C CA . PHE A 1 316 ? -25.360 -18.180 24.675 1.00 86.38 316 PHE A CA 1
ATOM 2482 C C . PHE A 1 316 ? -26.057 -18.846 23.481 1.00 86.38 316 PHE A C 1
ATOM 2484 O O . PHE A 1 316 ? -27.082 -19.497 23.661 1.00 86.38 316 PHE A O 1
ATOM 2491 N N . ALA A 1 317 ? -25.459 -18.779 22.286 1.00 88.25 317 ALA A N 1
ATOM 2492 C CA . ALA A 1 317 ? -25.981 -19.432 21.084 1.00 88.25 317 ALA A CA 1
ATOM 2493 C C . ALA A 1 317 ? -26.101 -20.958 21.261 1.00 88.25 317 ALA A C 1
ATOM 2495 O O . ALA A 1 317 ? -27.060 -21.587 20.807 1.00 88.25 317 ALA A O 1
ATOM 2496 N N . LYS A 1 318 ? -25.144 -21.578 21.962 1.00 87.94 318 LYS A N 1
ATOM 2497 C CA . LYS A 1 318 ? -25.187 -23.007 22.288 1.00 87.94 318 LYS A CA 1
ATOM 2498 C C . LYS A 1 318 ? -26.302 -23.353 23.281 1.00 87.94 318 LYS A C 1
ATOM 2500 O O . LYS A 1 318 ? -26.962 -24.373 23.104 1.00 87.94 318 LYS A O 1
ATOM 2505 N N . CYS A 1 319 ? -26.509 -22.551 24.324 1.00 84.88 319 CYS A N 1
ATOM 2506 C CA . CYS A 1 319 ? -27.605 -22.761 25.273 1.00 84.88 319 CYS A CA 1
ATOM 2507 C C . CYS A 1 319 ? -28.961 -22.574 24.585 1.00 84.88 319 CYS A C 1
ATOM 2509 O O . CYS A 1 319 ? -29.833 -23.427 24.703 1.00 84.88 319 CYS A O 1
ATOM 2511 N N . GLU A 1 320 ? -29.107 -21.520 23.784 1.00 81.12 320 GLU A N 1
ATOM 2512 C CA . GLU A 1 320 ? -30.334 -21.229 23.044 1.00 81.12 320 GLU A CA 1
ATOM 2513 C C . GLU A 1 320 ? -30.674 -22.337 22.037 1.00 81.12 320 GLU A C 1
ATOM 2515 O O . GLU A 1 320 ? -31.800 -22.827 22.028 1.00 81.12 320 GLU A O 1
ATOM 2520 N N . SER A 1 321 ? -29.694 -22.821 21.266 1.00 81.12 321 SER A N 1
ATOM 2521 C CA . SER A 1 321 ? -29.901 -23.957 20.351 1.00 81.12 321 SER A CA 1
ATOM 2522 C C . SER A 1 321 ? -30.285 -25.256 21.074 1.00 81.12 321 SER A C 1
ATOM 2524 O O . SER A 1 321 ? -31.080 -26.030 20.538 1.00 81.12 321 SER A O 1
ATOM 2526 N N . ARG A 1 322 ? -29.790 -25.498 22.299 1.00 82.31 322 ARG A N 1
ATOM 2527 C CA . ARG A 1 322 ? -30.212 -26.644 23.131 1.00 82.31 322 ARG A CA 1
ATOM 2528 C C . ARG A 1 322 ? -31.661 -26.524 23.585 1.00 82.31 322 ARG A C 1
ATOM 2530 O O . ARG A 1 322 ? -32.406 -27.484 23.423 1.00 82.31 322 ARG A O 1
ATOM 2537 N N . LEU A 1 323 ? -32.055 -25.357 24.094 1.00 77.06 323 LEU A N 1
ATOM 2538 C CA . LEU A 1 323 ? -33.428 -25.099 24.542 1.00 77.06 323 LEU A CA 1
ATOM 2539 C C . LEU A 1 323 ? -34.431 -25.223 23.386 1.00 77.06 323 LEU A C 1
ATOM 2541 O O . LEU A 1 323 ? -35.508 -25.790 23.561 1.00 77.06 323 LEU A O 1
ATOM 2545 N N . ILE A 1 324 ? -34.049 -24.766 22.188 1.00 76.75 324 ILE A N 1
ATOM 2546 C CA . ILE A 1 324 ? -34.856 -24.922 20.969 1.00 76.75 324 ILE A CA 1
ATOM 2547 C C . ILE A 1 324 ? -34.949 -26.394 20.557 1.00 76.75 324 ILE A C 1
ATOM 2549 O O . ILE A 1 324 ? -36.041 -26.894 20.296 1.00 76.75 324 ILE A O 1
ATOM 2553 N N . SER A 1 325 ? -33.830 -27.124 20.580 1.00 72.12 325 SER A N 1
ATOM 2554 C CA . SER A 1 325 ? -33.812 -28.562 20.263 1.00 72.12 325 SER A CA 1
ATOM 2555 C C . SER A 1 325 ? -34.638 -29.401 21.250 1.00 72.12 325 SER A C 1
ATOM 2557 O O . SER A 1 325 ? -35.160 -30.446 20.877 1.00 72.12 325 SER A O 1
ATOM 2559 N N . GLN A 1 326 ? -34.767 -28.953 22.503 1.00 75.56 326 GLN A N 1
ATOM 2560 C CA . GLN A 1 326 ? -35.611 -29.574 23.530 1.00 75.56 326 GLN A CA 1
ATOM 2561 C C . GLN A 1 326 ? -37.066 -29.075 23.496 1.00 75.56 326 GLN A C 1
ATOM 2563 O O . GLN A 1 326 ? -37.864 -29.480 24.336 1.00 75.56 326 GLN A O 1
ATOM 2568 N N . GLY A 1 327 ? -37.424 -28.178 22.571 1.00 71.44 327 GLY A N 1
ATOM 2569 C CA . GLY A 1 327 ? -38.778 -27.639 22.423 1.00 71.44 327 GLY A CA 1
ATOM 2570 C C . GLY A 1 327 ? -39.220 -26.654 23.511 1.00 71.44 327 GLY A C 1
ATOM 2571 O O . GLY A 1 327 ? -40.356 -26.192 23.461 1.00 71.44 327 GLY A O 1
ATOM 2572 N N . HIS A 1 328 ? -38.339 -26.302 24.454 1.00 68.06 328 HIS A N 1
ATOM 2573 C CA . HIS A 1 328 ? -38.622 -25.362 25.550 1.00 68.06 328 HIS A CA 1
ATOM 2574 C C . HIS A 1 328 ? -38.623 -23.908 25.069 1.00 68.06 328 HIS A C 1
ATOM 2576 O O . HIS A 1 328 ? -39.111 -23.010 25.743 1.00 68.06 328 HIS A O 1
ATOM 2582 N N . ARG A 1 329 ? -38.088 -23.655 23.870 1.00 71.56 329 ARG A N 1
ATOM 2583 C CA . ARG A 1 329 ? -38.043 -22.323 23.281 1.00 71.56 329 ARG A CA 1
ATOM 2584 C C . ARG A 1 329 ? -38.288 -22.373 21.780 1.00 71.56 329 ARG A C 1
ATOM 2586 O O . ARG A 1 329 ? -37.794 -23.262 21.099 1.00 71.56 329 ARG A O 1
ATOM 2593 N N . LYS A 1 330 ? -39.039 -21.402 21.262 1.00 71.19 330 LYS A N 1
ATOM 2594 C CA . LYS A 1 330 ? -39.296 -21.210 19.827 1.00 71.19 330 LYS A CA 1
ATOM 2595 C C . LYS A 1 330 ? -39.080 -19.748 19.457 1.00 71.19 330 LYS A C 1
ATOM 2597 O O . LYS A 1 330 ? -39.206 -18.878 20.320 1.00 71.19 330 LYS A O 1
ATOM 2602 N N . GLY A 1 331 ? -38.781 -19.484 18.192 1.00 82.00 331 GLY A N 1
ATOM 2603 C CA . GLY A 1 331 ? -38.567 -18.145 17.670 1.00 82.00 331 GLY A CA 1
ATOM 2604 C C . GLY A 1 331 ? -37.101 -17.817 17.404 1.00 82.00 331 GLY A C 1
ATOM 2605 O O . GLY A 1 331 ? -36.184 -18.626 17.578 1.00 82.00 331 GLY A O 1
ATOM 2606 N N . LYS A 1 332 ? -36.897 -16.576 16.962 1.00 83.94 332 LYS A N 1
ATOM 2607 C CA . LYS A 1 332 ? -35.586 -16.041 16.598 1.00 83.94 332 LYS A CA 1
ATOM 2608 C C . LYS A 1 332 ? -34.661 -15.934 17.809 1.00 83.94 332 LYS A C 1
ATOM 2610 O O . LYS A 1 332 ? -35.091 -15.726 18.945 1.00 83.94 332 LYS A O 1
ATOM 2615 N N . SER A 1 333 ? -33.364 -16.062 17.549 1.00 85.62 333 SER A N 1
ATOM 2616 C CA . SER A 1 333 ? -32.337 -15.875 18.567 1.00 85.62 333 SER A CA 1
ATOM 2617 C C . SER A 1 333 ? -32.289 -14.425 19.046 1.00 85.62 333 SER A C 1
ATOM 2619 O O . SER A 1 333 ? -32.271 -13.498 18.233 1.00 85.62 333 SER A O 1
ATOM 2621 N N . LEU A 1 334 ? -32.153 -14.225 20.360 1.00 82.81 334 LEU A N 1
ATOM 2622 C CA . LEU A 1 334 ? -31.993 -12.882 20.947 1.00 82.81 334 LEU A CA 1
ATOM 2623 C C . LEU A 1 334 ? -30.722 -12.186 20.459 1.00 82.81 334 LEU A C 1
ATOM 2625 O O . LEU A 1 334 ? -30.686 -10.966 20.346 1.00 82.81 334 LEU A O 1
ATOM 2629 N N . LEU A 1 335 ? -29.692 -12.959 20.104 1.00 86.94 335 LEU A N 1
ATOM 2630 C CA . LEU A 1 335 ? -28.462 -12.420 19.527 1.00 86.94 335 LEU A CA 1
ATOM 2631 C C . LEU A 1 335 ? -28.720 -11.772 18.159 1.00 86.94 335 LEU A C 1
ATOM 2633 O O . LEU A 1 335 ? -28.065 -10.794 17.802 1.00 86.94 335 LEU A O 1
ATOM 2637 N N . ILE A 1 336 ? -29.675 -12.293 17.387 1.00 86.75 336 ILE A N 1
ATOM 2638 C CA . ILE A 1 336 ? -30.062 -11.704 16.101 1.00 86.75 336 ILE A CA 1
ATOM 2639 C C . ILE A 1 336 ? -30.909 -10.453 16.332 1.00 86.75 336 ILE A C 1
ATOM 2641 O O . ILE A 1 336 ? -30.635 -9.429 15.709 1.00 86.75 336 ILE A O 1
ATOM 2645 N N . GLU A 1 337 ? -31.871 -10.509 17.260 1.00 84.00 337 GLU A N 1
ATOM 2646 C CA . GLU A 1 337 ? -32.719 -9.358 17.614 1.00 84.00 337 GLU A CA 1
ATOM 2647 C C . GLU A 1 337 ? -31.895 -8.146 18.082 1.00 84.00 337 GLU A C 1
ATOM 2649 O O . GLU A 1 337 ? -32.191 -7.014 17.703 1.00 84.00 337 GLU A O 1
ATOM 2654 N N . ASP A 1 338 ? -30.819 -8.379 18.839 1.00 85.12 338 ASP A N 1
ATOM 2655 C CA . ASP A 1 338 ? -29.934 -7.324 19.345 1.00 85.12 338 ASP A CA 1
ATOM 2656 C C . ASP A 1 338 ? -28.769 -6.969 18.395 1.00 85.12 338 ASP A C 1
ATOM 2658 O O . ASP A 1 338 ? -27.857 -6.226 18.765 1.00 85.12 338 ASP A O 1
ATOM 2662 N N . GLY A 1 339 ? -28.789 -7.457 17.148 1.00 85.12 339 GLY A N 1
ATOM 2663 C CA . GLY A 1 339 ? -27.856 -7.044 16.090 1.00 85.12 339 GLY A CA 1
ATOM 2664 C C . GLY A 1 339 ? -26.456 -7.667 16.160 1.00 85.12 339 GLY A C 1
ATOM 2665 O O . GLY A 1 339 ? -25.551 -7.247 15.433 1.00 85.12 339 GLY A O 1
ATOM 2666 N N . VAL A 1 340 ? -26.258 -8.695 16.989 1.00 88.88 340 VAL A N 1
ATOM 2667 C CA . VAL A 1 340 ? -24.967 -9.390 17.141 1.00 88.88 340 VAL A CA 1
ATOM 2668 C C . VAL A 1 340 ? -24.564 -10.098 15.846 1.00 88.88 340 VAL A C 1
ATOM 2670 O O . VAL A 1 340 ? -23.384 -10.112 15.496 1.00 88.88 340 VAL A O 1
ATOM 2673 N N . LEU A 1 341 ? -25.531 -10.626 15.087 1.00 89.75 341 LEU A N 1
ATOM 2674 C CA . LEU A 1 341 ? -25.281 -11.319 13.819 1.00 89.75 341 LEU A CA 1
ATOM 2675 C C . LEU A 1 341 ? -24.536 -10.439 12.807 1.00 89.75 341 LEU A C 1
ATOM 2677 O O . LEU A 1 341 ? -23.526 -10.865 12.252 1.00 89.75 341 LEU A O 1
ATOM 2681 N N . ALA A 1 342 ? -24.982 -9.196 12.611 1.00 87.94 342 ALA A N 1
ATOM 2682 C CA . ALA A 1 342 ? -24.341 -8.264 11.683 1.00 87.94 342 ALA A CA 1
ATOM 2683 C C . ALA A 1 342 ? -22.887 -7.971 12.088 1.00 87.94 342 ALA A C 1
ATOM 2685 O O . ALA A 1 342 ? -21.986 -7.944 11.247 1.00 87.94 342 ALA A O 1
ATOM 2686 N N . TRP A 1 343 ? -22.638 -7.817 13.392 1.00 88.06 343 TRP A N 1
ATOM 2687 C CA . TRP A 1 343 ? -21.287 -7.635 13.915 1.00 88.06 343 TRP A CA 1
ATOM 2688 C C . TRP A 1 343 ? -20.414 -8.877 13.698 1.00 88.06 343 TRP A C 1
ATOM 2690 O O . TRP A 1 343 ? -19.260 -8.750 13.285 1.00 88.06 343 TRP A O 1
ATOM 2700 N N . MET A 1 344 ? -20.955 -10.076 13.927 1.00 88.50 344 MET A N 1
ATOM 2701 C CA . MET A 1 344 ? -20.229 -11.327 13.715 1.00 88.50 344 MET A CA 1
ATOM 2702 C C . MET A 1 344 ? -19.855 -11.529 12.241 1.00 88.50 344 MET A C 1
ATOM 2704 O O . MET A 1 344 ? -18.718 -11.913 11.968 1.00 88.50 344 MET A O 1
ATOM 2708 N N . VAL A 1 345 ? -20.757 -11.220 11.298 1.00 88.12 345 VAL A N 1
ATOM 2709 C CA . VAL A 1 345 ? -20.472 -11.296 9.849 1.00 88.12 345 VAL A CA 1
ATOM 2710 C C . VAL A 1 345 ? -19.345 -10.331 9.474 1.00 88.12 345 VAL A C 1
ATOM 2712 O O . VAL A 1 345 ? -18.419 -10.708 8.764 1.00 88.12 345 VAL A O 1
ATOM 2715 N N . ALA A 1 346 ? -19.372 -9.102 9.993 1.00 85.44 346 ALA A N 1
ATOM 2716 C CA . ALA A 1 346 ? -18.377 -8.081 9.664 1.00 85.44 346 ALA A CA 1
ATOM 2717 C C . ALA A 1 346 ? -16.968 -8.357 10.233 1.00 85.44 346 ALA A C 1
ATOM 2719 O O . ALA A 1 346 ? -15.989 -7.772 9.761 1.00 85.44 346 ALA A O 1
ATOM 2720 N N . ASN A 1 347 ? -16.847 -9.208 11.259 1.00 81.81 347 ASN A N 1
ATOM 2721 C CA . ASN A 1 347 ? -15.595 -9.401 12.000 1.00 81.81 347 ASN A CA 1
ATOM 2722 C C . ASN A 1 347 ? -15.107 -10.857 12.072 1.00 81.81 347 ASN A C 1
ATOM 2724 O O . ASN A 1 347 ? -14.131 -11.150 12.769 1.00 81.81 347 ASN A O 1
ATOM 2728 N N . SER A 1 348 ? -15.741 -11.765 11.336 1.00 76.69 348 SER A N 1
ATOM 2729 C CA . SER A 1 348 ? -15.482 -13.207 11.359 1.00 76.69 348 SER A CA 1
ATOM 2730 C C . SER A 1 348 ? -14.016 -13.602 11.122 1.00 76.69 348 SER A C 1
ATOM 2732 O O . SER A 1 348 ? -13.523 -14.549 11.730 1.00 76.69 348 SER A O 1
ATOM 2734 N N . ASN A 1 349 ? -13.276 -12.855 10.298 1.00 79.06 349 ASN A N 1
ATOM 2735 C CA . ASN A 1 349 ? -11.877 -13.136 9.958 1.00 79.06 349 ASN A CA 1
ATOM 2736 C C . ASN A 1 349 ? -10.859 -12.165 10.591 1.00 79.06 349 ASN A C 1
ATOM 2738 O O . ASN A 1 349 ? -9.653 -12.369 10.442 1.00 79.06 349 ASN A O 1
ATOM 2742 N N . ARG A 1 350 ? -11.314 -11.141 11.324 1.00 81.62 350 ARG A N 1
ATOM 2743 C CA . ARG A 1 350 ? -10.470 -10.018 11.776 1.00 81.62 350 ARG A CA 1
ATOM 2744 C C . ARG A 1 350 ? -9.710 -10.281 13.076 1.00 81.62 350 ARG A C 1
ATOM 2746 O O . ARG A 1 350 ? -8.766 -9.560 13.383 1.00 81.62 350 ARG A O 1
ATOM 2753 N N . PHE A 1 351 ? -10.105 -11.302 13.834 1.00 84.06 351 PHE A N 1
ATOM 2754 C CA . PHE A 1 351 ? -9.541 -11.597 15.154 1.00 84.06 351 PHE A CA 1
ATOM 2755 C C . PHE A 1 351 ? -8.597 -12.806 15.159 1.00 84.06 351 PHE A C 1
ATOM 2757 O O . PHE A 1 351 ? -8.484 -13.547 14.176 1.00 84.06 351 PHE A O 1
ATOM 2764 N N . THR A 1 352 ? -7.924 -13.005 16.298 1.00 85.94 352 THR A N 1
ATOM 2765 C CA . THR A 1 352 ? -7.018 -14.133 16.560 1.00 85.94 352 THR A CA 1
ATOM 2766 C C . THR A 1 352 ? -7.725 -15.482 16.397 1.00 85.94 352 THR A C 1
ATOM 2768 O O . THR A 1 352 ? -8.947 -15.582 16.511 1.00 85.94 352 THR A O 1
ATOM 2771 N N . ALA A 1 353 ? -6.959 -16.555 16.170 1.00 84.19 353 ALA A N 1
ATOM 2772 C CA . ALA A 1 353 ? -7.512 -17.896 15.953 1.00 84.19 353 ALA A CA 1
ATOM 2773 C C . ALA A 1 353 ? -8.414 -18.390 17.108 1.00 84.19 353 ALA A C 1
ATOM 2775 O O . ALA A 1 353 ? -9.394 -19.092 16.864 1.00 84.19 353 ALA A O 1
ATOM 2776 N N . SER A 1 354 ? -8.113 -18.002 18.355 1.00 84.44 354 SER A N 1
ATOM 2777 C CA . SER A 1 354 ? -8.908 -18.370 19.537 1.00 84.44 354 SER A CA 1
ATOM 2778 C C . SER A 1 354 ? -10.269 -17.663 19.562 1.00 84.44 354 SER A C 1
ATOM 2780 O O . SER A 1 354 ? -11.306 -18.314 19.681 1.00 84.44 354 SER A O 1
ATOM 2782 N N . THR A 1 355 ? -10.290 -16.342 19.362 1.00 88.50 355 THR A N 1
ATOM 2783 C CA . THR A 1 355 ? -11.527 -15.545 19.308 1.00 88.50 355 THR A CA 1
ATOM 2784 C C . THR A 1 355 ? -12.377 -15.918 18.098 1.00 88.50 355 THR A C 1
ATOM 2786 O O . THR A 1 355 ? -13.585 -16.118 18.222 1.00 88.50 355 THR A O 1
ATOM 2789 N N . ARG A 1 356 ? -11.732 -16.094 16.938 1.00 89.56 356 ARG A N 1
ATOM 2790 C CA . ARG A 1 356 ? -12.372 -16.549 15.703 1.00 89.56 356 ARG A CA 1
ATOM 2791 C C . ARG A 1 356 ? -13.137 -17.846 15.922 1.00 89.56 356 ARG A C 1
ATOM 2793 O O . ARG A 1 356 ? -14.303 -17.913 15.566 1.00 89.56 356 ARG A O 1
ATOM 2800 N N . ARG A 1 357 ? -12.537 -18.838 16.589 1.00 89.38 357 ARG A N 1
ATOM 2801 C CA . ARG A 1 357 ? -13.209 -20.108 16.901 1.00 89.38 357 ARG A CA 1
ATOM 2802 C C . ARG A 1 357 ? -14.540 -19.901 17.630 1.00 89.38 357 ARG A C 1
ATOM 2804 O O . ARG A 1 357 ? -15.511 -20.575 17.306 1.00 89.38 357 ARG A O 1
ATOM 2811 N N . HIS A 1 358 ? -14.590 -19.013 18.622 1.00 91.75 358 HIS A N 1
ATOM 2812 C CA . HIS A 1 358 ? -15.825 -18.755 19.364 1.00 91.75 358 HIS A CA 1
ATOM 2813 C C . HIS A 1 358 ? -16.898 -18.108 18.479 1.00 91.75 358 HIS A C 1
ATOM 2815 O O . HIS A 1 358 ? -18.051 -18.527 18.529 1.00 91.75 358 HIS A O 1
ATOM 2821 N N . ILE A 1 359 ? -16.512 -17.175 17.607 1.00 90.56 359 ILE A N 1
ATOM 2822 C CA . ILE A 1 359 ? -17.420 -16.565 16.624 1.00 90.56 359 ILE A CA 1
ATOM 2823 C C . ILE A 1 359 ? -17.932 -17.617 15.628 1.00 90.56 359 ILE A C 1
ATOM 2825 O O . ILE A 1 359 ? -19.132 -17.692 15.377 1.00 90.56 359 ILE A O 1
ATOM 2829 N N . GLU A 1 360 ? -17.052 -18.474 15.106 1.00 91.81 360 GLU A N 1
ATOM 2830 C CA . GLU A 1 360 ? -17.426 -19.543 14.172 1.00 91.81 360 GLU A CA 1
ATOM 2831 C C . GLU A 1 360 ? -18.385 -20.559 14.819 1.00 91.81 360 GLU A C 1
ATOM 2833 O O . GLU A 1 360 ? -19.370 -20.963 14.202 1.00 91.81 360 GLU A O 1
ATOM 2838 N N . LEU A 1 361 ? -18.156 -20.931 16.084 1.00 92.06 361 LEU A N 1
ATOM 2839 C CA . LEU A 1 361 ? -19.067 -21.797 16.841 1.00 92.06 361 LEU A CA 1
ATOM 2840 C C . LEU A 1 361 ? -20.428 -21.136 17.077 1.00 92.06 361 LEU A C 1
ATOM 2842 O O . LEU A 1 361 ? -21.457 -21.790 16.910 1.00 92.06 361 LEU A O 1
ATOM 2846 N N . ALA A 1 362 ? -20.444 -19.849 17.434 1.00 92.50 362 ALA A N 1
ATOM 2847 C CA . ALA A 1 362 ? -21.679 -19.090 17.587 1.00 92.50 362 ALA A CA 1
ATOM 2848 C C . ALA A 1 362 ? -22.485 -19.076 16.276 1.00 92.50 362 ALA A C 1
ATOM 2850 O O . ALA A 1 362 ? -23.678 -19.368 16.299 1.00 92.50 362 ALA A O 1
ATOM 2851 N N . PHE A 1 363 ? -21.827 -18.845 15.132 1.00 90.88 363 PHE A N 1
ATOM 2852 C CA . PHE A 1 363 ? -22.454 -18.917 13.807 1.00 90.88 363 PHE A CA 1
ATOM 2853 C C . PHE A 1 363 ? -23.104 -20.272 13.543 1.00 90.88 363 PHE A C 1
ATOM 2855 O O . PHE A 1 363 ? -24.264 -20.336 13.142 1.00 90.88 363 PHE A O 1
ATOM 2862 N N . CYS A 1 364 ? -22.373 -21.358 13.795 1.00 92.44 364 CYS A N 1
ATOM 2863 C CA . CYS A 1 364 ? -22.874 -22.704 13.544 1.00 92.44 364 CYS A CA 1
ATOM 2864 C C . CYS A 1 364 ? -24.079 -23.052 14.430 1.00 92.44 364 CYS A C 1
ATOM 2866 O O . CYS A 1 364 ? -24.991 -23.734 13.973 1.00 92.44 364 CYS A O 1
ATOM 2868 N N . HIS A 1 365 ? -24.098 -22.597 15.688 1.00 92.31 365 HIS A N 1
ATOM 2869 C CA . HIS A 1 365 ? -25.231 -22.809 16.592 1.00 92.31 365 HIS A CA 1
ATOM 2870 C C . HIS A 1 365 ? -26.450 -21.960 16.217 1.00 92.31 365 HIS A C 1
ATOM 2872 O O . HIS A 1 365 ? -27.569 -22.461 16.264 1.00 92.31 365 HIS A O 1
ATOM 2878 N N . LEU A 1 366 ? -26.246 -20.710 15.790 1.00 91.38 366 LEU A N 1
ATOM 2879 C CA . LEU A 1 366 ? -27.333 -19.855 15.306 1.00 91.38 366 LEU A CA 1
ATOM 2880 C C . LEU A 1 366 ? -27.973 -20.406 14.029 1.00 91.38 366 LEU A C 1
ATOM 2882 O O . LEU A 1 366 ? -29.192 -20.340 13.893 1.00 91.38 366 LEU A O 1
ATOM 2886 N N . ALA A 1 367 ? -27.166 -20.972 13.129 1.00 90.62 367 ALA A N 1
ATOM 2887 C CA . ALA A 1 367 ? -27.620 -21.545 11.863 1.00 90.62 367 ALA A CA 1
ATOM 2888 C C . ALA A 1 367 ? -28.403 -22.862 12.012 1.00 90.62 367 ALA A C 1
ATOM 2890 O O . ALA A 1 367 ? -29.069 -23.276 11.070 1.00 90.62 367 ALA A O 1
ATOM 2891 N N . GLN A 1 368 ? -28.349 -23.517 13.177 1.00 89.50 368 GLN A N 1
ATOM 2892 C CA . GLN A 1 368 ? -29.160 -24.710 13.457 1.00 89.50 368 GLN A CA 1
ATOM 2893 C C . GLN A 1 368 ? -30.625 -24.384 13.756 1.00 89.50 368 GLN A C 1
ATOM 2895 O O . GLN A 1 368 ? -31.458 -25.283 13.707 1.00 89.50 368 GLN A O 1
ATOM 2900 N N . ASN A 1 369 ? -30.943 -23.130 14.085 1.00 88.62 369 ASN A N 1
ATOM 2901 C CA . ASN A 1 369 ? -32.319 -22.708 14.306 1.00 88.62 369 ASN A CA 1
ATOM 2902 C C . ASN A 1 369 ? -32.942 -22.224 12.991 1.00 88.62 369 ASN A C 1
ATOM 2904 O O . ASN A 1 369 ? -32.485 -21.238 12.410 1.00 88.62 369 ASN A O 1
ATOM 2908 N N . GLU A 1 370 ? -34.015 -22.878 12.556 1.00 86.31 370 GLU A N 1
ATOM 2909 C CA . GLU A 1 370 ? -34.726 -22.534 11.323 1.00 86.31 370 GLU A CA 1
ATOM 2910 C C . GLU A 1 370 ? -35.342 -21.127 11.370 1.00 86.31 370 GLU A C 1
ATOM 2912 O O . GLU A 1 370 ? -35.356 -20.432 10.353 1.00 86.31 370 GLU A O 1
ATOM 2917 N N . ASP A 1 371 ? -35.745 -20.637 12.545 1.00 87.94 371 ASP A N 1
ATOM 2918 C CA . ASP A 1 371 ? -36.325 -19.292 12.685 1.00 87.94 371 ASP A CA 1
ATOM 2919 C C . ASP A 1 371 ? -35.313 -18.171 12.367 1.00 87.94 371 ASP A C 1
ATOM 2921 O O . ASP A 1 371 ? -35.695 -17.061 11.993 1.00 87.94 371 ASP A O 1
ATOM 2925 N N . ASN A 1 372 ? -34.010 -18.462 12.455 1.00 91.12 372 ASN A N 1
ATOM 2926 C CA . ASN A 1 372 ? -32.928 -17.515 12.171 1.00 91.12 372 ASN A CA 1
ATOM 2927 C C . ASN A 1 372 ? -32.568 -17.425 10.679 1.00 91.12 372 ASN A C 1
ATOM 2929 O O . ASN A 1 372 ? -31.783 -16.561 10.282 1.00 91.12 372 ASN A O 1
ATOM 2933 N N . THR A 1 373 ? -33.099 -18.334 9.856 1.00 90.44 373 THR A N 1
ATOM 2934 C CA . THR A 1 373 ? -32.692 -18.534 8.458 1.00 90.44 373 THR A CA 1
ATOM 2935 C C . THR A 1 373 ? -32.694 -17.233 7.671 1.00 90.44 373 THR A C 1
ATOM 2937 O O . THR A 1 373 ? -31.659 -16.844 7.135 1.00 90.44 373 THR A O 1
ATOM 2940 N N . CYS A 1 374 ? -33.835 -16.539 7.633 1.00 89.19 374 CYS A N 1
ATOM 2941 C CA . CYS A 1 374 ? -34.018 -15.336 6.822 1.00 89.19 374 CYS A CA 1
ATOM 2942 C C . CYS A 1 374 ? -33.014 -14.232 7.175 1.00 89.19 374 CYS A C 1
ATOM 2944 O O . CYS A 1 374 ? -32.478 -13.587 6.277 1.00 89.19 374 CYS A O 1
ATOM 2946 N N . ASP A 1 375 ? -32.715 -14.040 8.462 1.00 91.94 375 ASP A N 1
ATOM 2947 C CA . ASP A 1 375 ? -31.778 -13.007 8.912 1.00 91.94 375 ASP A CA 1
ATOM 2948 C C . ASP A 1 375 ? -30.324 -13.378 8.578 1.00 91.94 375 ASP A C 1
ATOM 2950 O O . ASP A 1 375 ? -29.520 -12.518 8.208 1.00 91.94 375 ASP A O 1
ATOM 2954 N N . ILE A 1 376 ? -29.981 -14.670 8.642 1.00 92.12 376 ILE A N 1
ATOM 2955 C CA . ILE A 1 376 ? -28.671 -15.185 8.211 1.00 92.12 376 ILE A CA 1
ATOM 2956 C C . ILE A 1 376 ? -28.480 -14.995 6.702 1.00 92.12 376 ILE A C 1
ATOM 2958 O O . ILE A 1 376 ? -27.388 -14.611 6.278 1.00 92.12 376 ILE A O 1
ATOM 2962 N N . ILE A 1 377 ? -29.528 -15.203 5.898 1.00 91.00 377 ILE A N 1
ATOM 2963 C CA . ILE A 1 377 ? -29.490 -14.925 4.455 1.00 91.00 377 ILE A CA 1
ATOM 2964 C C . ILE A 1 377 ? -29.287 -13.420 4.225 1.00 91.00 377 ILE A C 1
ATOM 2966 O O . ILE A 1 377 ? -28.315 -13.010 3.590 1.00 91.00 377 ILE A O 1
ATOM 2970 N N . ALA A 1 378 ? -30.162 -12.590 4.802 1.00 90.00 378 ALA A N 1
ATOM 2971 C CA . ALA A 1 378 ? -30.193 -11.147 4.568 1.00 90.00 378 ALA A CA 1
ATOM 2972 C C . ALA A 1 378 ? -28.908 -10.427 5.010 1.00 90.00 378 ALA A C 1
ATOM 2974 O O . ALA A 1 378 ? -28.482 -9.465 4.375 1.00 90.00 378 ALA A O 1
ATOM 2975 N N . SER A 1 379 ? -28.261 -10.901 6.078 1.00 88.75 379 SER A N 1
ATOM 2976 C CA . SER A 1 379 ? -27.000 -10.336 6.581 1.00 88.75 379 SER A CA 1
ATOM 2977 C C . SER A 1 379 ? -25.758 -10.771 5.793 1.00 88.75 379 SER A C 1
ATOM 2979 O O . SER A 1 379 ? -24.655 -10.326 6.106 1.00 88.75 379 SER A O 1
ATOM 2981 N N . GLY A 1 380 ? -25.896 -11.645 4.789 1.00 88.56 380 GLY A N 1
ATOM 2982 C CA . GLY A 1 380 ? -24.762 -12.242 4.078 1.00 88.56 380 GLY A CA 1
ATOM 2983 C C . GLY A 1 380 ? -24.028 -13.322 4.884 1.00 88.56 380 GLY A C 1
ATOM 2984 O O . GLY A 1 380 ? -22.951 -13.768 4.479 1.00 88.56 380 GLY A O 1
ATOM 2985 N N . GLY A 1 381 ? -24.610 -13.780 5.997 1.00 89.69 381 GLY A N 1
ATOM 2986 C CA . GLY A 1 381 ? -24.038 -14.794 6.881 1.00 89.69 381 GLY A CA 1
ATOM 2987 C C . GLY A 1 381 ? -23.844 -16.162 6.224 1.00 89.69 381 GLY A C 1
ATOM 2988 O O . GLY A 1 381 ? -22.971 -16.914 6.647 1.00 89.69 381 GLY A O 1
ATOM 2989 N N . ILE A 1 382 ? -24.566 -16.474 5.142 1.00 91.19 382 ILE A N 1
ATOM 2990 C CA . ILE A 1 382 ? -24.368 -17.729 4.392 1.00 91.19 382 ILE A CA 1
ATOM 2991 C C . ILE A 1 382 ? -22.967 -17.816 3.781 1.00 91.19 382 ILE A C 1
ATOM 2993 O O . ILE A 1 382 ? -22.342 -18.875 3.837 1.00 91.19 382 ILE A O 1
ATOM 2997 N N . LYS A 1 383 ? -22.439 -16.710 3.236 1.00 90.25 383 LYS A N 1
ATOM 2998 C CA . LYS A 1 383 ? -21.075 -16.679 2.677 1.00 90.25 383 LYS A CA 1
ATOM 2999 C C . LYS A 1 383 ? -20.044 -17.014 3.749 1.00 90.25 383 LYS A C 1
ATOM 3001 O O . LYS A 1 383 ? -19.095 -17.753 3.497 1.00 90.25 383 LYS A O 1
ATOM 3006 N N . GLU A 1 384 ? -20.273 -16.509 4.955 1.00 91.06 384 GLU A N 1
ATOM 3007 C CA . GLU A 1 384 ? -19.427 -16.774 6.108 1.00 91.06 384 GLU A CA 1
ATOM 3008 C C . GLU A 1 384 ? -19.553 -18.229 6.585 1.00 91.06 384 GLU A C 1
ATOM 3010 O O . GLU A 1 384 ? -18.545 -18.892 6.809 1.00 91.06 384 GLU A O 1
ATOM 3015 N N . LEU A 1 385 ? -20.768 -18.779 6.646 1.00 91.75 385 LEU A N 1
ATOM 3016 C CA . LEU A 1 385 ? -21.003 -20.177 7.021 1.00 91.75 385 LEU A CA 1
ATOM 3017 C C . LEU A 1 385 ? -20.361 -21.163 6.022 1.00 91.75 385 LEU A C 1
ATOM 3019 O O . LEU A 1 385 ? -19.743 -22.151 6.429 1.00 91.75 385 LEU A O 1
ATOM 3023 N N . LEU A 1 386 ? -20.416 -20.853 4.721 1.00 91.69 386 LEU A N 1
ATOM 3024 C CA . LEU A 1 386 ? -19.695 -21.573 3.666 1.00 91.69 386 LEU A CA 1
ATOM 3025 C C . LEU A 1 386 ? -18.175 -21.501 3.843 1.00 91.69 386 LEU A C 1
ATOM 3027 O O . LEU A 1 386 ? -17.491 -22.522 3.718 1.00 91.69 386 LEU A O 1
ATOM 3031 N N . ARG A 1 387 ? -17.640 -20.310 4.140 1.00 91.94 387 ARG A N 1
ATOM 3032 C CA . ARG A 1 387 ? -16.213 -20.110 4.420 1.00 91.94 387 ARG A CA 1
ATOM 3033 C C . ARG A 1 387 ? -15.778 -20.974 5.600 1.00 91.94 387 ARG A C 1
ATOM 3035 O O . ARG A 1 387 ? -14.823 -21.736 5.478 1.00 91.94 387 ARG A O 1
ATOM 3042 N N . ILE A 1 388 ? -16.519 -20.934 6.709 1.00 92.25 388 ILE A N 1
ATOM 3043 C CA . ILE A 1 388 ? -16.248 -21.737 7.911 1.00 92.25 388 ILE A CA 1
ATOM 3044 C C . ILE A 1 388 ? -16.241 -23.228 7.572 1.00 92.25 388 ILE A C 1
ATOM 3046 O O . ILE A 1 388 ? -15.300 -23.929 7.937 1.00 92.25 388 ILE A O 1
ATOM 3050 N N . SER A 1 389 ? -17.233 -23.708 6.816 1.00 93.25 389 SER A N 1
ATOM 3051 C CA . SER A 1 389 ? -17.324 -25.109 6.391 1.00 93.25 389 SER A CA 1
ATOM 3052 C C . SER A 1 389 ? -16.105 -25.600 5.592 1.00 93.25 389 SER A C 1
ATOM 3054 O O . SER A 1 389 ? -15.862 -26.813 5.566 1.00 93.25 389 SER A O 1
ATOM 3056 N N . ARG A 1 390 ? -15.380 -24.710 4.905 1.00 91.81 390 ARG A N 1
ATOM 3057 C CA . ARG A 1 390 ? -14.255 -25.053 4.017 1.00 91.81 390 ARG A CA 1
ATOM 3058 C C . ARG A 1 390 ? -12.894 -24.765 4.645 1.00 91.81 390 ARG A C 1
ATOM 3060 O O . ARG A 1 390 ? -11.982 -25.571 4.505 1.00 91.81 390 ARG A O 1
ATOM 3067 N N . GLU A 1 391 ? -12.774 -23.645 5.348 1.00 90.00 391 GLU A N 1
ATOM 3068 C CA . GLU A 1 391 ? -11.494 -23.043 5.736 1.00 90.00 391 GLU A CA 1
ATOM 3069 C C . GLU A 1 391 ? -11.237 -23.052 7.248 1.00 90.00 391 GLU A C 1
ATOM 3071 O O . GLU A 1 391 ? -10.125 -22.731 7.670 1.00 90.00 391 GLU A O 1
ATOM 3076 N N . SER A 1 392 ? -12.225 -23.394 8.090 1.00 88.31 392 SER A N 1
ATOM 3077 C CA . SER A 1 392 ? -11.996 -23.404 9.541 1.00 88.31 392 SER A CA 1
ATOM 3078 C C . SER A 1 392 ? -10.909 -24.432 9.902 1.00 88.31 392 SER A C 1
ATOM 3080 O O . SER A 1 392 ? -10.971 -25.580 9.449 1.00 88.31 392 SER A O 1
ATOM 3082 N N . PRO A 1 393 ? -9.915 -24.074 10.739 1.00 85.31 393 PRO A N 1
ATOM 3083 C CA . PRO A 1 393 ? -8.791 -24.951 11.068 1.00 85.31 393 PRO A CA 1
ATOM 3084 C C . PRO A 1 393 ? -9.195 -26.163 11.914 1.00 85.31 393 PRO A C 1
ATOM 3086 O O . PRO A 1 393 ? -8.379 -27.058 12.115 1.00 85.31 393 PRO A O 1
ATOM 3089 N N . ARG A 1 394 ? -10.427 -26.198 12.442 1.00 86.00 394 ARG A N 1
ATOM 3090 C CA . ARG A 1 394 ? -10.908 -27.291 13.288 1.00 86.00 394 ARG A CA 1
ATOM 3091 C C . ARG A 1 394 ? -12.024 -28.088 12.629 1.00 86.00 394 ARG A C 1
ATOM 3093 O O . ARG A 1 394 ? -13.012 -27.534 12.150 1.00 86.00 394 ARG A O 1
ATOM 3100 N N . ASP A 1 395 ? -11.862 -29.402 12.657 1.00 89.06 395 ASP A N 1
ATOM 3101 C CA . ASP A 1 395 ? -12.747 -30.349 11.982 1.00 89.06 395 ASP A CA 1
ATOM 3102 C C . ASP A 1 395 ? -14.151 -30.380 12.601 1.00 89.06 395 ASP A C 1
ATOM 3104 O O . ASP A 1 395 ? -15.135 -30.485 11.873 1.00 89.06 395 ASP A O 1
ATOM 3108 N N . ASP A 1 396 ? -14.258 -30.219 13.924 1.00 89.69 396 ASP A N 1
ATOM 3109 C CA . ASP A 1 396 ? -15.533 -30.134 14.646 1.00 89.69 396 ASP A CA 1
ATOM 3110 C C . ASP A 1 396 ? -16.368 -28.936 14.174 1.00 89.69 396 ASP A C 1
ATOM 3112 O O . ASP A 1 396 ? -17.537 -29.101 13.822 1.00 89.69 396 ASP A O 1
ATOM 3116 N N . THR A 1 397 ? -15.756 -27.753 14.081 1.00 90.88 397 THR A N 1
ATOM 3117 C CA . THR A 1 397 ? -16.414 -26.542 13.576 1.00 90.88 397 THR A CA 1
ATOM 3118 C C . THR A 1 397 ? -16.816 -26.690 12.107 1.00 90.88 397 THR A C 1
ATOM 3120 O O . THR A 1 397 ? -17.948 -26.357 11.752 1.00 90.88 397 THR A O 1
ATOM 3123 N N . ARG A 1 398 ? -15.942 -27.242 11.246 1.00 93.31 398 ARG A N 1
ATOM 3124 C CA . ARG A 1 398 ? -16.281 -27.477 9.827 1.00 93.31 398 ARG A CA 1
ATOM 3125 C C . ARG A 1 398 ? -17.473 -28.416 9.679 1.00 93.31 398 ARG A C 1
ATOM 3127 O O . ARG A 1 398 ? -18.372 -28.141 8.888 1.00 93.31 398 ARG A O 1
ATOM 3134 N N . ASN A 1 399 ? -17.495 -29.507 10.439 1.00 92.38 399 ASN A N 1
ATOM 3135 C CA . ASN A 1 399 ? -18.582 -30.481 10.389 1.00 92.38 399 ASN A CA 1
ATOM 3136 C C . ASN A 1 399 ? -19.894 -29.897 10.924 1.00 92.38 399 ASN A C 1
ATOM 3138 O O . ASN A 1 399 ? -20.954 -30.181 10.371 1.00 92.38 399 ASN A O 1
ATOM 3142 N N . LEU A 1 400 ? -19.832 -29.045 11.951 1.00 91.81 400 LEU A N 1
ATOM 3143 C CA . LEU A 1 400 ? -21.008 -28.360 12.486 1.00 91.81 400 LEU A CA 1
ATOM 3144 C C . LEU A 1 400 ? -21.601 -27.364 11.478 1.00 91.81 400 LEU A C 1
ATOM 3146 O O . LEU A 1 400 ? -22.820 -27.316 11.326 1.00 91.81 400 LEU A O 1
ATOM 3150 N N . ALA A 1 401 ? -20.749 -26.623 10.761 1.00 92.19 401 ALA A N 1
ATOM 3151 C CA . ALA A 1 401 ? -21.170 -25.718 9.692 1.00 92.19 401 ALA A CA 1
ATOM 3152 C C . ALA A 1 401 ? -21.820 -26.477 8.526 1.00 92.19 401 ALA A C 1
ATOM 3154 O O . ALA A 1 401 ? -22.903 -26.101 8.089 1.00 92.19 401 ALA A O 1
ATOM 3155 N N . LYS A 1 402 ? -21.205 -27.581 8.071 1.00 91.69 402 LYS A N 1
ATOM 3156 C CA . LYS A 1 402 ? -21.790 -28.460 7.040 1.00 91.69 402 LYS A CA 1
ATOM 3157 C C . LYS A 1 402 ? -23.152 -28.984 7.462 1.00 91.69 402 LYS A C 1
ATOM 3159 O O . LYS A 1 402 ? -24.115 -28.836 6.726 1.00 91.69 402 LYS A O 1
ATOM 3164 N N . LYS A 1 403 ? -23.249 -29.503 8.689 1.00 91.00 403 LYS A N 1
ATOM 3165 C CA . LYS A 1 403 ? -24.512 -30.007 9.229 1.00 91.00 403 LYS A CA 1
ATOM 3166 C C . LYS A 1 403 ? -25.605 -28.938 9.205 1.00 91.00 403 LYS A C 1
ATOM 3168 O O . LYS A 1 403 ? -26.716 -29.259 8.814 1.00 91.00 403 LYS A O 1
ATOM 3173 N N . ALA A 1 404 ? -25.294 -27.701 9.602 1.00 90.12 404 ALA A N 1
ATOM 3174 C CA . ALA A 1 404 ? -26.256 -26.599 9.589 1.00 90.12 404 ALA A CA 1
ATOM 3175 C C . ALA A 1 404 ? -26.692 -26.200 8.164 1.00 90.12 404 ALA A C 1
ATOM 3177 O O . ALA A 1 404 ? -27.859 -25.881 7.946 1.00 90.12 404 ALA A O 1
ATOM 3178 N N . LEU A 1 405 ? -25.768 -26.240 7.196 1.00 90.62 405 LEU A N 1
ATOM 3179 C CA . LEU A 1 405 ? -26.057 -26.000 5.779 1.00 90.62 405 LEU A CA 1
ATOM 3180 C C . LEU A 1 405 ? -26.954 -27.091 5.184 1.00 90.62 405 LEU A C 1
ATOM 3182 O O . LEU A 1 405 ? -27.930 -26.777 4.509 1.00 90.62 405 LEU A O 1
ATOM 3186 N N . ASP A 1 406 ? -26.648 -28.353 5.474 1.00 89.06 406 ASP A N 1
ATOM 3187 C CA . ASP A 1 406 ? -27.369 -29.509 4.941 1.00 89.06 406 ASP A CA 1
ATOM 3188 C C . ASP A 1 406 ? -28.753 -29.674 5.589 1.00 89.06 406 ASP A C 1
ATOM 3190 O O . ASP A 1 406 ? -29.691 -30.137 4.941 1.00 89.06 406 ASP A O 1
ATOM 3194 N N . SER A 1 407 ? -28.904 -29.287 6.862 1.00 86.88 407 SER A N 1
ATOM 3195 C CA . SER A 1 407 ? -30.175 -29.402 7.585 1.00 86.88 407 SER A CA 1
ATOM 3196 C C . SER A 1 407 ? -31.232 -28.393 7.142 1.00 86.88 407 SER A C 1
ATOM 3198 O O . SER A 1 407 ? -32.401 -28.586 7.454 1.00 86.88 407 SER A O 1
ATOM 3200 N N . ASN A 1 408 ? -30.848 -27.320 6.442 1.00 88.25 408 ASN A N 1
ATOM 3201 C CA . ASN A 1 408 ? -31.755 -26.229 6.110 1.00 88.25 408 ASN A CA 1
ATOM 3202 C C . ASN A 1 408 ? -31.900 -26.044 4.585 1.00 88.25 408 ASN A C 1
ATOM 3204 O O . ASN A 1 408 ? -31.002 -25.509 3.926 1.00 88.25 408 ASN A O 1
ATOM 3208 N N . PRO A 1 409 ? -33.057 -26.403 3.997 1.00 85.88 409 PRO A N 1
ATOM 3209 C CA . PRO A 1 409 ? -33.262 -26.335 2.552 1.00 85.88 409 PRO A CA 1
ATOM 3210 C C . PRO A 1 409 ? -33.289 -24.904 1.993 1.00 85.88 409 PRO A C 1
ATOM 3212 O O . PRO A 1 409 ? -33.148 -24.712 0.784 1.00 85.88 409 PRO A O 1
ATOM 3215 N N . ALA A 1 410 ? -33.478 -23.878 2.827 1.00 87.31 410 ALA A N 1
ATOM 3216 C CA . ALA A 1 410 ? -33.362 -22.490 2.387 1.00 87.31 410 ALA A CA 1
ATOM 3217 C C . ALA A 1 410 ? -31.899 -22.074 2.174 1.00 87.31 410 ALA A C 1
ATOM 3219 O O . ALA A 1 410 ? -31.620 -21.344 1.229 1.00 87.31 410 ALA A O 1
ATOM 3220 N N . PHE A 1 411 ? -30.963 -22.583 2.984 1.00 90.44 411 PHE A N 1
ATOM 3221 C CA . PHE A 1 411 ? -29.539 -22.324 2.767 1.00 90.44 411 PHE A CA 1
ATOM 3222 C C . PHE A 1 411 ? -29.041 -22.984 1.484 1.00 90.44 411 PHE A C 1
ATOM 3224 O O . PHE A 1 411 ? -28.321 -22.348 0.724 1.00 90.44 411 PHE A O 1
ATOM 3231 N N . LEU A 1 412 ? -29.478 -24.211 1.186 1.00 83.62 412 LEU A N 1
ATOM 3232 C CA . LEU A 1 412 ? -29.105 -24.893 -0.059 1.00 83.62 412 LEU A CA 1
ATOM 3233 C C . LEU A 1 412 ? -29.540 -24.121 -1.315 1.00 83.62 412 LEU A C 1
ATOM 3235 O O . LEU A 1 412 ? -28.784 -24.075 -2.281 1.00 83.62 412 LEU A O 1
ATOM 3239 N N . ARG A 1 413 ? -30.720 -23.486 -1.288 1.00 83.88 413 ARG A N 1
ATOM 3240 C CA . ARG A 1 413 ? -31.236 -22.681 -2.410 1.00 83.88 413 ARG A CA 1
ATOM 3241 C C . ARG A 1 413 ? -30.437 -21.408 -2.686 1.00 83.88 413 ARG A C 1
ATOM 3243 O O . ARG A 1 413 ? -30.436 -20.962 -3.820 1.00 83.88 413 ARG A O 1
ATOM 3250 N N . GLU A 1 414 ? -29.782 -20.840 -1.679 1.00 85.69 414 GLU A N 1
ATOM 3251 C CA . GLU A 1 414 ? -28.976 -19.617 -1.825 1.00 85.69 414 GLU A CA 1
ATOM 3252 C C . GLU A 1 414 ? -27.515 -19.916 -2.227 1.00 85.69 414 GLU A C 1
ATOM 3254 O O . GLU A 1 414 ? -26.757 -19.019 -2.585 1.00 85.69 414 GLU A O 1
ATOM 3259 N N . ILE A 1 415 ? -27.087 -21.179 -2.121 1.00 79.62 415 ILE A N 1
ATOM 3260 C CA . ILE A 1 415 ? -25.712 -21.627 -2.413 1.00 79.62 415 ILE A CA 1
ATOM 3261 C C . ILE A 1 415 ? -25.566 -22.139 -3.856 1.00 79.62 415 ILE A C 1
ATOM 3263 O O . ILE A 1 415 ? -24.445 -22.175 -4.372 1.00 79.62 415 ILE A O 1
ATOM 3267 N N . GLN A 1 416 ? -26.677 -22.555 -4.473 1.00 60.22 416 GLN A N 1
ATOM 3268 C CA . GLN A 1 416 ? -26.786 -22.913 -5.893 1.00 60.22 416 GLN A CA 1
ATOM 3269 C C . GLN A 1 416 ? -26.876 -21.658 -6.756 1.00 60.22 416 GLN A C 1
ATOM 3271 O O . GLN A 1 416 ? -26.225 -21.662 -7.826 1.00 60.22 416 GLN A O 1
#